Protein AF-A0A0N5BF17-F1 (afdb_monomer)

Solvent-accessible surface area (backbone atoms only — not comparable to full-atom values): 24415 Å² total; per-residue (Å²): 132,84,78,77,82,75,82,90,63,82,88,64,75,39,74,49,63,59,69,59,57,49,50,62,52,60,70,34,63,78,50,51,79,51,54,48,77,69,55,98,61,59,93,64,36,19,63,32,56,47,43,2,48,59,44,39,58,50,33,76,73,64,50,50,52,42,39,33,36,39,36,41,53,76,48,29,53,90,46,95,83,57,82,48,99,71,16,29,31,40,34,34,38,34,64,64,29,47,43,68,80,57,48,71,42,67,86,52,55,42,75,31,35,27,22,48,33,63,56,32,58,75,52,73,36,46,65,60,45,50,56,51,38,51,52,47,49,69,40,45,77,35,73,47,75,56,100,90,42,70,33,33,28,38,77,68,48,72,39,48,49,78,64,51,44,31,53,51,49,36,43,69,86,46,71,77,44,70,79,25,49,61,50,78,64,26,62,53,28,38,68,45,38,66,77,45,48,46,52,88,71,49,55,65,39,85,72,78,48,78,33,74,53,63,74,26,76,94,48,53,67,74,79,54,62,75,74,35,55,38,55,26,37,28,58,33,37,46,34,35,50,53,22,47,46,53,48,40,39,37,70,72,26,56,76,46,54,72,65,59,52,39,52,44,58,76,65,59,79,74,69,85,90,48,87,70,50,75,62,71,76,69,58,79,64,29,82,80,73,16,56,51,87,56,54,39,59,22,38,51,40,41,64,74,46,41,68,59,49,53,47,53,51,43,47,77,75,56,53,88,66,82,90,72,92,51,68,68,59,51,54,25,50,52,44,42,50,59,46,47,52,56,47,50,46,54,47,53,48,51,52,61,53,59,26,60,58,48,39,56,67,55,38,54,48,46,50,52,43,48,24,54,50,49,50,55,50,39,78,77,33,99,59,45,52,63,38,51,50,51,54,45,47,45,55,62,34,28,53,37,44,8,30,45,55,82,69,32,56,62,60,60,57,53,43,49,53,53,54,24,51,50,55,65,73,43,87,64,74,88,49,50,39,60,53,62,76,73,109

Secondary structure (DSSP, 8-state):
-PPPPP--S---EEE--HHHHHHHHHHSHHHHTT------PPTTEESSGGGSHHHHHHHHHHSSEEEEEEEEEEE-SS-SSS--TT-EEEEEEEETTS-HHHHTSSTTEEEEEEEEHHHHHHTTTHHHHHHHHHHHHHHTT-EEEETTEEEEEEEEEEE--HHHHHHHTT----SS-TT----SSB---TTTGGG--SGGGS-B--SPPS-GGGGSTT--GGG-----IIIIIIIIIIHHHHHHHHHIIIIII----HHHHHHHHHH----SS--PPPPPPPPTTHHHH------HHHHHHHHHHHHHHHHHHHHHHHTT----S-HHHHHHHHHHHHHHHHHHHHHHHHHHHH-S-EEHHHHHHHHHHHHHHHHHHHHH-S---HHHHHGGGHHHHHHHHS-GGGG-THHHHHHHHHHHHHHHH-S--S-HHHHHHT-

Mean predicted aligned error: 7.2 Å

Foldseek 3Di:
DPDDPDPPDPFDKDFDFPVVVVCVQLLPPVQVVQFAFADPDDPQKFQFLRLAPQSVVCCVVPPAAKEKEKEWDWDDLPDDDDQDQQIKIWIWMATRRGPPVVSLDLVRIHTGMMGGVVSCVVVLNVVVLVSVLVSQQVQAQDWDADPNDIYHYHYAAYDYALQVLCSQQQQPPCQDDQQGQSDQQARDGQLCLLVDLACVPGHGDPDTHDHSQVVHPPDDSNLRDADACQRLPQQHQLQQLVLVLVCLLCPVLVLDHLVLLQVLLVPPDPDDPDPFDRQDRADPCSVPRSGRPDGRRNSVVCLVCVVVSSVVSCCVPPNPDPDPDDPSNVSSVVSNVVSVVLSVLSSLLVCQLQDSMDGNVSLVVQSVSLSVNSNVVVVVDVTDTNSSSCSSCSSVNCNRRNRSNSVHCVSVVVSVVVLSVQLVPDPDPPGSRVSSNVD

Structure (mmCIF, N/CA/C/O backbone):
data_AF-A0A0N5BF17-F1
#
_entry.id   AF-A0A0N5BF17-F1
#
loop_
_atom_site.group_PDB
_atom_site.id
_atom_site.type_symbol
_atom_site.label_atom_id
_atom_site.label_alt_id
_atom_site.label_comp_id
_atom_site.label_asym_id
_atom_site.label_entity_id
_atom_site.label_seq_id
_atom_site.pdbx_PDB_ins_code
_atom_site.Cartn_x
_atom_site.Cartn_y
_atom_site.Cartn_z
_atom_site.occupancy
_atom_site.B_iso_or_equiv
_atom_site.auth_seq_id
_atom_site.auth_comp_id
_atom_site.auth_asym_id
_atom_site.auth_atom_id
_atom_site.pdbx_PDB_model_num
ATOM 1 N N . MET A 1 1 ? -19.467 43.705 -1.630 1.00 32.91 1 MET A N 1
ATOM 2 C CA . MET A 1 1 ? -19.516 42.388 -0.960 1.00 32.91 1 MET A CA 1
ATOM 3 C C . MET A 1 1 ? -20.378 41.484 -1.819 1.00 32.91 1 MET A C 1
ATOM 5 O O . MET A 1 1 ? -21.567 41.741 -1.921 1.00 32.91 1 MET A O 1
ATOM 9 N N . ASN A 1 2 ? -19.783 40.506 -2.505 1.00 23.27 2 ASN A N 1
ATOM 10 C CA . ASN A 1 2 ? -20.572 39.495 -3.208 1.00 23.27 2 ASN A CA 1
ATOM 11 C C . ASN A 1 2 ? -21.260 38.609 -2.159 1.00 23.27 2 ASN A C 1
ATOM 13 O O . ASN A 1 2 ? -20.582 38.201 -1.211 1.00 23.27 2 ASN A O 1
ATOM 17 N N . PRO A 1 3 ? -22.566 38.328 -2.284 1.00 26.47 3 PRO A N 1
ATOM 18 C CA . PRO A 1 3 ? -23.240 37.427 -1.365 1.00 26.47 3 PRO A CA 1
ATOM 19 C C . PRO A 1 3 ? -22.606 36.037 -1.471 1.00 26.47 3 PRO A C 1
ATOM 21 O O . PRO A 1 3 ? -22.348 35.533 -2.566 1.00 26.47 3 PRO A O 1
ATOM 24 N N . LEU A 1 4 ? -22.314 35.439 -0.314 1.00 28.09 4 LEU A N 1
ATOM 25 C CA . LEU A 1 4 ? -21.935 34.032 -0.214 1.00 28.09 4 LEU A CA 1
ATOM 26 C C . LEU A 1 4 ? -23.017 33.190 -0.911 1.00 28.09 4 LEU A C 1
ATOM 28 O O . LEU A 1 4 ? -24.201 33.433 -0.668 1.00 28.09 4 LEU A O 1
ATOM 32 N N . PRO A 1 5 ? -22.647 32.222 -1.767 1.00 30.89 5 PRO A N 1
ATOM 33 C CA . PRO A 1 5 ? -23.626 31.388 -2.442 1.00 30.89 5 PRO A CA 1
ATOM 34 C C . PRO A 1 5 ? -24.454 30.634 -1.398 1.00 30.89 5 PRO A C 1
ATOM 36 O O . PRO A 1 5 ? -23.912 29.961 -0.516 1.00 30.89 5 PRO A O 1
ATOM 39 N N . SER A 1 6 ? -25.771 30.790 -1.503 1.00 33.84 6 SER A N 1
ATOM 40 C CA . SER A 1 6 ? -26.783 30.121 -0.696 1.00 33.84 6 SER A CA 1
ATOM 41 C C . SER A 1 6 ? -26.561 28.607 -0.668 1.00 33.84 6 SER A C 1
ATOM 43 O O . SER A 1 6 ? -26.281 2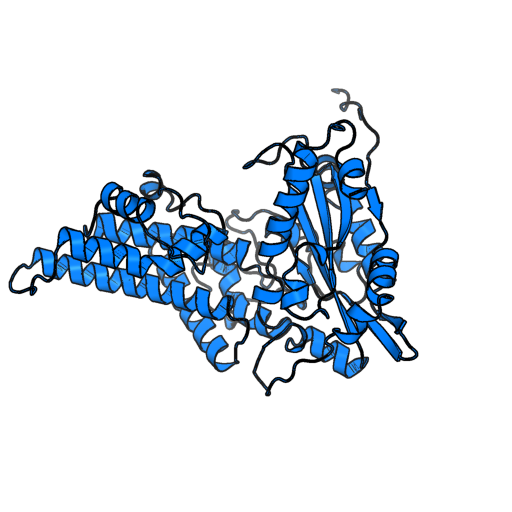7.972 -1.685 1.00 33.84 6 SER A O 1
ATOM 45 N N . ILE A 1 7 ? -26.679 28.017 0.520 1.00 39.62 7 ILE A N 1
ATOM 46 C CA . ILE A 1 7 ? -26.564 26.576 0.753 1.00 39.62 7 ILE A CA 1
ATOM 47 C C . ILE A 1 7 ? -27.800 25.894 0.141 1.00 39.62 7 ILE A C 1
ATOM 49 O O . ILE A 1 7 ? -28.839 25.808 0.782 1.00 39.62 7 ILE A O 1
ATOM 53 N N . GLU A 1 8 ? -27.705 25.414 -1.101 1.00 41.16 8 GLU A N 1
ATOM 54 C CA . GLU A 1 8 ? -28.839 24.799 -1.825 1.00 41.16 8 GLU A CA 1
ATOM 55 C C . GLU A 1 8 ? -29.196 23.353 -1.407 1.00 41.16 8 GLU A C 1
ATOM 57 O O . GLU A 1 8 ? -30.086 22.740 -1.988 1.00 41.16 8 GLU A O 1
ATOM 62 N N . SER A 1 9 ? -28.585 22.778 -0.367 1.00 46.50 9 SER A N 1
ATOM 63 C CA . SER A 1 9 ? -29.110 21.549 0.253 1.00 46.50 9 SER A CA 1
ATOM 64 C C . SER A 1 9 ? -28.583 21.372 1.678 1.00 46.50 9 SER A C 1
ATOM 66 O O . SER A 1 9 ? -27.389 21.613 1.883 1.00 46.50 9 SER A O 1
ATOM 68 N N . PRO A 1 10 ? -29.388 20.893 2.649 1.00 54.62 10 PRO A N 1
ATOM 69 C CA . PRO A 1 10 ? -28.873 20.542 3.972 1.00 54.62 10 PRO A CA 1
ATOM 70 C C . PRO A 1 10 ? -27.731 19.526 3.836 1.00 54.62 10 PRO A C 1
ATOM 72 O O . PRO A 1 10 ? -27.804 18.616 3.006 1.00 54.62 10 PRO A O 1
ATOM 75 N N . LEU A 1 11 ? -26.664 19.695 4.623 1.00 61.56 11 LEU A N 1
ATOM 76 C CA . LEU A 1 11 ? -25.558 18.738 4.689 1.00 61.56 11 LEU A CA 1
ATOM 77 C C . LEU A 1 11 ? -26.139 17.386 5.130 1.00 61.56 11 LEU A C 1
ATOM 79 O O . LEU A 1 11 ? -26.662 17.271 6.234 1.00 61.56 11 LEU A O 1
ATOM 83 N N . ARG A 1 12 ? -26.106 16.380 4.251 1.00 76.38 12 ARG A N 1
ATOM 84 C CA . ARG A 1 12 ? -26.645 15.044 4.533 1.00 76.38 12 ARG A CA 1
ATOM 85 C C . ARG A 1 12 ? -25.502 14.055 4.661 1.00 76.38 12 ARG A C 1
ATOM 87 O O . ARG A 1 12 ? -24.790 13.793 3.690 1.00 76.38 12 ARG A O 1
ATOM 94 N N . ILE A 1 13 ? -25.353 13.527 5.867 1.00 81.75 13 ILE A N 1
ATOM 95 C CA . ILE A 1 13 ? -24.407 12.472 6.204 1.00 81.75 13 ILE A CA 1
ATOM 96 C C . ILE A 1 13 ? -25.238 11.300 6.694 1.00 81.75 13 ILE A C 1
ATOM 98 O O . ILE A 1 13 ? -26.093 11.464 7.562 1.00 81.75 13 ILE A O 1
ATOM 102 N N . TYR A 1 14 ? -25.018 10.147 6.078 1.00 88.56 14 TYR A N 1
ATOM 103 C CA . TYR A 1 14 ? -25.680 8.907 6.440 1.00 88.56 14 TYR A CA 1
ATOM 104 C C . TYR A 1 14 ? -24.690 8.029 7.156 1.00 88.56 14 TYR A C 1
ATOM 106 O O . TYR A 1 14 ? -23.525 7.952 6.762 1.00 88.56 14 TYR A O 1
ATOM 114 N N . TYR A 1 15 ? -25.166 7.412 8.222 1.00 89.06 15 TYR A N 1
ATOM 115 C CA . TYR A 1 15 ? -24.309 6.754 9.169 1.00 89.06 15 TYR A CA 1
ATOM 116 C C . TYR A 1 15 ? -25.061 5.618 9.860 1.00 89.06 15 TYR A C 1
ATOM 118 O O . TYR A 1 15 ? -26.209 5.793 10.273 1.00 89.06 15 TYR A O 1
ATOM 126 N N . VAL A 1 16 ? -24.401 4.468 9.960 1.00 88.44 16 VAL A N 1
ATOM 127 C CA . VAL A 1 16 ? -24.849 3.285 10.693 1.00 88.44 16 VAL A CA 1
ATOM 128 C C . VAL A 1 16 ? -23.791 2.987 11.754 1.00 88.44 16 VAL A C 1
ATOM 130 O O . VAL A 1 16 ? -22.624 2.817 11.385 1.00 88.44 16 VAL A O 1
ATOM 133 N N . PRO A 1 17 ? -24.153 2.920 13.049 1.00 88.88 17 PRO A N 1
ATOM 134 C CA . PRO A 1 17 ? -23.177 2.697 14.103 1.00 88.88 17 PRO A CA 1
ATOM 135 C C . PRO A 1 17 ? -22.391 1.409 13.934 1.00 88.88 17 PRO A C 1
ATOM 137 O O . PRO A 1 17 ? -22.975 0.334 13.783 1.00 88.88 17 PRO A O 1
ATOM 140 N N . PHE A 1 18 ? -21.065 1.511 14.024 1.00 85.88 18 PHE A N 1
ATOM 141 C CA . PHE A 1 18 ? -20.193 0.356 13.864 1.00 85.88 18 PHE A CA 1
ATOM 142 C C . PHE A 1 18 ? -20.479 -0.678 14.937 1.00 85.88 18 PHE A C 1
ATOM 144 O O . PHE A 1 18 ? -20.519 -1.865 14.639 1.00 85.88 18 PHE A O 1
ATOM 151 N N . LYS A 1 19 ? -20.756 -0.231 16.168 1.00 86.69 19 LYS A N 1
ATOM 152 C CA . LYS A 1 19 ? -21.145 -1.132 17.253 1.00 86.69 19 LYS A CA 1
ATOM 153 C C . LYS A 1 19 ? -22.286 -2.061 16.835 1.00 86.69 19 LYS A C 1
ATOM 155 O O . LYS A 1 19 ? -22.209 -3.249 17.103 1.00 86.69 19 LYS A O 1
ATOM 160 N N . VAL A 1 20 ? -23.317 -1.537 16.171 1.00 88.38 20 VAL A N 1
ATOM 161 C CA . VAL A 1 20 ? -24.476 -2.336 15.744 1.00 88.38 20 VAL A CA 1
ATOM 162 C C . VAL A 1 20 ? -24.058 -3.369 14.699 1.00 88.38 20 VAL A C 1
ATOM 164 O O . VAL A 1 20 ? -24.365 -4.543 14.856 1.00 88.38 20 VAL A O 1
ATOM 167 N N . MET A 1 21 ? -23.295 -2.954 13.685 1.00 89.56 21 MET A N 1
ATOM 168 C CA . MET A 1 21 ? -22.819 -3.852 12.623 1.00 89.56 21 MET A CA 1
ATOM 169 C C . MET A 1 21 ? -21.850 -4.920 13.147 1.00 89.56 21 MET A C 1
ATOM 171 O O . MET A 1 21 ? -21.866 -6.060 12.696 1.00 89.56 21 MET A O 1
ATOM 175 N N . LEU A 1 22 ? -20.987 -4.548 14.095 1.00 88.25 22 LEU A N 1
ATOM 176 C CA . LEU A 1 22 ? -20.041 -5.454 14.728 1.00 88.25 22 LEU A CA 1
ATOM 177 C C . LEU A 1 22 ? -20.774 -6.507 15.554 1.00 88.25 22 LEU A C 1
ATOM 179 O O . LEU A 1 22 ? -20.444 -7.677 15.417 1.00 88.25 22 LEU A O 1
ATOM 183 N N . MET A 1 23 ? -21.749 -6.096 16.376 1.00 86.88 23 MET A N 1
ATOM 184 C CA . MET A 1 23 ? -22.549 -7.021 17.183 1.00 86.88 23 MET A CA 1
ATOM 185 C C . MET A 1 23 ? -23.319 -8.001 16.293 1.00 86.88 23 MET A C 1
ATOM 187 O O . MET A 1 23 ? -23.188 -9.199 16.494 1.00 86.88 23 MET A O 1
ATOM 191 N N . ASP A 1 24 ? -24.003 -7.523 15.250 1.00 88.50 24 ASP A N 1
ATOM 192 C CA . ASP A 1 24 ? -24.719 -8.388 14.296 1.00 88.50 24 ASP A CA 1
ATOM 193 C C . ASP A 1 24 ? -23.789 -9.429 13.640 1.00 88.50 24 ASP A C 1
ATOM 195 O O . ASP A 1 24 ? -24.106 -10.614 13.539 1.00 88.50 24 ASP A O 1
ATOM 199 N N . MET A 1 25 ? -22.577 -9.009 13.264 1.00 88.06 25 MET A N 1
ATOM 200 C CA . MET A 1 25 ? -21.592 -9.902 12.660 1.00 88.06 25 MET A CA 1
ATOM 201 C C . MET A 1 25 ? -21.044 -10.939 13.650 1.00 88.06 25 MET A C 1
ATOM 203 O O . MET A 1 25 ? -20.911 -12.107 13.296 1.00 88.06 25 MET A O 1
ATOM 207 N N . ILE A 1 26 ? -20.694 -10.537 14.873 1.00 86.31 26 ILE A N 1
ATOM 208 C CA . ILE A 1 26 ? -20.108 -11.457 15.859 1.00 86.31 26 ILE A CA 1
ATOM 209 C C . ILE A 1 26 ? -21.160 -12.278 16.604 1.00 86.31 26 ILE A C 1
ATOM 211 O O . ILE A 1 26 ? -20.789 -13.269 17.207 1.00 86.31 26 ILE A O 1
ATOM 215 N N . GLU A 1 27 ? -22.445 -11.923 16.576 1.00 87.38 27 GLU A N 1
ATOM 216 C CA . GLU A 1 27 ? -23.539 -12.764 17.088 1.00 87.38 27 GLU A CA 1
ATOM 217 C C . GLU A 1 27 ? -23.790 -13.985 16.186 1.00 87.38 27 GLU A C 1
ATOM 219 O O . GLU A 1 27 ? -24.385 -14.975 16.612 1.00 87.38 27 GLU A O 1
ATOM 224 N N . ASN A 1 28 ? -23.281 -13.967 14.952 1.00 88.31 28 ASN A N 1
ATOM 225 C CA . ASN A 1 28 ? -23.328 -15.113 14.060 1.00 88.31 28 ASN A CA 1
ATOM 226 C C . ASN A 1 28 ? -22.331 -16.200 14.497 1.00 88.31 28 ASN A C 1
ATOM 228 O O . ASN A 1 28 ? -21.124 -16.060 14.301 1.00 88.31 28 ASN A O 1
ATOM 232 N N . VAL A 1 29 ? -22.849 -17.322 15.003 1.00 88.00 29 VAL A N 1
ATOM 233 C CA . VAL A 1 29 ? -22.062 -18.477 15.482 1.00 88.00 29 VAL A CA 1
ATOM 234 C C . VAL A 1 29 ? -21.020 -18.950 14.459 1.00 88.00 29 VAL A C 1
ATOM 236 O O . VAL A 1 29 ? -19.874 -19.198 14.815 1.00 88.00 29 VAL A O 1
ATOM 239 N N . ARG A 1 30 ? -21.358 -18.975 13.160 1.00 88.00 30 ARG A N 1
ATOM 240 C CA . ARG A 1 30 ? -20.410 -19.402 12.110 1.00 88.00 30 ARG A CA 1
ATOM 241 C C . ARG A 1 30 ? -19.228 -18.453 11.953 1.00 88.00 30 ARG A C 1
ATOM 243 O O . ARG A 1 30 ? -18.170 -18.864 11.502 1.00 88.00 30 ARG A O 1
ATOM 250 N N . ILE A 1 31 ? -19.424 -17.168 12.245 1.00 87.69 31 ILE A N 1
ATOM 251 C CA . ILE A 1 31 ? -18.333 -16.193 12.221 1.00 87.69 31 ILE A CA 1
ATOM 252 C C . ILE A 1 31 ? -17.461 -16.382 13.456 1.00 87.69 31 ILE A C 1
ATOM 254 O O . ILE A 1 31 ? -16.242 -16.340 13.327 1.00 87.69 31 ILE A O 1
ATOM 258 N N . GLN A 1 32 ? -18.069 -16.622 14.621 1.00 87.50 32 GLN A N 1
ATOM 259 C CA . GLN A 1 32 ? -17.350 -16.836 15.878 1.00 87.50 32 GLN A CA 1
ATOM 260 C C . GLN A 1 32 ? -16.395 -18.031 15.808 1.00 87.50 32 GLN A C 1
ATOM 262 O O . GLN A 1 32 ? -15.238 -17.891 16.202 1.00 87.50 32 GLN A O 1
ATOM 267 N N . GLU A 1 33 ? -16.851 -19.160 15.254 1.00 89.00 33 GLU A N 1
ATOM 268 C CA . GLU A 1 33 ? -16.055 -20.387 15.072 1.00 89.00 33 GLU A CA 1
ATOM 269 C C . GLU A 1 33 ? -14.778 -20.161 14.246 1.00 89.00 33 GLU A C 1
ATOM 271 O O . GLU A 1 33 ? -13.791 -20.878 14.400 1.00 89.00 33 GLU A O 1
ATOM 276 N N . GLU A 1 34 ? -14.784 -19.140 13.392 1.00 91.12 34 GLU A N 1
ATOM 277 C CA . GLU A 1 34 ? -13.706 -18.831 12.457 1.00 91.12 34 GLU A CA 1
ATOM 278 C C . GLU A 1 34 ? -12.787 -17.710 12.967 1.00 91.12 34 GLU A C 1
ATOM 280 O O . GLU A 1 34 ? -11.765 -17.423 12.345 1.00 91.12 34 GLU A O 1
ATOM 285 N N . LEU A 1 35 ? -13.118 -17.041 14.079 1.00 91.56 35 LEU A N 1
ATOM 286 C CA . LEU A 1 35 ? -12.330 -15.909 14.564 1.00 91.56 35 LEU A CA 1
ATOM 287 C C . LEU A 1 35 ? -10.908 -16.329 14.963 1.00 91.56 35 LEU A C 1
ATOM 289 O O . LEU A 1 35 ? -10.673 -17.249 15.744 1.00 91.56 35 LEU A O 1
ATOM 293 N N . VAL A 1 36 ? -9.941 -15.559 14.474 1.00 92.38 36 VAL A N 1
ATOM 294 C CA . VAL A 1 36 ? -8.518 -15.696 14.777 1.00 92.38 36 VAL A CA 1
ATOM 295 C C . VAL A 1 36 ? -8.140 -14.680 15.850 1.00 92.38 36 VAL A C 1
ATOM 297 O O . VAL A 1 36 ? -8.554 -13.523 15.792 1.00 92.38 36 VAL A O 1
ATOM 300 N N . PHE A 1 37 ? -7.331 -15.089 16.829 1.00 91.12 37 PHE A N 1
ATOM 301 C CA . PHE A 1 37 ? -6.934 -14.229 17.958 1.00 91.12 37 PHE A CA 1
ATOM 302 C C . PHE A 1 37 ? -5.425 -14.149 18.192 1.00 91.12 37 PHE A C 1
ATOM 304 O O . PHE A 1 37 ? -4.969 -13.340 18.998 1.00 91.12 37 PHE A O 1
ATOM 311 N N . LYS A 1 38 ? -4.645 -14.979 17.502 1.00 89.00 38 LYS A N 1
ATOM 312 C CA . LYS A 1 38 ? -3.187 -15.025 17.601 1.00 89.00 38 LYS A CA 1
ATOM 313 C C . LYS A 1 38 ? -2.587 -15.452 16.269 1.00 89.00 38 LYS A C 1
ATOM 315 O O . LYS A 1 38 ? -3.256 -16.099 15.468 1.00 89.00 38 LYS A O 1
ATOM 320 N N . ALA A 1 39 ? -1.324 -15.100 16.069 1.00 88.00 39 ALA A N 1
ATOM 321 C CA . ALA A 1 39 ? -0.489 -15.732 15.061 1.00 88.00 39 ALA A CA 1
ATOM 322 C C . ALA A 1 39 ? 0.245 -16.917 15.697 1.00 88.00 39 ALA A C 1
ATOM 324 O O . ALA A 1 39 ? 0.682 -16.816 16.846 1.00 88.00 39 ALA A O 1
ATOM 325 N N . ASP A 1 40 ? 0.423 -18.000 14.947 1.00 84.25 40 ASP A N 1
ATOM 326 C CA . ASP A 1 40 ? 1.252 -19.143 15.347 1.00 84.25 40 ASP A CA 1
ATOM 327 C C . ASP A 1 40 ? 2.669 -18.993 14.762 1.00 84.25 40 ASP A C 1
ATOM 329 O O . ASP A 1 40 ? 3.169 -19.844 14.030 1.00 84.25 40 ASP A O 1
ATOM 333 N N . ASP A 1 41 ? 3.298 -17.860 15.078 1.00 87.06 41 ASP A N 1
ATOM 334 C CA . ASP A 1 41 ? 4.576 -17.431 14.506 1.00 87.06 41 ASP A CA 1
ATOM 335 C C . ASP A 1 41 ? 5.754 -17.712 15.440 1.00 87.06 41 ASP A C 1
ATOM 337 O O . ASP A 1 41 ? 5.665 -17.546 16.661 1.00 87.06 41 ASP A O 1
ATOM 341 N N . SER A 1 42 ? 6.909 -18.043 14.861 1.00 89.62 42 SER A N 1
ATOM 342 C CA . SER A 1 42 ? 8.176 -18.008 15.590 1.00 89.62 42 SER A CA 1
ATOM 343 C C . SER A 1 42 ? 8.642 -16.556 15.806 1.00 89.62 42 SER A C 1
ATOM 345 O O . SER A 1 42 ? 8.267 -15.652 15.048 1.00 89.62 42 SER A O 1
ATOM 347 N N . PRO A 1 43 ? 9.463 -16.281 16.838 1.00 90.00 43 PRO A N 1
ATOM 348 C CA . PRO A 1 43 ? 10.021 -14.948 17.054 1.00 90.00 43 PRO A CA 1
ATOM 349 C C . PRO A 1 43 ? 10.719 -14.403 15.800 1.00 90.00 43 PRO A C 1
ATOM 351 O O . PRO A 1 43 ? 11.510 -15.104 15.176 1.00 90.00 43 PRO A O 1
ATOM 354 N N . GLY A 1 44 ? 10.426 -13.149 15.451 1.00 92.50 44 GLY A N 1
ATOM 355 C CA . GLY A 1 44 ? 10.976 -12.489 14.261 1.00 92.50 44 GLY A CA 1
ATOM 356 C C . GLY A 1 44 ? 10.278 -12.838 12.944 1.00 92.50 44 GLY A C 1
ATOM 357 O O . GLY A 1 44 ? 10.764 -12.441 11.889 1.00 92.50 44 GLY A O 1
ATOM 358 N N . THR A 1 45 ? 9.146 -13.548 12.987 1.00 95.75 45 THR A N 1
ATOM 359 C CA . THR A 1 45 ? 8.327 -13.850 11.803 1.00 95.75 45 THR A CA 1
ATOM 360 C C . THR A 1 45 ? 6.969 -13.157 11.869 1.00 95.75 45 THR A C 1
ATOM 362 O O . THR A 1 45 ? 6.441 -12.877 12.953 1.00 95.75 45 THR A O 1
ATOM 365 N N . TYR A 1 46 ? 6.436 -12.826 10.692 1.00 96.19 46 TYR A N 1
ATOM 366 C CA . TYR A 1 46 ? 5.208 -12.065 10.529 1.00 96.19 46 TYR A CA 1
ATOM 367 C C . TYR A 1 46 ? 4.306 -12.723 9.478 1.00 96.19 46 TYR A C 1
ATOM 369 O O . TYR A 1 46 ? 4.573 -12.606 8.286 1.00 96.19 46 TYR A O 1
ATOM 377 N N . SER A 1 47 ? 3.221 -13.372 9.909 1.00 94.06 47 SER A N 1
ATOM 378 C CA . SER A 1 47 ? 2.225 -14.008 9.023 1.00 94.06 47 SER A CA 1
ATOM 379 C C . SER A 1 47 ? 0.870 -13.291 8.970 1.00 94.06 47 SER A C 1
ATOM 381 O O . SER A 1 47 ? 0.045 -13.529 8.089 1.00 94.06 47 SER A O 1
ATOM 383 N N . SER A 1 48 ? 0.584 -12.407 9.927 1.00 93.06 48 SER A N 1
ATOM 384 C CA . SER A 1 48 ? -0.735 -11.784 10.058 1.00 93.06 48 SER A CA 1
ATOM 385 C C . SER A 1 48 ? -0.676 -10.462 10.821 1.00 93.06 48 SER A C 1
ATOM 387 O O . SER A 1 48 ? 0.382 -10.030 11.277 1.00 93.06 48 SER A O 1
ATOM 389 N N . ILE A 1 49 ? -1.835 -9.817 11.007 1.00 92.19 49 ILE A N 1
ATOM 390 C CA . ILE A 1 49 ? -1.916 -8.610 11.843 1.00 92.19 49 ILE A CA 1
ATOM 391 C C . ILE A 1 49 ? -1.508 -8.891 13.298 1.00 92.19 49 ILE A C 1
ATOM 393 O O . ILE A 1 49 ? -0.929 -8.039 13.968 1.00 92.19 49 ILE A O 1
ATOM 397 N N . PHE A 1 50 ? -1.777 -10.112 13.770 1.00 94.62 50 PHE A N 1
ATOM 398 C CA . PHE A 1 50 ? -1.494 -10.565 15.130 1.00 94.62 50 PHE A CA 1
ATOM 399 C C . PHE A 1 50 ? -0.001 -10.736 15.395 1.00 94.62 50 PHE A C 1
ATOM 401 O O . PHE A 1 50 ? 0.428 -10.784 16.544 1.00 94.62 50 PHE A O 1
ATOM 408 N N . SER A 1 51 ? 0.797 -10.811 14.334 1.00 94.38 51 SER A N 1
ATOM 409 C CA . SER A 1 51 ? 2.250 -10.887 14.401 1.00 94.38 51 SER A CA 1
ATOM 410 C C . SER A 1 51 ? 2.889 -9.529 14.684 1.00 94.38 51 SER A C 1
ATOM 412 O O . SER A 1 51 ? 4.003 -9.470 15.213 1.00 94.38 51 SER A O 1
ATOM 414 N N . GLY A 1 52 ? 2.190 -8.445 14.331 1.00 94.38 52 GLY A N 1
ATOM 415 C CA . GLY A 1 52 ? 2.648 -7.075 14.503 1.00 94.38 52 GLY A CA 1
ATOM 416 C C . GLY A 1 52 ? 2.704 -6.655 15.968 1.00 94.38 52 GLY A C 1
ATOM 417 O O . GLY A 1 52 ? 1.853 -7.028 16.779 1.00 94.38 52 GLY A O 1
ATOM 418 N N . ARG A 1 53 ? 3.694 -5.821 16.296 1.00 93.81 53 ARG A N 1
ATOM 419 C CA . ARG A 1 53 ? 3.917 -5.298 17.650 1.00 93.81 53 ARG A CA 1
ATOM 420 C C . ARG A 1 53 ? 2.649 -4.717 18.286 1.00 93.81 53 ARG A C 1
ATOM 422 O O . ARG A 1 53 ? 2.384 -4.996 19.446 1.00 93.81 53 ARG A O 1
ATOM 429 N N . ILE A 1 54 ? 1.855 -3.943 17.538 1.00 92.69 54 ILE A N 1
ATOM 430 C CA . ILE A 1 54 ? 0.674 -3.250 18.086 1.00 92.69 54 ILE A CA 1
ATOM 431 C C . ILE A 1 54 ? -0.380 -4.254 18.575 1.00 92.69 54 ILE A C 1
ATOM 433 O O . ILE A 1 54 ? -0.924 -4.101 19.665 1.00 92.69 54 ILE A O 1
ATOM 437 N N . ALA A 1 55 ? -0.676 -5.285 17.780 1.00 94.00 55 ALA A N 1
ATOM 438 C CA . ALA A 1 55 ? -1.653 -6.301 18.164 1.00 94.00 55 ALA A CA 1
ATOM 439 C C . ALA A 1 55 ? -1.141 -7.145 19.341 1.00 94.00 55 ALA A C 1
ATOM 441 O O . ALA A 1 55 ? -1.900 -7.399 20.274 1.00 94.00 55 ALA A O 1
ATOM 442 N N . LYS A 1 56 ? 0.149 -7.516 19.331 1.00 93.81 56 LYS A N 1
ATOM 443 C CA . LYS A 1 56 ? 0.798 -8.252 20.428 1.00 93.81 56 LYS A CA 1
ATOM 444 C C . LYS A 1 56 ? 0.717 -7.501 21.754 1.00 93.81 56 LYS A C 1
ATOM 446 O O . LYS A 1 56 ? 0.260 -8.082 22.728 1.00 93.81 56 LYS A O 1
ATOM 451 N N . GLU A 1 57 ? 1.041 -6.207 21.771 1.00 92.81 57 GLU A N 1
ATOM 452 C CA . GLU A 1 57 ? 0.947 -5.366 22.975 1.00 92.81 57 GLU A CA 1
ATOM 453 C C . GLU A 1 57 ? -0.474 -5.369 23.576 1.00 92.81 57 GLU A C 1
ATOM 455 O O . GLU A 1 57 ? -0.640 -5.430 24.796 1.00 92.81 57 GLU A O 1
ATOM 460 N N . TYR A 1 58 ? -1.518 -5.349 22.737 1.00 93.50 58 TYR A N 1
ATOM 461 C CA . TYR A 1 58 ? -2.901 -5.456 23.208 1.00 93.50 58 TYR A CA 1
ATOM 462 C C . TYR A 1 58 ? -3.258 -6.860 23.705 1.00 93.50 58 TYR A C 1
ATOM 464 O O . TYR A 1 58 ? -3.874 -6.983 24.763 1.00 93.50 58 TYR A O 1
ATOM 472 N N . ILE A 1 59 ? -2.865 -7.912 22.984 1.00 94.88 59 ILE A N 1
ATOM 473 C CA . ILE A 1 59 ? -3.118 -9.306 23.387 1.00 94.88 59 ILE A CA 1
ATOM 474 C C . ILE A 1 59 ? -2.429 -9.620 24.718 1.00 94.88 59 ILE A C 1
ATOM 476 O O . ILE A 1 59 ? -3.055 -10.179 25.613 1.00 94.88 59 ILE A O 1
ATOM 480 N N . GLU A 1 60 ? -1.170 -9.219 24.888 1.00 94.06 60 GLU A N 1
ATOM 481 C CA . GLU A 1 60 ? -0.407 -9.430 26.123 1.00 94.06 60 GLU A CA 1
ATOM 482 C C . GLU A 1 60 ? -1.061 -8.742 27.325 1.00 94.06 60 GLU A C 1
ATOM 484 O O . GLU A 1 60 ? -1.068 -9.283 28.430 1.00 94.06 60 GLU A O 1
ATOM 489 N N . ARG A 1 61 ? -1.641 -7.554 27.116 1.00 94.00 61 ARG A N 1
ATOM 490 C CA . ARG A 1 61 ? -2.238 -6.758 28.193 1.00 94.00 61 ARG A CA 1
ATOM 491 C C . ARG A 1 61 ? -3.685 -7.131 28.517 1.00 94.00 61 ARG A C 1
ATOM 493 O O . ARG A 1 61 ? -4.084 -7.006 29.673 1.00 94.00 61 ARG A O 1
ATOM 500 N N . PHE A 1 62 ? -4.477 -7.524 27.523 1.00 94.31 62 PHE A N 1
ATOM 501 C CA . PHE A 1 62 ? -5.932 -7.686 27.659 1.00 94.31 62 PHE A CA 1
ATOM 502 C C . PHE A 1 62 ? -6.439 -9.095 27.319 1.00 94.31 62 PHE A C 1
ATOM 504 O O . PHE A 1 62 ? -7.629 -9.365 27.472 1.00 94.31 62 PHE A O 1
ATOM 511 N N . GLY A 1 63 ? -5.567 -10.005 26.880 1.00 93.81 63 GLY A N 1
ATOM 512 C CA . GLY A 1 63 ? -5.936 -11.361 26.490 1.00 93.81 63 GLY A CA 1
ATOM 513 C C . GLY A 1 63 ? -6.661 -11.393 25.144 1.00 93.81 63 GLY A C 1
ATOM 514 O O . GLY A 1 63 ? -6.090 -11.052 24.108 1.00 93.81 63 GLY A O 1
ATOM 515 N N . LYS A 1 64 ? -7.924 -11.837 25.141 1.00 92.88 64 LYS A N 1
ATOM 516 C CA . LYS A 1 64 ? -8.724 -11.968 23.916 1.00 92.88 64 LYS A CA 1
ATOM 517 C C . LYS A 1 64 ? -9.127 -10.592 23.385 1.00 92.88 64 LYS A C 1
ATOM 519 O O . LYS A 1 64 ? -9.908 -9.866 24.004 1.00 92.88 64 LYS A O 1
ATOM 524 N N . CYS A 1 65 ? -8.605 -10.254 22.208 1.00 95.19 65 CYS A N 1
ATOM 525 C CA . CYS A 1 65 ? -8.801 -8.954 21.577 1.00 95.19 65 CYS A CA 1
ATOM 526 C C . CYS A 1 65 ? -9.472 -9.075 20.206 1.00 95.19 65 CYS A C 1
ATOM 528 O O . CYS A 1 65 ? -9.085 -9.907 19.384 1.00 95.19 65 CYS A O 1
ATOM 530 N N . LEU A 1 66 ? -10.430 -8.187 19.939 1.00 94.88 66 LEU A N 1
ATOM 531 C CA . LEU A 1 66 ? -10.984 -7.957 18.606 1.00 94.88 66 LEU A CA 1
ATOM 532 C C . LEU A 1 66 ? -10.372 -6.691 18.020 1.00 94.88 66 LEU A C 1
ATOM 534 O O . LEU A 1 66 ? -10.341 -5.646 18.662 1.00 94.88 66 LEU A O 1
ATOM 538 N N . PHE A 1 67 ? -9.917 -6.770 16.783 1.00 94.62 67 PHE A N 1
ATOM 539 C CA . PHE A 1 67 ? -9.194 -5.723 16.092 1.00 94.62 67 PHE A CA 1
ATOM 540 C C . PHE A 1 67 ? -9.956 -5.256 14.870 1.00 94.62 67 PHE A C 1
ATOM 542 O O . PHE A 1 67 ? -10.410 -6.066 14.066 1.00 94.62 67 PHE A O 1
ATOM 549 N N . PHE A 1 68 ? -10.034 -3.944 14.677 1.00 93.44 68 PHE A N 1
ATOM 550 C CA . PHE A 1 68 ? -10.638 -3.382 13.476 1.00 93.44 68 PHE A CA 1
ATOM 551 C C . PHE A 1 68 ? -9.772 -2.297 12.836 1.00 93.44 68 PHE A C 1
ATOM 553 O O . PHE A 1 68 ? -9.019 -1.580 13.505 1.00 93.44 68 PHE A O 1
ATOM 560 N N . ALA A 1 69 ? -9.894 -2.191 11.516 1.00 92.88 69 ALA A N 1
ATOM 561 C CA . ALA A 1 69 ? -9.336 -1.114 10.711 1.00 92.88 69 ALA A CA 1
ATOM 562 C C . ALA A 1 69 ? -10.452 -0.214 10.185 1.00 92.88 69 ALA A C 1
ATOM 564 O O . ALA A 1 69 ? -11.566 -0.676 9.933 1.00 92.88 69 ALA A O 1
ATOM 565 N N . VAL A 1 70 ? -10.122 1.057 9.979 1.00 91.81 70 VAL A N 1
ATOM 566 C CA . VAL A 1 70 ? -11.015 2.043 9.367 1.00 91.81 70 VAL A CA 1
ATOM 567 C C . VAL A 1 70 ? -10.393 2.500 8.063 1.00 91.81 70 VAL A C 1
ATOM 569 O O . VAL A 1 70 ? -9.231 2.892 8.051 1.00 91.81 70 VAL A O 1
ATOM 572 N N . TYR A 1 71 ? -11.158 2.463 6.979 1.00 92.25 71 TYR A N 1
ATOM 573 C CA . TYR A 1 71 ? -10.756 2.980 5.680 1.00 92.25 71 TYR A CA 1
ATOM 574 C C . TYR A 1 71 ? -11.655 4.135 5.268 1.00 92.25 71 TYR A C 1
ATOM 576 O O . TYR A 1 71 ? -12.879 3.996 5.286 1.00 92.25 71 TYR A O 1
ATOM 584 N N . VAL A 1 72 ? -11.053 5.244 4.849 1.00 89.69 72 VAL A N 1
ATOM 585 C CA . VAL A 1 72 ? -11.777 6.387 4.291 1.00 89.69 72 VAL A CA 1
ATOM 586 C C . VAL A 1 72 ? -11.181 6.749 2.947 1.00 89.69 72 VAL A C 1
ATOM 588 O O . VAL A 1 72 ? -9.960 6.784 2.792 1.00 89.69 72 VAL A O 1
ATOM 591 N N . ASP A 1 73 ? -12.056 7.022 1.984 1.00 88.19 73 ASP A N 1
ATOM 592 C CA . ASP A 1 73 ? -11.666 7.566 0.690 1.00 88.19 73 ASP A CA 1
ATOM 593 C C . ASP A 1 73 ? -12.860 8.212 -0.031 1.00 88.19 73 ASP A C 1
ATOM 595 O O . ASP A 1 73 ? -14.036 7.994 0.293 1.00 88.19 73 ASP A O 1
ATOM 599 N N . ASP A 1 74 ? -12.535 9.022 -1.034 1.00 86.38 74 ASP A N 1
ATOM 600 C CA . ASP A 1 74 ? -13.480 9.598 -1.970 1.00 86.38 74 ASP A CA 1
ATOM 601 C C . ASP A 1 74 ? -13.555 8.766 -3.258 1.00 86.38 74 ASP A C 1
ATOM 603 O O . ASP A 1 74 ? -12.570 8.604 -3.976 1.00 86.38 74 ASP A O 1
ATOM 607 N N . PHE A 1 75 ? -14.761 8.416 -3.701 1.00 84.69 75 PHE A N 1
ATOM 608 C CA . PHE A 1 75 ? -14.962 7.883 -5.049 1.00 84.69 75 PHE A CA 1
ATOM 609 C C . PHE A 1 75 ? -16.011 8.678 -5.822 1.00 84.69 75 PHE A C 1
ATOM 611 O O . PHE A 1 75 ? -16.895 9.329 -5.270 1.00 84.69 75 PHE A O 1
ATOM 618 N N . SER A 1 76 ? -15.936 8.632 -7.152 1.00 83.50 76 SER A N 1
ATOM 619 C CA . SER A 1 76 ? -16.972 9.212 -8.008 1.00 83.50 76 SER A CA 1
ATOM 620 C C . SER A 1 76 ? -17.907 8.148 -8.570 1.00 83.50 76 SER A C 1
ATOM 622 O O . SER A 1 76 ? -17.437 7.264 -9.287 1.00 83.50 76 SER A O 1
ATOM 624 N N . PRO A 1 77 ? -19.224 8.246 -8.311 1.00 76.31 77 PRO A N 1
ATOM 625 C CA . PRO A 1 77 ? -20.205 7.287 -8.820 1.00 76.31 77 PRO A CA 1
ATOM 626 C C . PRO A 1 77 ? -20.293 7.245 -10.349 1.00 76.31 77 PRO A C 1
ATOM 628 O O . PRO A 1 77 ? -20.510 6.185 -10.926 1.00 76.31 77 PRO A O 1
ATOM 631 N N . ASN A 1 78 ? -20.110 8.398 -11.004 1.00 68.69 78 ASN A N 1
ATOM 632 C CA . ASN A 1 78 ? -20.389 8.577 -12.434 1.00 68.69 78 ASN A CA 1
ATOM 633 C C . ASN A 1 78 ? -19.134 8.717 -13.311 1.00 68.69 78 ASN A C 1
ATOM 635 O O . ASN A 1 78 ? -19.253 8.872 -14.523 1.00 68.69 78 ASN A O 1
ATOM 639 N N . SER A 1 79 ? -17.932 8.699 -12.733 1.00 59.78 79 SER A N 1
ATOM 640 C CA . SER A 1 79 ? -16.683 8.860 -13.482 1.00 59.78 79 SER A CA 1
ATOM 641 C C . SER A 1 79 ? -15.677 7.776 -13.108 1.00 59.78 79 SER A C 1
ATOM 643 O O . SER A 1 79 ? -15.588 7.324 -11.965 1.00 59.78 79 SER A O 1
ATOM 645 N N . ARG A 1 80 ? -14.899 7.339 -14.104 1.00 50.25 80 ARG A N 1
ATOM 646 C CA . ARG A 1 80 ? -13.859 6.316 -13.925 1.00 50.25 80 ARG A CA 1
ATOM 647 C C . ARG A 1 80 ? -12.509 6.892 -13.478 1.00 50.25 80 ARG A C 1
ATOM 649 O O . ARG A 1 80 ? -11.659 6.113 -13.071 1.00 50.25 80 ARG A O 1
ATOM 656 N N . SER A 1 81 ? -12.299 8.209 -13.564 1.00 44.81 81 SER A N 1
ATOM 657 C CA . SER A 1 81 ? -10.941 8.787 -13.549 1.00 44.81 81 SER A CA 1
ATOM 658 C C . SER A 1 81 ? -10.760 10.135 -12.833 1.00 44.81 81 SER A C 1
ATOM 660 O O . SER A 1 81 ? -9.626 10.463 -12.500 1.00 44.81 81 SER A O 1
ATOM 662 N N . SER A 1 82 ? -11.810 10.918 -12.553 1.00 46.16 82 SER A N 1
ATOM 663 C CA . SER A 1 82 ? -11.685 12.211 -11.850 1.00 46.16 82 SER A CA 1
ATOM 664 C C . SER A 1 82 ? -12.827 12.454 -10.867 1.00 46.16 82 SER A C 1
ATOM 666 O O . SER A 1 82 ? -13.963 12.061 -11.130 1.00 46.16 82 SER A O 1
ATOM 668 N N . LEU A 1 83 ? -12.532 13.107 -9.736 1.00 54.00 83 LEU A N 1
ATOM 669 C CA . LEU A 1 83 ? -13.534 13.457 -8.727 1.00 54.00 83 LEU A CA 1
ATOM 670 C C . LEU A 1 83 ? -14.574 14.413 -9.326 1.00 54.00 83 LEU A C 1
ATOM 672 O O . LEU A 1 83 ? -14.288 15.582 -9.571 1.00 54.00 83 LEU A O 1
ATOM 676 N N . SER A 1 84 ? -15.776 13.901 -9.588 1.00 58.94 84 SER A N 1
ATOM 677 C CA . SER A 1 84 ? -16.907 14.703 -10.058 1.00 58.94 84 SER A CA 1
ATOM 678 C C . SER A 1 84 ? -17.453 15.594 -8.935 1.00 58.94 84 SER A C 1
ATOM 680 O O . SER A 1 84 ? -17.232 15.326 -7.753 1.00 58.94 84 SER A O 1
ATOM 682 N N . SER A 1 85 ? -18.255 16.606 -9.281 1.00 58.81 85 SER A N 1
ATOM 683 C CA . SER A 1 85 ? -19.002 17.420 -8.302 1.00 58.81 85 SER A CA 1
ATOM 684 C C . SER A 1 85 ? -19.950 16.602 -7.409 1.00 58.81 85 SER A C 1
ATOM 686 O O . SER A 1 85 ? -20.400 17.100 -6.382 1.00 58.81 85 SER A O 1
ATOM 688 N N . LYS A 1 86 ? -20.222 15.342 -7.782 1.00 72.56 86 LYS A N 1
ATOM 689 C CA . LYS A 1 86 ? -21.041 14.364 -7.052 1.00 72.56 86 LYS A CA 1
ATOM 690 C C . LYS A 1 86 ? -20.212 13.214 -6.464 1.00 72.56 86 LYS A C 1
ATOM 692 O O . LYS A 1 86 ? -20.744 12.126 -6.258 1.00 72.56 86 LYS A O 1
ATOM 697 N N . ALA A 1 87 ? -18.908 13.413 -6.256 1.00 83.69 87 ALA A N 1
ATOM 698 C CA . ALA A 1 87 ? -18.080 12.453 -5.534 1.00 83.69 87 ALA A CA 1
ATOM 699 C C . ALA A 1 87 ? -18.632 12.211 -4.125 1.00 83.69 87 ALA A C 1
ATOM 701 O O . ALA A 1 87 ? -19.237 13.104 -3.527 1.00 83.69 87 ALA A O 1
ATOM 702 N N . LEU A 1 88 ? -18.413 11.011 -3.606 1.00 86.88 88 LEU A N 1
ATOM 703 C CA . LEU A 1 88 ? -18.883 10.566 -2.306 1.00 86.88 88 LEU A CA 1
ATOM 704 C C . LEU A 1 88 ? -17.691 10.166 -1.450 1.00 86.88 88 LEU A C 1
ATOM 706 O O . LEU A 1 88 ? -16.788 9.502 -1.952 1.00 86.88 88 LEU A O 1
ATOM 710 N N . THR A 1 89 ? -17.729 10.546 -0.180 1.00 88.31 89 THR A N 1
ATOM 711 C CA . THR A 1 89 ? -16.808 10.058 0.845 1.00 88.31 89 THR A CA 1
ATOM 712 C C . THR A 1 89 ? -17.460 8.859 1.518 1.00 88.31 89 THR A C 1
ATOM 714 O O . THR A 1 89 ? -18.606 8.961 1.974 1.00 88.31 89 THR A O 1
ATOM 717 N N . ILE A 1 90 ? -16.751 7.734 1.562 1.00 89.69 90 ILE A N 1
ATOM 718 C CA . ILE A 1 90 ? -17.170 6.530 2.282 1.00 89.69 90 ILE A CA 1
ATOM 719 C C . ILE A 1 90 ? -16.212 6.288 3.445 1.00 89.69 90 ILE A C 1
ATOM 721 O O . ILE A 1 90 ? -15.003 6.423 3.287 1.00 89.69 90 ILE A O 1
ATOM 725 N N . CYS A 1 91 ? -16.764 5.875 4.585 1.00 91.06 91 CYS A N 1
ATOM 726 C CA . CYS A 1 91 ? -16.020 5.207 5.642 1.00 91.06 91 CYS A CA 1
ATOM 727 C C . CYS A 1 91 ? -16.427 3.735 5.698 1.00 91.06 91 CYS A C 1
ATOM 729 O O . CYS A 1 91 ? -17.611 3.416 5.861 1.00 91.06 91 CYS A O 1
ATOM 731 N N . ASN A 1 92 ? -15.437 2.859 5.598 1.00 91.88 92 ASN A N 1
ATOM 732 C CA . ASN A 1 92 ? -15.585 1.427 5.776 1.00 91.88 92 ASN A CA 1
ATOM 733 C C . ASN A 1 92 ? -14.841 0.980 7.029 1.00 91.88 92 ASN A C 1
ATOM 735 O O . ASN A 1 92 ? -13.772 1.497 7.354 1.00 91.88 92 ASN A O 1
ATOM 739 N N . ILE A 1 93 ? -15.372 -0.037 7.686 1.00 90.62 93 ILE A N 1
ATOM 740 C CA . ILE A 1 93 ? -14.750 -0.703 8.817 1.00 90.62 93 ILE A CA 1
ATOM 741 C C . ILE A 1 93 ? -14.574 -2.173 8.473 1.00 90.62 93 ILE A C 1
ATOM 743 O O . ILE A 1 93 ? -15.382 -2.770 7.763 1.00 90.62 93 ILE A O 1
ATOM 747 N N . HIS A 1 94 ? -13.471 -2.749 8.930 1.00 91.12 94 HIS A N 1
ATOM 748 C CA . HIS A 1 94 ? -13.124 -4.130 8.642 1.00 91.12 94 HIS A CA 1
ATOM 749 C C . HIS A 1 94 ? -12.618 -4.811 9.911 1.00 91.12 94 HIS A C 1
ATOM 751 O O . HIS A 1 94 ? -11.662 -4.331 10.526 1.00 91.12 94 HIS A O 1
ATOM 757 N N . LEU A 1 95 ? -13.256 -5.920 10.293 1.00 93.06 95 LEU A N 1
ATOM 758 C CA . LEU A 1 95 ? -12.794 -6.765 11.390 1.00 93.06 95 LEU A CA 1
ATOM 759 C C . LEU A 1 95 ? -11.587 -7.582 10.925 1.00 93.06 95 LEU A C 1
ATOM 761 O O . LEU A 1 95 ? -11.652 -8.345 9.963 1.00 93.06 95 LEU A O 1
ATOM 765 N N . LEU A 1 96 ? -10.471 -7.416 11.626 1.00 93.88 96 LEU A N 1
ATOM 766 C CA . LEU A 1 96 ? -9.193 -8.014 11.259 1.00 93.88 96 LEU A CA 1
ATOM 767 C C . LEU A 1 96 ? -9.030 -9.442 11.789 1.00 93.88 96 LEU A C 1
ATOM 769 O O . LEU A 1 96 ? -8.119 -10.124 11.324 1.00 93.88 96 LEU A O 1
ATOM 773 N N . ASN A 1 97 ? -9.918 -9.882 12.689 1.00 94.38 97 ASN A N 1
ATOM 774 C CA . ASN A 1 97 ? -9.957 -11.230 13.265 1.00 94.38 97 ASN A CA 1
ATOM 775 C C . ASN A 1 97 ? -10.600 -12.292 12.387 1.00 94.38 97 ASN A C 1
ATOM 777 O O . ASN A 1 97 ? -10.673 -13.445 12.790 1.00 94.38 97 ASN A O 1
ATOM 781 N N . LEU A 1 98 ? -11.040 -11.940 11.188 1.00 91.75 98 LEU A N 1
ATOM 782 C CA . LEU A 1 98 ? -11.466 -12.949 10.233 1.00 91.75 98 LEU A CA 1
ATOM 783 C C . LEU A 1 98 ? -10.228 -13.640 9.609 1.00 91.75 98 LEU A C 1
ATOM 785 O O . LEU A 1 98 ? -9.209 -12.979 9.383 1.00 91.75 98 LEU A O 1
ATOM 789 N N . PRO A 1 99 ? -10.305 -14.936 9.269 1.00 88.94 99 PRO A N 1
ATOM 790 C CA . PRO A 1 99 ? -9.305 -15.626 8.457 1.00 88.94 99 PRO A CA 1
ATOM 791 C C . PRO A 1 99 ? -9.131 -14.968 7.089 1.00 88.94 99 PRO A C 1
ATOM 793 O O . PRO A 1 99 ? -10.073 -14.384 6.552 1.00 88.94 99 PRO A O 1
ATOM 796 N N . ASP A 1 100 ? -7.966 -15.118 6.460 1.00 83.19 100 ASP A N 1
ATOM 797 C CA . ASP A 1 100 ? -7.640 -14.439 5.195 1.00 83.19 100 ASP A CA 1
ATOM 798 C C . ASP A 1 100 ? -8.645 -14.678 4.075 1.00 83.19 100 ASP A C 1
ATOM 800 O O . ASP A 1 100 ? -9.004 -13.743 3.359 1.00 83.19 100 ASP A O 1
ATOM 804 N N . HIS A 1 101 ? -9.156 -15.899 3.943 1.00 84.38 101 HIS A N 1
ATOM 805 C CA . HIS A 1 101 ? -10.120 -16.241 2.904 1.00 84.38 101 HIS A CA 1
ATOM 806 C C . HIS A 1 101 ? -11.496 -15.589 3.138 1.00 84.38 101 HIS A C 1
ATOM 808 O O . HIS A 1 101 ? -12.161 -15.224 2.167 1.00 84.38 101 HIS A O 1
ATOM 814 N N . PHE A 1 102 ? -11.912 -15.355 4.389 1.00 87.38 102 PHE A N 1
ATOM 815 C CA . PHE A 1 102 ? -13.103 -14.552 4.690 1.00 87.38 102 PHE A CA 1
ATOM 816 C C . PHE A 1 102 ? -12.823 -13.071 4.584 1.00 87.38 102 PHE A C 1
ATOM 818 O O . PHE A 1 102 ? -13.591 -12.365 3.926 1.00 87.38 102 PHE A O 1
ATOM 825 N N . ARG A 1 103 ? -11.682 -12.625 5.129 1.00 86.38 103 ARG A N 1
ATOM 826 C CA . ARG A 1 103 ? -11.221 -11.255 4.958 1.00 86.38 103 ARG A CA 1
ATOM 827 C C . ARG A 1 103 ? -11.266 -10.915 3.498 1.00 86.38 103 ARG A C 1
ATOM 829 O O . ARG A 1 103 ? -11.862 -9.896 3.240 1.00 86.38 103 ARG A O 1
ATOM 836 N N . SER A 1 104 ? -10.745 -11.750 2.574 1.00 83.19 104 SER A N 1
ATOM 837 C CA . SER A 1 104 ? -10.677 -11.619 1.087 1.00 83.19 104 SER A CA 1
ATOM 838 C C . SER A 1 104 ? -11.979 -11.281 0.363 1.00 83.19 104 SER A C 1
ATOM 840 O O . SER A 1 104 ? -11.933 -10.730 -0.738 1.00 83.19 104 SER A O 1
ATOM 842 N N . LYS A 1 105 ? -13.130 -11.491 0.996 1.00 87.06 105 LYS A N 1
ATOM 843 C CA . LYS A 1 105 ? -14.427 -11.195 0.390 1.00 87.06 105 LYS A CA 1
ATOM 844 C C . LYS A 1 105 ? -14.742 -9.700 0.472 1.00 87.06 105 LYS A C 1
ATOM 846 O O . LYS A 1 105 ? -14.205 -8.978 1.302 1.00 87.06 105 LYS A O 1
ATOM 851 N N . ILE A 1 106 ? -15.583 -9.214 -0.438 1.00 85.44 106 ILE A N 1
ATOM 852 C CA . ILE A 1 106 ? -16.074 -7.826 -0.397 1.00 85.44 106 ILE A CA 1
ATOM 853 C C . ILE A 1 106 ? -17.117 -7.673 0.718 1.00 85.44 106 ILE A C 1
ATOM 855 O O . ILE A 1 106 ? -17.184 -6.621 1.342 1.00 85.44 106 ILE A O 1
ATOM 859 N N . ASP A 1 107 ? -17.868 -8.738 1.002 1.00 85.75 107 ASP A N 1
ATOM 860 C CA . ASP A 1 107 ? -18.953 -8.755 1.989 1.00 85.75 107 ASP A CA 1
ATOM 861 C C . ASP A 1 107 ? -18.465 -8.627 3.443 1.00 85.75 107 ASP A C 1
ATOM 863 O O . ASP A 1 107 ? -19.262 -8.345 4.329 1.00 85.75 107 ASP A O 1
ATOM 867 N N . SER A 1 108 ? -17.162 -8.788 3.704 1.00 86.88 108 SER A N 1
ATOM 868 C CA . SER A 1 108 ? -16.565 -8.522 5.022 1.00 86.88 108 SER A CA 1
ATOM 869 C C . SER A 1 108 ? -16.319 -7.029 5.286 1.00 86.88 108 SER A C 1
ATOM 871 O O . SER A 1 108 ? -15.980 -6.648 6.406 1.00 86.88 108 SER A O 1
ATOM 873 N N . ILE A 1 109 ? -16.441 -6.173 4.264 1.00 89.19 109 ILE A N 1
ATOM 874 C CA . ILE A 1 109 ? -16.216 -4.730 4.369 1.00 89.19 109 ILE A CA 1
ATOM 875 C C . ILE A 1 109 ? -17.532 -4.059 4.762 1.00 89.19 109 ILE A C 1
ATOM 877 O O . ILE A 1 109 ? -18.478 -4.003 3.977 1.00 89.19 109 ILE A O 1
ATOM 881 N N . LEU A 1 110 ? -17.567 -3.503 5.971 1.00 89.69 110 LEU A N 1
ATOM 882 C CA . LEU A 1 110 ? -18.756 -2.901 6.561 1.00 89.69 110 LEU A CA 1
ATOM 883 C C . LEU A 1 110 ? -18.763 -1.390 6.310 1.00 89.69 110 LEU A C 1
ATOM 885 O O . LEU A 1 110 ? -17.940 -0.661 6.861 1.00 89.69 110 LEU A O 1
ATOM 889 N N . MET A 1 111 ? -19.687 -0.895 5.486 1.00 90.56 111 MET A N 1
ATOM 890 C CA . MET A 1 111 ? -19.842 0.548 5.277 1.00 90.56 111 MET A CA 1
ATOM 891 C C . MET A 1 111 ? -20.566 1.186 6.466 1.00 90.56 111 MET A C 1
ATOM 893 O O . MET A 1 111 ? -21.733 0.897 6.700 1.00 90.56 111 MET A O 1
ATOM 897 N N . THR A 1 112 ? -19.902 2.101 7.175 1.00 89.38 112 THR A N 1
ATOM 898 C CA . THR A 1 112 ? -20.490 2.793 8.337 1.00 89.38 112 THR A CA 1
ATOM 899 C C . THR A 1 112 ? -20.950 4.2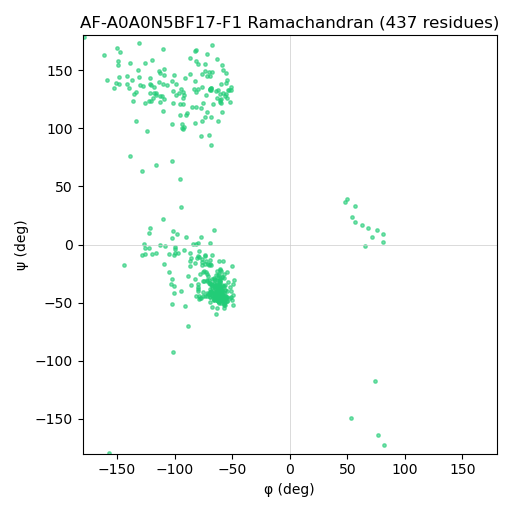09 8.011 1.00 89.38 112 THR A C 1
ATOM 901 O O . THR A 1 112 ? -21.905 4.684 8.611 1.00 89.38 112 THR A O 1
ATOM 904 N N . LEU A 1 113 ? -20.314 4.903 7.059 1.00 90.81 113 LEU A N 1
ATOM 905 C CA . LEU A 1 113 ? -20.641 6.295 6.740 1.00 90.81 113 LEU A CA 1
ATOM 906 C C . LEU A 1 113 ? -20.575 6.542 5.238 1.00 90.81 113 LEU A C 1
ATOM 908 O O . LEU A 1 113 ? -19.617 6.144 4.576 1.00 90.81 113 LEU A O 1
ATOM 912 N N . CYS A 1 114 ? -21.550 7.287 4.720 1.00 90.19 114 CYS A N 1
ATOM 913 C CA . CYS A 1 114 ? -21.507 7.829 3.370 1.00 90.19 114 CYS A CA 1
ATOM 914 C C . CYS A 1 114 ? -22.046 9.261 3.331 1.00 90.19 114 CYS A C 1
ATOM 916 O O . CYS A 1 114 ? -23.106 9.579 3.881 1.00 90.19 114 CYS A O 1
ATOM 918 N N . CYS A 1 115 ? -21.335 10.143 2.634 1.00 88.00 115 CYS A N 1
ATOM 919 C CA . CYS A 1 115 ? -21.790 11.505 2.388 1.00 88.00 115 CYS A CA 1
ATOM 920 C C . CYS A 1 115 ? -21.248 12.054 1.070 1.00 88.00 115 CYS A C 1
ATOM 922 O O . CYS A 1 115 ? -20.386 11.454 0.429 1.00 88.00 115 CYS A O 1
ATOM 924 N N . GLN A 1 116 ? -21.772 13.198 0.628 1.00 86.44 116 GLN A N 1
ATOM 925 C CA . GLN A 1 116 ? -21.184 13.877 -0.523 1.00 86.44 116 GLN A CA 1
ATOM 926 C C . GLN A 1 116 ? -19.812 14.443 -0.147 1.00 86.44 116 GLN A C 1
ATOM 928 O O . GLN A 1 116 ? -19.665 15.135 0.854 1.00 86.44 116 GLN A O 1
ATOM 933 N N . SER A 1 117 ? -18.815 14.230 -0.996 1.00 83.81 117 SER A N 1
ATOM 934 C CA . SER A 1 117 ? -17.432 14.642 -0.741 1.00 83.81 117 SER A CA 1
ATOM 935 C C . SER A 1 117 ? -17.261 16.162 -0.605 1.00 83.81 117 SER A C 1
ATOM 937 O O . SER A 1 117 ? -16.365 16.647 0.084 1.00 83.81 117 SER A O 1
ATOM 939 N N . ASN A 1 118 ? -18.149 16.953 -1.216 1.00 78.81 118 ASN A N 1
ATOM 940 C CA . ASN A 1 118 ? -18.194 18.403 -1.011 1.00 78.81 118 ASN A CA 1
ATOM 941 C C . ASN A 1 118 ? -18.532 18.785 0.449 1.00 78.81 118 ASN A C 1
ATOM 943 O O . ASN A 1 118 ? -18.048 19.815 0.911 1.00 78.81 118 ASN A O 1
ATOM 947 N N . VAL A 1 119 ? -19.311 17.975 1.175 1.00 75.88 119 VAL A N 1
ATOM 948 C CA . VAL A 1 119 ? -19.639 18.159 2.595 1.00 75.88 119 VAL A CA 1
ATOM 949 C C . VAL A 1 119 ? -18.381 17.955 3.423 1.00 75.88 119 VAL A C 1
ATOM 951 O O . VAL A 1 119 ? -17.972 18.868 4.142 1.00 75.88 119 VAL A O 1
ATOM 954 N N . SER A 1 120 ? -17.707 16.816 3.246 1.00 72.62 120 SER A N 1
ATOM 955 C CA . SER A 1 120 ? -16.448 16.524 3.931 1.00 72.62 120 SER A CA 1
ATOM 956 C C . SER A 1 120 ? -15.420 17.612 3.639 1.00 72.62 120 SER A C 1
ATOM 958 O O . SER A 1 120 ? -14.947 18.266 4.562 1.00 72.62 120 SER A O 1
ATOM 960 N N . LYS A 1 121 ? -15.181 17.954 2.370 1.00 73.50 121 LYS A N 1
ATOM 961 C CA . LYS A 1 121 ? -14.225 19.008 1.985 1.00 73.50 121 LYS A CA 1
ATOM 962 C C . LYS A 1 121 ? -14.547 20.387 2.564 1.00 73.50 121 LYS A C 1
ATOM 964 O O . LYS A 1 121 ? -13.630 21.053 3.031 1.00 73.50 121 LYS A O 1
ATOM 969 N N . LYS A 1 122 ? -15.818 20.817 2.578 1.00 70.75 122 LYS A N 1
ATOM 970 C CA . LYS A 1 122 ? -16.231 22.107 3.175 1.00 70.75 122 LYS A CA 1
ATOM 971 C C . LYS A 1 122 ? -15.907 22.190 4.667 1.00 70.75 122 LYS A C 1
ATOM 973 O O . LYS A 1 122 ? -15.604 23.269 5.162 1.00 70.75 122 LYS A O 1
ATOM 978 N N . THR A 1 123 ? -15.948 21.057 5.361 1.00 65.50 123 THR A N 1
ATOM 979 C CA . THR A 1 123 ? -15.599 20.952 6.785 1.00 65.50 123 THR A CA 1
ATOM 980 C C . THR A 1 123 ? -14.123 20.636 7.033 1.00 65.50 123 THR A C 1
ATOM 982 O O . THR A 1 123 ? -13.753 20.386 8.174 1.00 65.50 123 THR A O 1
ATOM 985 N N . ASN A 1 124 ? -13.267 20.617 5.999 1.00 67.75 124 ASN A N 1
ATOM 986 C CA . ASN A 1 124 ? -11.910 20.053 6.078 1.00 67.75 124 ASN A CA 1
ATOM 987 C C . ASN A 1 124 ? -11.900 18.639 6.683 1.00 67.75 124 ASN A C 1
ATOM 989 O O . ASN A 1 124 ? -11.021 18.295 7.464 1.00 67.75 124 ASN A O 1
ATOM 993 N N . PHE A 1 125 ? -12.900 17.838 6.320 1.00 72.06 125 PHE A N 1
ATOM 994 C CA . PHE A 1 125 ? -13.173 16.481 6.794 1.00 72.06 125 PHE A CA 1
ATOM 995 C C . PHE A 1 125 ? -13.537 16.372 8.281 1.00 72.06 125 PHE A C 1
ATOM 997 O O . PHE A 1 125 ? -13.881 15.280 8.721 1.00 72.06 125 PHE A O 1
ATOM 1004 N N . ASN A 1 126 ? -13.563 17.482 9.033 1.00 72.12 126 ASN A N 1
ATOM 1005 C CA . ASN A 1 126 ? -13.801 17.465 10.477 1.00 72.12 126 ASN A CA 1
ATOM 1006 C C . ASN A 1 126 ? -15.088 16.734 10.847 1.00 72.12 126 ASN A C 1
ATOM 1008 O O . ASN A 1 126 ? -15.041 15.891 11.722 1.00 72.12 126 ASN A O 1
ATOM 1012 N N . TYR A 1 127 ? -16.205 16.967 10.154 1.00 75.06 127 TYR A N 1
ATOM 1013 C CA . TYR A 1 127 ? -17.472 16.351 10.562 1.00 75.06 127 TYR A CA 1
ATOM 1014 C C . TYR A 1 127 ? -17.493 14.832 10.328 1.00 75.06 127 TYR A C 1
ATOM 1016 O O . TYR A 1 127 ? -17.971 14.072 11.168 1.00 75.06 127 TYR A O 1
ATOM 1024 N N . SER A 1 128 ? -16.951 14.368 9.195 1.00 77.56 128 SER A N 1
ATOM 1025 C CA . SER A 1 128 ? -16.801 12.931 8.929 1.00 77.56 128 SER A CA 1
ATOM 1026 C C . SER A 1 128 ? -15.853 12.293 9.946 1.00 77.56 128 SER A C 1
ATOM 1028 O O . SER A 1 128 ? -16.146 11.222 10.470 1.00 77.56 128 SER A O 1
ATOM 1030 N N . TYR A 1 129 ? -14.751 12.973 10.270 1.00 83.69 129 TYR A N 1
ATOM 1031 C CA . TYR A 1 129 ? -13.802 12.511 11.273 1.00 83.69 129 TYR A CA 1
ATOM 1032 C C . TYR A 1 129 ? -14.354 12.560 12.694 1.00 83.69 129 TYR A C 1
ATOM 1034 O O . TYR A 1 129 ? -14.046 11.651 13.447 1.00 83.69 129 TYR A O 1
ATOM 1042 N N . ASP A 1 130 ? -15.194 13.525 13.062 1.00 83.81 130 ASP A N 1
ATOM 1043 C CA . ASP A 1 130 ? -15.799 13.608 14.395 1.00 83.81 130 ASP A CA 1
ATOM 1044 C C . ASP A 1 130 ? -16.688 12.380 14.656 1.00 83.81 130 ASP A C 1
ATOM 1046 O O . ASP A 1 130 ? -16.583 11.756 15.711 1.00 83.81 130 ASP A O 1
ATOM 1050 N N . ILE A 1 131 ? -17.493 11.961 13.667 1.00 84.75 131 ILE A N 1
ATOM 1051 C CA . ILE A 1 131 ? -18.296 10.728 13.761 1.00 84.75 131 ILE A CA 1
ATOM 1052 C C . ILE A 1 131 ? -17.385 9.501 13.898 1.00 84.75 131 ILE A C 1
ATOM 1054 O O . ILE A 1 131 ? -17.583 8.680 14.791 1.00 84.75 131 ILE A O 1
ATOM 1058 N N . ILE A 1 132 ? -16.361 9.390 13.046 1.00 86.12 132 ILE A N 1
ATOM 1059 C CA . ILE A 1 132 ? -15.420 8.259 13.062 1.00 86.12 132 ILE A CA 1
ATOM 1060 C C . ILE A 1 132 ? -14.655 8.189 14.394 1.00 86.12 132 ILE A C 1
ATOM 1062 O O . ILE A 1 132 ? -14.537 7.115 14.982 1.00 86.12 132 ILE A O 1
ATOM 1066 N N . CYS A 1 133 ? -14.162 9.324 14.896 1.00 87.00 133 CYS A N 1
ATOM 1067 C CA . CYS A 1 133 ? -13.468 9.426 16.180 1.00 87.00 133 CYS A CA 1
ATOM 1068 C C . CYS A 1 133 ? -14.393 9.067 17.340 1.00 87.00 133 CYS A C 1
ATOM 1070 O O . CYS A 1 133 ? -13.972 8.339 18.234 1.00 87.00 133 CYS A O 1
ATOM 1072 N N . SER A 1 134 ? -15.647 9.527 17.318 1.00 86.75 134 SER A N 1
ATOM 1073 C CA . SER A 1 134 ? -16.649 9.169 18.325 1.00 86.75 134 SER A CA 1
ATOM 1074 C C . SER A 1 134 ? -16.900 7.660 18.363 1.00 86.75 134 SER A C 1
ATOM 1076 O O . SER A 1 134 ? -16.925 7.075 19.445 1.00 86.75 134 SER A O 1
ATOM 1078 N N . GLU A 1 135 ? -17.030 7.006 17.207 1.00 86.50 135 GLU A N 1
ATOM 1079 C CA . GLU A 1 135 ? -17.211 5.551 17.135 1.00 86.50 135 GLU A CA 1
ATOM 1080 C C . GLU A 1 135 ? -16.002 4.779 17.638 1.00 86.50 135 GLU A C 1
ATOM 1082 O O . GLU A 1 135 ? -16.137 3.871 18.461 1.00 86.50 135 GLU A O 1
ATOM 1087 N N . ILE A 1 136 ? -14.810 5.172 17.188 1.00 88.94 136 ILE A N 1
ATOM 1088 C CA . ILE A 1 136 ? -13.565 4.578 17.665 1.00 88.94 136 ILE A CA 1
ATOM 1089 C C . ILE A 1 136 ? -13.472 4.738 19.181 1.00 88.94 136 ILE A C 1
ATOM 1091 O O . ILE A 1 136 ? -13.252 3.748 19.865 1.00 88.94 136 ILE A O 1
ATOM 1095 N N . ASN A 1 137 ? -13.716 5.929 19.727 1.00 88.81 137 ASN A N 1
ATOM 1096 C CA . ASN A 1 137 ? -13.673 6.181 21.171 1.00 88.81 137 ASN A CA 1
ATOM 1097 C C . ASN A 1 137 ? -14.745 5.413 21.952 1.00 88.81 137 ASN A C 1
ATOM 1099 O O . ASN A 1 137 ? -14.531 5.053 23.109 1.00 88.81 137 ASN A O 1
ATOM 1103 N N . THR A 1 138 ? -15.895 5.149 21.333 1.00 87.81 138 THR A N 1
ATOM 1104 C CA . THR A 1 138 ? -16.977 4.381 21.955 1.00 87.81 138 THR A CA 1
ATOM 1105 C C . THR A 1 138 ? -16.622 2.904 22.077 1.00 87.81 138 THR A C 1
ATOM 1107 O O . THR A 1 138 ? -17.066 2.271 23.031 1.00 87.81 138 THR A O 1
ATOM 1110 N N . LEU A 1 139 ? -15.830 2.357 21.150 1.00 89.44 139 LEU A N 1
ATOM 1111 C CA . LEU A 1 139 ? -15.503 0.929 21.082 1.00 89.44 139 LEU A CA 1
ATOM 1112 C C . LEU A 1 139 ? -14.103 0.584 21.596 1.00 89.44 139 LEU A C 1
ATOM 1114 O O . LEU A 1 139 ? -13.911 -0.485 22.166 1.00 89.44 139 LEU A O 1
ATOM 1118 N N . HIS A 1 140 ? -13.128 1.467 21.407 1.00 90.94 140 HIS A N 1
ATOM 1119 C CA . HIS A 1 140 ? -11.738 1.237 21.775 1.00 90.94 140 HIS A CA 1
ATOM 1120 C C . HIS A 1 140 ? -11.599 0.995 23.284 1.00 90.94 140 HIS A C 1
ATOM 1122 O O . HIS A 1 140 ? -12.027 1.807 24.104 1.00 90.94 140 HIS A O 1
ATOM 1128 N N . GLY A 1 141 ? -10.995 -0.134 23.652 1.00 91.62 141 GLY A N 1
ATOM 1129 C CA . GLY A 1 141 ? -10.831 -0.568 25.036 1.00 91.62 141 GLY A CA 1
ATOM 1130 C C . GLY A 1 141 ? -12.125 -1.033 25.710 1.00 91.62 141 GLY A C 1
ATOM 1131 O O . GLY A 1 141 ? -12.113 -1.290 26.913 1.00 91.62 141 GLY A O 1
ATOM 1132 N N . LYS A 1 142 ? -13.250 -1.139 24.987 1.00 92.12 142 LYS A N 1
ATOM 1133 C CA . LYS A 1 142 ? -14.475 -1.723 25.541 1.00 92.12 142 LYS A CA 1
ATOM 1134 C C . LYS A 1 142 ? -14.430 -3.233 25.472 1.00 92.12 142 LYS A C 1
ATOM 1136 O O . LYS A 1 142 ? -14.023 -3.811 24.468 1.00 92.12 142 LYS A O 1
ATOM 1141 N N . THR A 1 143 ? -14.928 -3.848 26.533 1.00 93.56 143 THR A N 1
ATOM 1142 C CA . THR A 1 143 ? -15.131 -5.287 26.605 1.00 93.56 143 THR A CA 1
ATOM 1143 C C . THR A 1 143 ? -16.561 -5.625 26.209 1.00 93.56 143 THR A C 1
ATOM 1145 O O . THR A 1 143 ? -17.508 -4.983 26.667 1.00 93.56 143 THR A O 1
ATOM 1148 N N . ILE A 1 144 ? -16.708 -6.635 25.364 1.00 90.62 144 ILE A N 1
ATOM 1149 C CA . ILE A 1 144 ? -17.978 -7.274 25.025 1.00 90.62 144 ILE A CA 1
ATOM 1150 C C . ILE A 1 144 ? -17.915 -8.752 25.403 1.00 90.62 144 ILE A C 1
ATOM 1152 O O . ILE A 1 144 ? -16.828 -9.315 25.531 1.00 90.62 144 ILE A O 1
ATOM 1156 N N . THR A 1 145 ? -19.074 -9.377 25.580 1.00 88.56 145 THR A N 1
ATOM 1157 C CA . THR A 1 145 ? -19.167 -10.799 25.915 1.00 88.56 145 THR A CA 1
ATOM 1158 C C . THR A 1 145 ? -19.782 -11.560 24.751 1.00 88.56 145 THR A C 1
ATOM 1160 O O . THR A 1 145 ? -20.851 -11.182 24.280 1.00 88.56 145 THR A O 1
ATOM 1163 N N . ILE A 1 146 ? -19.114 -12.625 24.310 1.00 82.12 146 ILE A N 1
ATOM 1164 C CA . ILE A 1 146 ? -19.579 -13.547 23.269 1.00 82.12 146 ILE A CA 1
ATOM 1165 C C . ILE A 1 146 ? -19.529 -14.951 23.876 1.00 82.12 146 ILE A C 1
ATOM 1167 O O . ILE A 1 146 ? -18.481 -15.346 24.375 1.00 82.12 146 ILE A O 1
ATOM 1171 N N . GLU A 1 147 ? -20.660 -15.663 23.915 1.00 76.62 147 GLU A N 1
ATOM 1172 C CA . GLU A 1 147 ? -20.768 -17.041 24.442 1.00 76.62 147 GLU A CA 1
ATOM 1173 C C . GLU A 1 147 ? -20.099 -17.277 25.815 1.00 76.62 147 GLU A C 1
ATOM 1175 O O . GLU A 1 147 ? -19.590 -18.352 26.114 1.00 76.62 147 GLU A O 1
ATOM 1180 N N . SER A 1 148 ? -20.165 -16.279 26.706 1.00 82.56 148 SER A N 1
ATOM 1181 C CA . SER A 1 148 ? -19.547 -16.259 28.053 1.00 82.56 148 SER A CA 1
ATOM 1182 C C . SER A 1 148 ? -18.057 -15.910 28.112 1.00 82.56 148 SER A C 1
ATOM 1184 O O . SER A 1 148 ? -17.490 -15.854 29.202 1.00 82.56 148 SER A O 1
ATOM 1186 N N . GLU A 1 149 ? -17.425 -15.600 26.985 1.00 87.94 149 GLU A N 1
ATOM 1187 C CA . GLU A 1 149 ? -16.051 -15.112 26.940 1.00 87.94 149 GLU A CA 1
ATOM 1188 C C . GLU A 1 149 ? -15.992 -13.601 26.723 1.00 87.94 149 GLU A C 1
ATOM 1190 O O . GLU A 1 149 ? -16.768 -13.019 25.964 1.00 87.94 149 GLU A O 1
ATOM 1195 N N . ALA A 1 150 ? -15.056 -12.950 27.410 1.00 92.06 150 ALA A N 1
ATOM 1196 C CA . ALA A 1 150 ? -14.846 -11.513 27.326 1.00 92.06 150 ALA A CA 1
ATOM 1197 C C . ALA A 1 150 ? -13.804 -11.173 26.251 1.00 92.06 150 ALA A C 1
ATOM 1199 O O . ALA A 1 150 ? -12.683 -11.680 26.280 1.00 92.06 150 ALA A O 1
ATOM 1200 N N . TYR A 1 151 ? -14.164 -10.261 25.350 1.00 92.88 151 TYR A N 1
ATOM 1201 C CA . TYR A 1 151 ? -13.310 -9.765 24.275 1.00 92.88 151 TYR A CA 1
ATOM 1202 C C . TYR A 1 151 ? -13.155 -8.257 24.387 1.00 92.88 151 TYR A C 1
ATOM 1204 O O . TYR A 1 151 ? -14.153 -7.543 24.477 1.00 92.88 151 TYR A O 1
ATOM 1212 N N . THR A 1 152 ? -11.923 -7.756 24.335 1.00 94.75 152 THR A N 1
ATOM 1213 C CA . THR A 1 152 ? -11.666 -6.308 24.343 1.00 94.75 152 THR A CA 1
ATOM 1214 C C . THR A 1 152 ? -11.429 -5.798 22.924 1.00 94.75 152 THR A C 1
ATOM 1216 O O . THR A 1 152 ? -10.632 -6.358 22.176 1.00 94.75 152 THR A O 1
ATOM 1219 N N . ILE A 1 153 ? -12.140 -4.745 22.527 1.00 94.25 153 ILE A N 1
ATOM 1220 C CA . ILE A 1 153 ? -12.127 -4.230 21.156 1.00 94.25 153 ILE A CA 1
ATOM 1221 C C . ILE A 1 153 ? -11.065 -3.136 21.013 1.00 94.25 153 ILE A C 1
ATOM 1223 O O . ILE A 1 153 ? -11.039 -2.179 21.784 1.00 94.25 153 ILE A O 1
ATOM 1227 N N . PHE A 1 154 ? -10.228 -3.219 19.980 1.00 93.44 154 PHE A N 1
ATOM 1228 C CA . PHE A 1 154 ? -9.177 -2.249 19.697 1.00 93.44 154 PHE A CA 1
ATOM 1229 C C . PHE A 1 154 ? -9.144 -1.827 18.227 1.00 93.44 154 PHE A C 1
ATOM 1231 O O . PHE A 1 154 ? -9.103 -2.628 17.295 1.00 93.44 154 PHE A O 1
ATOM 1238 N N . PHE A 1 155 ? -9.096 -0.515 18.029 1.00 91.94 155 PHE A N 1
ATOM 1239 C CA . PHE A 1 155 ? -8.764 0.087 16.744 1.00 91.94 155 PHE A CA 1
ATOM 1240 C C . PHE A 1 155 ? -7.267 -0.077 16.460 1.00 91.94 155 PHE A C 1
ATOM 1242 O O . PHE A 1 155 ? -6.455 0.313 17.302 1.00 91.94 155 PHE A O 1
ATOM 1249 N N . ILE A 1 156 ? -6.899 -0.598 15.284 1.00 90.62 156 ILE A N 1
ATOM 1250 C CA . ILE A 1 156 ? -5.497 -0.838 14.902 1.00 90.62 156 ILE A CA 1
ATOM 1251 C C . ILE A 1 156 ? -4.958 0.232 13.950 1.00 90.62 156 ILE A C 1
ATOM 1253 O O . ILE A 1 156 ? -3.892 0.799 14.207 1.00 90.62 156 ILE A O 1
ATOM 1257 N N . VAL A 1 157 ? -5.665 0.519 12.852 1.00 90.19 157 VAL A N 1
ATOM 1258 C CA . VAL A 1 157 ? -5.106 1.330 11.760 1.00 90.19 157 VAL A CA 1
ATOM 1259 C C . VAL A 1 157 ? -6.157 2.115 10.978 1.00 90.19 157 VAL A C 1
ATOM 1261 O O . VAL A 1 157 ? -7.229 1.598 10.656 1.00 90.19 157 VAL A O 1
ATOM 1264 N N . PHE A 1 158 ? -5.807 3.361 10.645 1.00 90.00 158 PHE A N 1
ATOM 1265 C CA . PHE A 1 158 ? -6.505 4.187 9.663 1.00 90.00 158 PHE A CA 1
ATOM 1266 C C . PHE A 1 158 ? -5.864 4.011 8.283 1.00 90.00 158 PHE A C 1
ATOM 1268 O O . PHE A 1 158 ? -4.676 4.285 8.104 1.00 90.00 158 PHE A O 1
ATOM 1275 N N . ILE A 1 159 ? -6.656 3.565 7.317 1.00 92.06 159 ILE A N 1
ATOM 1276 C CA . ILE A 1 159 ? -6.252 3.226 5.956 1.00 92.06 159 ILE A CA 1
ATOM 1277 C C . ILE A 1 159 ? -6.836 4.285 5.016 1.00 92.06 159 ILE A C 1
ATOM 1279 O O . ILE A 1 159 ? -7.991 4.684 5.137 1.00 92.06 159 ILE A O 1
ATOM 1283 N N . GLY A 1 160 ? -6.046 4.726 4.049 1.00 90.25 160 GLY A N 1
ATOM 1284 C CA . GLY A 1 160 ? -6.486 5.662 3.022 1.00 90.25 160 GLY A CA 1
ATOM 1285 C C . GLY A 1 160 ? -5.362 5.950 2.041 1.00 90.25 160 GLY A C 1
ATOM 1286 O O . GLY A 1 160 ? -4.239 5.459 2.198 1.00 90.25 160 GLY A O 1
ATOM 1287 N N . ASP A 1 161 ? -5.642 6.763 1.028 1.00 89.06 161 ASP A N 1
ATOM 1288 C CA . ASP A 1 161 ? -4.582 7.261 0.160 1.00 89.06 161 ASP A CA 1
ATOM 1289 C C . ASP A 1 161 ? -3.650 8.232 0.923 1.00 89.06 161 ASP A C 1
ATOM 1291 O O . ASP A 1 161 ? -3.899 8.653 2.056 1.00 89.06 161 ASP A O 1
ATOM 1295 N N . ASN A 1 162 ? -2.537 8.624 0.300 1.00 89.06 162 ASN A N 1
ATOM 1296 C CA . ASN A 1 162 ? -1.579 9.522 0.950 1.00 89.06 162 ASN A CA 1
ATOM 1297 C C . ASN A 1 162 ? -2.169 10.873 1.369 1.00 89.06 162 ASN A C 1
ATOM 1299 O O . ASN A 1 162 ? -1.647 11.495 2.295 1.00 89.06 162 ASN A O 1
ATOM 1303 N N . LYS A 1 163 ? -3.198 11.353 0.667 1.00 86.44 163 LYS A N 1
ATOM 1304 C CA . LYS A 1 163 ? -3.850 12.627 0.951 1.00 86.44 163 LYS A CA 1
ATOM 1305 C C . LYS A 1 163 ? -4.784 12.494 2.143 1.00 86.44 163 LYS A C 1
ATOM 1307 O O . LYS A 1 163 ? -4.711 13.339 3.030 1.00 86.44 163 LYS A O 1
ATOM 1312 N N . GLU A 1 164 ? -5.590 11.445 2.176 1.00 86.50 164 GLU A N 1
ATOM 1313 C CA . GLU A 1 164 ? -6.535 11.175 3.249 1.00 86.50 164 GLU A CA 1
ATOM 1314 C C . GLU A 1 164 ? -5.802 10.883 4.554 1.00 86.50 164 GLU A C 1
ATOM 1316 O O . GLU A 1 164 ? -6.057 11.529 5.569 1.00 86.50 164 GLU A O 1
ATOM 1321 N N . VAL A 1 165 ? -4.785 10.016 4.510 1.00 87.38 165 VAL A N 1
ATOM 1322 C CA . VAL A 1 165 ? -3.962 9.709 5.684 1.00 87.38 165 VAL A CA 1
ATOM 1323 C C . VAL A 1 165 ? -3.285 10.979 6.192 1.00 87.38 165 VAL A C 1
ATOM 1325 O O . VAL A 1 165 ? -3.415 11.314 7.364 1.00 87.38 165 VAL A O 1
ATOM 1328 N N . ASN A 1 166 ? -2.617 11.759 5.336 1.00 86.12 166 ASN A N 1
ATOM 1329 C CA . ASN A 1 166 ? -1.966 12.989 5.794 1.00 86.12 166 ASN A CA 1
ATOM 1330 C C . ASN A 1 166 ? -2.963 14.015 6.363 1.00 86.12 166 ASN A C 1
ATOM 1332 O O . ASN A 1 166 ? -2.632 14.674 7.351 1.00 86.12 166 ASN A O 1
ATOM 1336 N N . ALA A 1 167 ? -4.168 14.126 5.791 1.00 82.44 167 ALA A N 1
ATOM 1337 C CA . ALA A 1 167 ? -5.230 14.978 6.317 1.00 82.44 167 ALA A CA 1
ATOM 1338 C C . ALA A 1 167 ? -5.680 14.525 7.716 1.00 82.44 167 ALA A C 1
ATOM 1340 O O . ALA A 1 167 ? -5.712 15.348 8.632 1.00 82.44 167 ALA A O 1
ATOM 1341 N N . ALA A 1 168 ? -5.927 13.226 7.909 1.00 81.38 168 ALA A N 1
ATOM 1342 C CA . ALA A 1 168 ? -6.242 12.633 9.210 1.00 81.38 168 ALA A CA 1
ATOM 1343 C C . ALA A 1 168 ? -5.128 12.869 10.251 1.00 81.38 168 ALA A C 1
ATOM 1345 O O . ALA A 1 168 ? -5.398 13.111 11.429 1.00 81.38 168 ALA A O 1
ATOM 1346 N N . MET A 1 169 ? -3.863 12.878 9.815 1.00 80.88 169 MET A N 1
ATOM 1347 C CA . MET A 1 169 ? -2.692 13.140 10.663 1.00 80.88 169 MET A CA 1
ATOM 1348 C C . MET A 1 169 ? -2.369 14.637 10.862 1.00 80.88 169 MET A C 1
ATOM 1350 O O . MET A 1 169 ? -1.374 14.967 11.507 1.00 80.88 169 MET A O 1
ATOM 1354 N N . GLY A 1 170 ? -3.147 15.560 10.283 1.00 80.19 170 GLY A N 1
ATOM 1355 C CA . GLY A 1 170 ? -2.885 17.006 10.363 1.00 80.19 170 GLY A CA 1
ATOM 1356 C C . GLY A 1 170 ? -1.621 17.465 9.615 1.00 80.19 170 GLY A C 1
ATOM 1357 O O . GLY A 1 170 ? -1.131 18.582 9.806 1.00 80.19 170 GLY A O 1
ATOM 1358 N N . ILE A 1 171 ? -1.055 16.619 8.750 1.00 82.44 171 ILE A N 1
ATOM 1359 C CA . ILE A 1 171 ? 0.137 16.930 7.958 1.00 82.44 171 ILE A CA 1
ATOM 1360 C C . ILE A 1 171 ? -0.295 17.745 6.738 1.00 82.44 171 ILE A C 1
ATOM 1362 O O . ILE A 1 171 ? -1.039 17.268 5.885 1.00 82.44 171 ILE A O 1
ATOM 1366 N N . LYS A 1 172 ? 0.197 18.986 6.618 1.00 73.69 172 LYS A N 1
ATOM 1367 C CA . LYS A 1 172 ? -0.153 19.876 5.496 1.00 73.69 172 LYS A CA 1
ATOM 1368 C C . LYS A 1 172 ? 0.117 19.202 4.138 1.00 73.69 172 LYS A C 1
ATOM 1370 O O . LYS A 1 172 ? 1.247 18.822 3.842 1.00 73.69 172 LYS A O 1
ATOM 1375 N N . ASN A 1 173 ? -0.908 19.172 3.285 1.00 62.75 173 ASN A N 1
ATOM 1376 C CA . ASN A 1 173 ? -0.996 18.447 2.003 1.00 62.75 173 ASN A CA 1
ATOM 1377 C C . ASN A 1 173 ? -0.042 18.896 0.874 1.00 62.75 173 ASN A C 1
ATOM 1379 O O . ASN A 1 173 ? -0.229 18.516 -0.283 1.00 62.75 173 ASN A O 1
ATOM 1383 N N . SER A 1 174 ? 0.972 19.720 1.147 1.00 66.75 174 SER A N 1
ATOM 1384 C CA . SER A 1 174 ? 1.949 20.064 0.111 1.00 66.75 174 SER A CA 1
ATOM 1385 C C . SER A 1 174 ? 2.913 18.898 -0.069 1.00 66.75 174 SER A C 1
ATOM 1387 O O . SER A 1 174 ? 3.903 18.787 0.639 1.00 66.75 174 SER A O 1
ATOM 1389 N N . PHE A 1 175 ? 2.612 18.015 -1.019 1.00 73.31 175 PHE A N 1
ATOM 1390 C CA . PHE A 1 175 ? 3.487 16.896 -1.386 1.00 73.31 175 PHE A CA 1
ATOM 1391 C C . PHE A 1 175 ? 4.699 17.320 -2.230 1.00 73.31 175 PHE A C 1
ATOM 1393 O O . PHE A 1 175 ? 5.613 16.525 -2.429 1.00 73.31 175 PHE A O 1
ATOM 1400 N N . HIS A 1 176 ? 4.701 18.557 -2.741 1.00 67.62 176 HIS A N 1
ATOM 1401 C CA . HIS A 1 176 ? 5.627 19.012 -3.785 1.00 67.62 176 HIS A CA 1
ATOM 1402 C C . HIS A 1 176 ? 6.417 20.280 -3.421 1.00 67.62 176 HIS A C 1
ATOM 1404 O O . HIS A 1 176 ? 7.325 20.667 -4.153 1.00 67.62 176 HIS A O 1
ATOM 1410 N N . GLY A 1 177 ? 6.109 20.956 -2.307 1.00 75.38 177 GLY A N 1
ATOM 1411 C CA . GLY A 1 177 ? 6.851 22.155 -1.904 1.00 75.38 177 GLY A CA 1
ATOM 1412 C C . GLY A 1 177 ? 8.284 21.810 -1.489 1.00 75.38 177 GLY A C 1
ATOM 1413 O O . GLY A 1 177 ? 8.463 20.873 -0.715 1.00 75.38 177 GLY A O 1
ATOM 1414 N N . LYS A 1 178 ? 9.295 22.571 -1.941 1.00 70.56 178 LYS A N 1
ATOM 1415 C CA . LYS A 1 178 ? 10.742 22.311 -1.710 1.00 70.56 178 LYS A CA 1
ATOM 1416 C C . LYS A 1 178 ? 11.154 22.146 -0.230 1.00 70.56 178 LYS A C 1
ATOM 1418 O O . LYS A 1 178 ? 12.146 21.484 0.062 1.00 70.56 178 LYS A O 1
ATOM 1423 N N . SER A 1 179 ? 10.376 22.703 0.698 1.00 78.62 179 SER A N 1
ATOM 1424 C CA . SER A 1 179 ? 10.609 22.604 2.152 1.00 78.62 179 SER A CA 1
ATOM 1425 C C . SER A 1 179 ? 9.433 21.972 2.901 1.00 78.62 179 SER A C 1
ATOM 1427 O O . SER A 1 179 ? 9.329 22.081 4.123 1.00 78.62 179 SER A O 1
ATOM 1429 N N . SER A 1 180 ? 8.515 21.331 2.173 1.00 87.44 180 SER A N 1
ATOM 1430 C CA . SER A 1 180 ? 7.427 20.572 2.785 1.00 87.44 180 SER A CA 1
ATOM 1431 C C . SER A 1 180 ? 7.973 19.310 3.449 1.00 87.44 180 SER A C 1
ATOM 1433 O O . SER A 1 180 ? 8.952 18.731 2.978 1.00 87.44 180 SER A O 1
ATOM 1435 N N . ARG A 1 181 ? 7.324 18.886 4.539 1.00 90.19 181 ARG A N 1
ATOM 1436 C CA . ARG A 1 181 ? 7.641 17.664 5.296 1.00 90.19 181 ARG A CA 1
ATOM 1437 C C . ARG A 1 181 ? 6.464 16.690 5.227 1.00 90.19 181 ARG A C 1
ATOM 1439 O O . ARG A 1 181 ? 5.765 16.534 6.231 1.00 90.19 181 ARG A O 1
ATOM 1446 N N . PRO A 1 182 ? 6.183 16.115 4.043 1.00 90.50 182 PRO A N 1
ATOM 1447 C CA . PRO A 1 182 ? 4.958 15.361 3.814 1.00 90.50 182 PRO A CA 1
ATOM 1448 C C . PRO A 1 182 ? 5.010 13.932 4.376 1.00 90.50 182 PRO A C 1
ATOM 1450 O O . PRO A 1 182 ? 3.977 13.268 4.397 1.00 90.50 182 PRO A O 1
ATOM 1453 N N . CYS A 1 183 ? 6.180 13.453 4.820 1.00 91.12 183 CYS A N 1
ATOM 1454 C CA . CYS A 1 183 ? 6.310 12.144 5.453 1.00 91.12 183 CYS A CA 1
ATOM 1455 C C . CYS A 1 183 ? 5.623 12.124 6.826 1.00 91.12 183 CYS A C 1
ATOM 1457 O O . CYS A 1 183 ? 5.787 13.038 7.643 1.00 91.12 183 CYS A O 1
ATOM 1459 N N . ARG A 1 184 ? 4.862 11.056 7.075 1.00 87.81 184 ARG A N 1
ATOM 1460 C CA . ARG A 1 184 ? 4.169 10.811 8.345 1.00 87.81 184 ARG A CA 1
ATOM 1461 C C . ARG A 1 184 ? 5.068 10.246 9.437 1.00 87.81 184 ARG A C 1
ATOM 1463 O O . ARG A 1 184 ? 4.923 10.640 10.586 1.00 87.81 184 ARG A O 1
ATOM 1470 N N . SER A 1 185 ? 6.049 9.427 9.066 1.00 90.19 185 SER A N 1
ATOM 1471 C CA . SER A 1 185 ? 6.993 8.816 10.010 1.00 90.19 185 SER A CA 1
ATOM 1472 C C . SER A 1 185 ? 8.118 9.766 10.431 1.00 90.19 185 SER A C 1
ATOM 1474 O O . SER A 1 185 ? 8.544 9.783 11.587 1.00 90.19 185 SER A O 1
ATOM 1476 N N . CYS A 1 186 ? 8.601 10.609 9.514 1.00 91.94 186 CYS A N 1
ATOM 1477 C CA . CYS A 1 186 ? 9.777 11.440 9.749 1.00 91.94 186 CYS A CA 1
ATOM 1478 C C . CYS A 1 186 ? 9.573 12.914 9.375 1.00 91.94 186 CYS A C 1
ATOM 1480 O O . CYS A 1 186 ? 8.552 13.327 8.824 1.00 91.94 186 CYS A O 1
ATOM 1482 N N . THR A 1 187 ? 10.569 13.733 9.708 1.00 91.75 187 THR A N 1
ATOM 1483 C CA . THR A 1 187 ? 10.575 15.184 9.466 1.00 91.75 187 THR A CA 1
ATOM 1484 C C . THR A 1 187 ? 11.405 15.599 8.247 1.00 91.75 187 THR A C 1
ATOM 1486 O O . THR A 1 187 ? 11.638 16.796 8.052 1.00 91.75 187 THR A O 1
ATOM 1489 N N . ALA A 1 188 ? 11.824 14.637 7.418 1.00 92.94 188 ALA A N 1
ATOM 1490 C CA . ALA A 1 188 ? 12.574 14.903 6.197 1.00 92.94 188 ALA A CA 1
ATOM 1491 C C . ALA A 1 188 ? 11.776 15.792 5.233 1.00 92.94 188 ALA A C 1
ATOM 1493 O O . ALA A 1 188 ? 10.562 15.631 5.051 1.00 92.94 188 ALA A O 1
ATOM 1494 N N . THR A 1 189 ? 12.465 16.752 4.621 1.00 92.94 189 THR A N 1
ATOM 1495 C CA . THR A 1 189 ? 11.894 17.585 3.565 1.00 92.94 189 THR A CA 1
ATOM 1496 C C . THR A 1 189 ? 11.934 16.866 2.221 1.00 92.94 189 THR A C 1
ATOM 1498 O O . THR A 1 189 ? 12.780 16.007 1.980 1.00 92.94 189 THR A O 1
ATOM 1501 N N . THR A 1 190 ? 11.077 17.276 1.288 1.00 91.56 190 THR A N 1
ATOM 1502 C CA . THR A 1 190 ? 11.100 16.778 -0.105 1.00 91.56 190 THR A CA 1
ATOM 1503 C C . THR A 1 190 ? 12.466 16.918 -0.783 1.00 91.56 190 THR A C 1
ATOM 1505 O O . THR A 1 190 ? 12.854 16.075 -1.586 1.00 91.56 190 THR A O 1
ATOM 1508 N N . THR A 1 191 ? 13.226 17.959 -0.438 1.00 91.50 191 THR A N 1
ATOM 1509 C CA . THR A 1 191 ? 14.606 18.181 -0.901 1.00 91.50 191 THR A CA 1
ATOM 1510 C C . THR A 1 191 ? 15.631 17.242 -0.268 1.00 91.50 191 THR A C 1
ATOM 1512 O O . THR A 1 191 ? 16.682 17.016 -0.858 1.00 91.50 191 THR A O 1
ATOM 1515 N N . GLN A 1 192 ? 15.347 16.687 0.911 1.00 93.81 192 GLN A N 1
ATOM 1516 C CA . GLN A 1 192 ? 16.220 15.730 1.593 1.00 93.81 192 GLN A CA 1
ATOM 1517 C C . GLN A 1 192 ? 15.982 14.286 1.150 1.00 93.81 192 GLN A C 1
ATOM 1519 O O . GLN A 1 192 ? 16.864 13.456 1.350 1.00 93.81 192 GLN A O 1
ATOM 1524 N N . PHE A 1 193 ? 14.836 13.965 0.538 1.00 95.00 193 PHE A N 1
ATOM 1525 C CA . PHE A 1 193 ? 14.512 12.585 0.163 1.00 95.00 193 PHE A CA 1
ATOM 1526 C C . PHE A 1 193 ? 15.576 11.941 -0.741 1.00 95.00 193 PHE A C 1
ATOM 1528 O O . PHE A 1 193 ? 15.898 10.778 -0.549 1.00 95.00 193 PHE A O 1
ATOM 1535 N N . THR A 1 194 ? 16.214 12.694 -1.645 1.00 94.50 194 THR A N 1
ATOM 1536 C CA . THR A 1 194 ? 17.315 12.200 -2.505 1.00 94.50 194 THR A CA 1
ATOM 1537 C C . THR A 1 194 ? 18.619 11.894 -1.761 1.00 94.50 194 THR A C 1
ATOM 1539 O O . THR A 1 194 ? 19.615 11.551 -2.388 1.00 94.50 194 THR A O 1
ATOM 1542 N N . ARG A 1 195 ? 18.652 12.057 -0.436 1.00 94.12 195 ARG A N 1
ATOM 1543 C CA . ARG A 1 195 ? 19.812 11.779 0.423 1.00 94.12 195 ARG A CA 1
ATOM 1544 C C . ARG A 1 195 ? 19.473 10.826 1.570 1.00 94.12 195 ARG A C 1
ATOM 1546 O O . ARG A 1 195 ? 20.351 10.496 2.358 1.00 94.12 195 ARG A O 1
ATOM 1553 N N . ILE A 1 196 ? 18.208 10.420 1.691 1.00 96.38 196 ILE A N 1
ATOM 1554 C CA . ILE A 1 196 ? 17.700 9.592 2.785 1.00 96.38 196 ILE A CA 1
ATOM 1555 C C . ILE A 1 196 ? 17.060 8.352 2.169 1.00 96.38 196 ILE A C 1
ATOM 1557 O O . ILE A 1 196 ? 15.909 8.380 1.735 1.00 96.38 196 ILE A O 1
ATOM 1561 N N . PHE A 1 197 ? 17.837 7.274 2.141 1.00 97.44 197 PHE A N 1
ATOM 1562 C CA . PHE A 1 197 ? 17.450 5.990 1.551 1.00 97.44 197 PHE A CA 1
ATOM 1563 C C . PHE A 1 197 ? 17.296 4.874 2.590 1.00 97.44 197 PHE A C 1
ATOM 1565 O O . PHE A 1 197 ? 16.992 3.745 2.232 1.00 97.44 197 PHE A O 1
ATOM 1572 N N . GLU A 1 198 ? 17.528 5.183 3.867 1.00 97.06 198 GLU A N 1
ATOM 1573 C CA . GLU A 1 198 ? 17.470 4.242 4.985 1.00 97.06 198 GLU A CA 1
ATOM 1574 C C . GLU A 1 198 ? 16.742 4.894 6.160 1.00 97.06 198 GLU A C 1
ATOM 1576 O O . GLU A 1 198 ? 16.944 6.079 6.443 1.00 97.06 198 GLU A O 1
ATOM 1581 N N . GLU A 1 199 ? 15.926 4.124 6.883 1.00 95.62 199 GLU A N 1
ATOM 1582 C CA . GLU A 1 199 ? 15.098 4.679 7.959 1.00 95.62 199 GLU A CA 1
ATOM 1583 C C . GLU A 1 199 ? 15.935 5.209 9.120 1.00 95.62 199 GLU A C 1
ATOM 1585 O O . GLU A 1 199 ? 15.592 6.222 9.724 1.00 95.62 199 GLU A O 1
ATOM 1590 N N . LYS A 1 200 ? 17.080 4.582 9.404 1.00 95.31 200 LYS A N 1
ATOM 1591 C CA . LYS A 1 200 ? 18.014 5.047 10.441 1.00 95.31 200 LYS A CA 1
ATOM 1592 C C . LYS A 1 200 ? 18.553 6.461 10.182 1.00 95.31 200 LYS A C 1
ATOM 1594 O O . LYS A 1 200 ? 18.991 7.125 11.114 1.00 95.31 200 LYS A O 1
ATOM 1599 N N . SER A 1 201 ? 18.513 6.929 8.932 1.00 96.69 201 SER A N 1
ATOM 1600 C CA . SER A 1 201 ? 18.893 8.293 8.546 1.00 96.69 201 SER A CA 1
ATOM 1601 C C . SER A 1 201 ? 17.735 9.292 8.678 1.00 96.69 201 SER A C 1
ATOM 1603 O O . SER A 1 201 ? 17.936 10.497 8.517 1.00 96.69 201 SER A O 1
ATOM 1605 N N . CYS A 1 202 ? 16.521 8.822 8.971 1.00 94.88 202 CYS A N 1
ATOM 1606 C CA . CYS A 1 202 ? 15.346 9.654 9.180 1.00 94.88 202 CYS A CA 1
ATOM 1607 C C . CYS A 1 202 ? 15.288 10.191 10.615 1.00 94.88 202 CYS A C 1
ATOM 1609 O O . CYS A 1 202 ? 15.352 9.449 11.595 1.00 94.88 202 CYS A O 1
ATOM 1611 N N . VAL A 1 203 ? 15.018 11.489 10.757 1.00 93.12 203 VAL A N 1
ATOM 1612 C CA . VAL A 1 203 ? 14.632 12.064 12.052 1.00 93.12 203 VAL A CA 1
ATOM 1613 C C . VAL A 1 203 ? 13.139 11.817 12.270 1.00 93.12 203 VAL A C 1
ATOM 1615 O O . VAL A 1 203 ? 12.303 12.479 11.641 1.00 93.12 203 VAL A O 1
ATOM 1618 N N . LYS A 1 204 ? 12.807 10.859 13.148 1.00 89.75 204 LYS A N 1
ATOM 1619 C CA . LYS A 1 204 ? 11.422 10.484 13.487 1.00 89.75 204 LYS A CA 1
ATOM 1620 C C . LYS A 1 204 ? 10.597 11.690 13.938 1.00 89.75 204 LYS A C 1
ATOM 1622 O O . LYS A 1 204 ? 11.073 12.559 14.673 1.00 89.75 204 LYS A O 1
ATOM 1627 N N . ARG A 1 205 ? 9.335 11.726 13.523 1.00 86.94 205 ARG A N 1
ATOM 1628 C CA . ARG A 1 205 ? 8.364 12.733 13.946 1.00 86.94 205 ARG A CA 1
ATOM 1629 C C . ARG A 1 205 ? 7.891 12.406 15.362 1.00 86.94 205 ARG A C 1
ATOM 1631 O O . ARG A 1 205 ? 7.136 11.466 15.561 1.00 86.94 205 ARG A O 1
ATOM 1638 N N . ARG A 1 206 ? 8.357 13.179 16.348 1.00 78.06 206 ARG A N 1
ATOM 1639 C CA . ARG A 1 206 ? 7.989 12.990 17.765 1.00 78.06 206 ARG A CA 1
ATOM 1640 C C . ARG A 1 206 ? 6.730 13.747 18.177 1.00 78.06 206 ARG A C 1
ATOM 1642 O O . ARG A 1 206 ? 6.058 13.344 19.116 1.00 78.06 206 ARG A O 1
ATOM 1649 N N . THR A 1 207 ? 6.430 14.851 17.499 1.00 72.19 207 THR A N 1
ATOM 1650 C CA . THR A 1 207 ? 5.242 15.663 17.760 1.00 72.19 207 THR A CA 1
ATOM 1651 C C . THR A 1 207 ? 4.275 15.549 16.596 1.00 72.19 207 THR A C 1
ATOM 1653 O O . THR A 1 207 ? 4.635 15.739 15.428 1.00 72.19 207 THR A O 1
ATOM 1656 N N . ASN A 1 208 ? 3.034 15.221 16.930 1.00 68.69 208 ASN A N 1
ATOM 1657 C CA . ASN A 1 208 ? 1.966 15.135 15.954 1.00 68.69 208 ASN A CA 1
ATOM 1658 C C . ASN A 1 208 ? 1.468 16.549 15.643 1.00 68.69 208 ASN A C 1
ATOM 1660 O O . ASN A 1 208 ? 1.268 17.340 16.570 1.00 68.69 208 ASN A O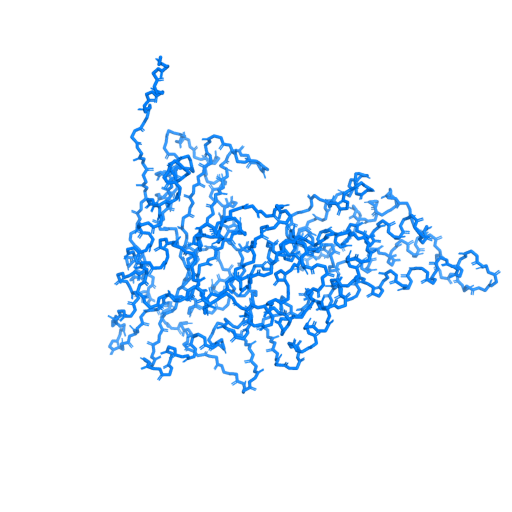 1
ATOM 1664 N N . PRO A 1 209 ? 1.280 16.902 14.362 1.00 75.12 209 PRO A N 1
ATOM 1665 C CA . PRO A 1 209 ? 0.514 18.088 14.025 1.00 75.12 209 PRO A CA 1
ATOM 1666 C C . PRO A 1 209 ? -0.878 17.995 14.666 1.00 75.12 209 PRO A C 1
ATOM 1668 O O . PRO A 1 209 ? -1.406 16.887 14.770 1.00 75.12 209 PRO A O 1
ATOM 1671 N N . PRO A 1 210 ? -1.495 19.120 15.062 1.00 78.00 210 PRO A N 1
ATOM 1672 C CA . PRO A 1 210 ? -2.876 19.113 15.528 1.00 78.00 210 PRO A CA 1
ATOM 1673 C C . PRO A 1 210 ? -3.780 18.417 14.505 1.00 78.00 210 PRO A C 1
ATOM 1675 O O . PRO A 1 210 ? -3.811 18.808 13.335 1.00 78.00 210 PRO A O 1
ATOM 1678 N N . SER A 1 211 ? -4.488 17.376 14.936 1.00 78.69 211 SER A N 1
ATOM 1679 C CA . SER A 1 211 ? -5.410 16.623 14.093 1.00 78.69 211 SER A CA 1
ATOM 1680 C C . SER A 1 211 ? -6.554 16.057 14.924 1.00 78.69 211 SER A C 1
ATOM 1682 O O . SER A 1 211 ? -6.396 15.810 16.118 1.00 78.69 211 SER A O 1
ATOM 1684 N N . LYS A 1 212 ? -7.701 15.818 14.282 1.00 74.44 212 LYS A N 1
ATOM 1685 C CA . LYS A 1 212 ? -8.867 15.203 14.931 1.00 74.44 212 LYS A CA 1
ATOM 1686 C C . LYS A 1 212 ? -8.586 13.803 15.469 1.00 74.44 212 LYS A C 1
ATOM 1688 O O . LYS A 1 212 ? -9.094 13.431 16.514 1.00 74.44 212 LYS A O 1
ATOM 1693 N N . PHE A 1 213 ? -7.688 13.066 14.824 1.00 75.00 213 PHE A N 1
ATOM 1694 C CA . PHE A 1 213 ? -7.290 11.730 15.266 1.00 75.00 213 PHE A CA 1
ATOM 1695 C C . PHE A 1 213 ? -6.479 11.746 16.569 1.00 75.00 213 PHE A C 1
ATOM 1697 O O . PHE A 1 213 ? -6.382 10.715 17.223 1.00 75.00 213 PHE A O 1
ATOM 1704 N N . LEU A 1 214 ? -5.928 12.895 16.986 1.00 71.75 214 LEU A N 1
ATOM 1705 C CA . LEU A 1 214 ? -5.345 13.044 18.326 1.00 71.75 214 LEU A CA 1
ATOM 1706 C C . LEU A 1 214 ? -6.397 13.122 19.437 1.00 71.75 214 LEU A C 1
ATOM 1708 O O . LEU A 1 214 ? -6.049 12.945 20.599 1.00 71.75 214 LEU A O 1
ATOM 1712 N N . GLU A 1 215 ? -7.662 13.385 19.099 1.00 73.38 215 GLU A N 1
ATOM 1713 C CA . GLU A 1 215 ? -8.784 13.338 20.044 1.00 73.38 215 GLU A CA 1
ATOM 1714 C C . GLU A 1 215 ? -9.239 11.883 20.305 1.00 73.38 215 GLU A C 1
ATOM 1716 O O . GLU A 1 215 ? -10.094 11.640 21.160 1.00 73.38 215 GLU A O 1
ATOM 1721 N N . MET A 1 216 ? -8.675 10.897 19.590 1.00 74.44 216 MET A N 1
ATOM 1722 C CA . MET A 1 216 ? -8.942 9.480 19.838 1.00 74.44 216 MET A CA 1
ATOM 1723 C C . MET A 1 216 ? -8.187 8.976 21.076 1.00 74.44 216 MET A C 1
ATOM 1725 O O . MET A 1 216 ? -6.992 9.233 21.244 1.00 74.44 216 MET A O 1
ATOM 1729 N N . TYR A 1 217 ? -8.871 8.215 21.930 1.00 66.12 217 TYR A N 1
ATOM 1730 C CA . TYR A 1 217 ? -8.301 7.645 23.148 1.00 66.12 217 TYR A CA 1
ATOM 1731 C C . TYR A 1 217 ? -7.123 6.716 22.819 1.00 66.12 217 TYR A C 1
ATOM 1733 O O . TYR A 1 217 ? -7.238 5.837 21.966 1.00 66.12 217 TYR A O 1
ATOM 1741 N N . ASP A 1 218 ? -5.987 6.922 23.494 1.00 68.00 218 ASP A N 1
ATOM 1742 C CA . ASP A 1 218 ? -4.763 6.107 23.370 1.00 68.00 218 ASP A CA 1
ATOM 1743 C C . ASP A 1 218 ? -4.186 5.997 21.934 1.00 68.00 218 ASP A C 1
ATOM 1745 O O . ASP A 1 218 ? -3.381 5.114 21.609 1.00 68.00 218 ASP A O 1
ATOM 1749 N N . TYR A 1 219 ? -4.566 6.918 21.038 1.00 68.38 219 TYR A N 1
ATOM 1750 C CA . TYR A 1 219 ? -4.065 6.945 19.666 1.00 68.38 219 TYR A CA 1
ATOM 1751 C C . TYR A 1 219 ? -2.822 7.829 19.538 1.00 68.38 219 TYR A C 1
ATOM 1753 O O . TYR A 1 219 ? -2.882 9.055 19.428 1.00 68.38 219 TYR A O 1
ATOM 1761 N N . LYS A 1 220 ? -1.652 7.190 19.493 1.00 68.94 220 LYS A N 1
ATOM 1762 C CA . LYS A 1 220 ? -0.392 7.850 19.143 1.00 68.94 220 LYS A CA 1
ATOM 1763 C C . LYS A 1 220 ? -0.126 7.688 17.652 1.00 68.94 220 LYS A C 1
ATOM 1765 O O . LYS A 1 220 ? 0.311 6.637 17.195 1.00 68.94 220 LYS A O 1
ATOM 1770 N N . LEU A 1 221 ? -0.357 8.762 16.899 1.00 64.38 221 LEU A N 1
ATOM 1771 C CA . LEU A 1 221 ? -0.087 8.840 15.455 1.00 64.38 221 LEU A CA 1
ATOM 1772 C C . LEU A 1 221 ? 1.345 8.418 15.080 1.00 64.38 221 LEU A C 1
ATOM 1774 O O . LEU A 1 221 ? 1.538 7.761 14.061 1.00 64.38 221 LEU A O 1
ATOM 1778 N N . SER A 1 222 ? 2.334 8.749 15.917 1.00 65.06 222 SER A N 1
ATOM 1779 C CA . SER A 1 222 ? 3.739 8.360 15.731 1.00 65.06 222 SER A CA 1
ATOM 1780 C C . SER A 1 222 ? 3.973 6.850 15.774 1.00 65.06 222 SER A C 1
ATOM 1782 O O . SER A 1 222 ? 4.963 6.377 15.220 1.00 65.06 222 SER A O 1
ATOM 1784 N N . ASP A 1 223 ? 3.071 6.106 16.416 1.00 70.19 223 ASP A N 1
ATOM 1785 C CA . ASP A 1 223 ? 3.234 4.679 16.705 1.00 70.19 223 ASP A CA 1
ATOM 1786 C C . ASP A 1 223 ? 2.367 3.814 15.778 1.00 70.19 223 ASP A C 1
ATOM 1788 O O . ASP A 1 223 ? 2.497 2.591 15.774 1.00 70.19 223 ASP A O 1
ATOM 1792 N N . ARG A 1 224 ? 1.492 4.451 14.986 1.00 77.69 224 ARG A N 1
ATOM 1793 C CA . ARG A 1 224 ? 0.476 3.826 14.131 1.00 77.69 224 ARG A CA 1
ATOM 1794 C C . ARG A 1 224 ? 0.568 4.360 12.697 1.00 77.69 224 ARG A C 1
ATOM 1796 O O . ARG A 1 224 ? -0.317 5.053 12.190 1.00 77.69 224 ARG A O 1
ATOM 1803 N N . LEU A 1 225 ? 1.709 4.082 12.069 1.00 79.12 225 LEU A N 1
ATOM 1804 C CA . LEU A 1 225 ? 2.103 4.636 10.775 1.00 79.12 225 LEU A CA 1
ATOM 1805 C C . LEU A 1 225 ? 1.694 3.718 9.623 1.00 79.12 225 LEU A C 1
ATOM 1807 O O . LEU A 1 225 ? 2.376 2.744 9.314 1.00 79.12 225 LEU A O 1
ATOM 1811 N N . PHE A 1 226 ? 0.596 4.060 8.959 1.00 89.62 226 PHE A N 1
ATOM 1812 C CA . PHE A 1 226 ? 0.128 3.325 7.791 1.00 89.62 226 PHE A CA 1
ATOM 1813 C C . PHE A 1 226 ? 0.871 3.730 6.509 1.00 89.62 226 PHE A C 1
ATOM 1815 O O . PHE A 1 226 ? 0.959 4.917 6.175 1.00 89.62 226 PHE A O 1
ATOM 1822 N N . PHE A 1 227 ? 1.342 2.733 5.763 1.00 93.56 227 PHE A N 1
ATOM 1823 C CA . PHE A 1 227 ? 1.871 2.865 4.407 1.00 93.56 227 PHE A CA 1
ATOM 1824 C C . PHE A 1 227 ? 1.198 1.831 3.518 1.00 93.56 227 PHE A C 1
ATOM 1826 O O . PHE A 1 227 ? 1.010 0.687 3.927 1.00 93.56 227 PHE A O 1
ATOM 1833 N N . ASP A 1 228 ? 0.820 2.237 2.312 1.00 93.25 228 ASP A N 1
ATOM 1834 C CA . ASP A 1 228 ? -0.055 1.432 1.472 1.00 93.25 228 ASP A CA 1
ATOM 1835 C C . ASP A 1 228 ? 0.671 0.917 0.241 1.00 93.25 228 ASP A C 1
ATOM 1837 O O . ASP A 1 228 ? 1.116 1.699 -0.597 1.00 93.25 228 ASP A O 1
ATOM 1841 N N . ILE A 1 229 ? 0.701 -0.400 0.056 1.00 94.62 229 ILE A N 1
ATOM 1842 C CA . ILE A 1 229 ? 1.308 -1.013 -1.130 1.00 94.62 229 ILE A CA 1
ATOM 1843 C C . ILE A 1 229 ? 0.627 -0.504 -2.413 1.00 94.62 229 ILE A C 1
ATOM 1845 O O . ILE A 1 229 ? 1.302 -0.225 -3.405 1.00 94.62 229 ILE A O 1
ATOM 1849 N N . SER A 1 230 ? -0.700 -0.327 -2.411 1.00 92.62 230 SER A N 1
ATOM 1850 C CA . SER A 1 230 ? -1.426 0.148 -3.598 1.00 92.62 230 SER A CA 1
ATOM 1851 C C . SER A 1 230 ? -0.982 1.555 -3.998 1.00 92.62 230 SER A C 1
ATOM 1853 O O . SER A 1 230 ? -0.553 1.780 -5.134 1.00 92.62 230 SER A O 1
ATOM 1855 N N . HIS A 1 231 ? -1.039 2.506 -3.064 1.00 91.31 231 HIS A N 1
ATOM 1856 C CA . HIS A 1 231 ? -0.741 3.901 -3.359 1.00 91.31 231 HIS A CA 1
ATOM 1857 C C . HIS A 1 231 ? 0.762 4.219 -3.366 1.00 91.31 231 HIS A C 1
ATOM 1859 O O . HIS A 1 231 ? 1.221 4.926 -4.266 1.00 91.31 231 HIS A O 1
ATOM 1865 N N . ASP A 1 232 ? 1.541 3.739 -2.404 1.00 94.75 232 ASP A N 1
ATOM 1866 C CA . ASP A 1 232 ? 2.966 4.062 -2.297 1.00 94.75 232 ASP A CA 1
ATOM 1867 C C . ASP A 1 232 ? 3.802 3.281 -3.312 1.00 94.75 232 ASP A C 1
ATOM 1869 O O . ASP A 1 232 ? 4.602 3.876 -4.039 1.00 94.75 232 ASP A O 1
ATOM 1873 N N . PHE A 1 233 ? 3.563 1.974 -3.439 1.00 96.25 233 PHE A N 1
ATOM 1874 C CA . PHE A 1 233 ? 4.331 1.134 -4.350 1.00 96.25 233 PHE A CA 1
ATOM 1875 C C . PHE A 1 233 ? 3.724 1.092 -5.756 1.00 96.25 233 PHE A C 1
ATOM 1877 O O . PHE A 1 233 ? 4.294 1.698 -6.661 1.00 96.25 233 PHE A O 1
ATOM 1884 N N . TYR A 1 234 ? 2.567 0.456 -5.971 1.00 94.69 234 TYR A N 1
ATOM 1885 C CA . TYR A 1 234 ? 2.059 0.210 -7.330 1.00 94.69 234 TYR A CA 1
ATOM 1886 C C . TYR A 1 234 ? 1.734 1.505 -8.097 1.00 94.69 234 TYR A C 1
ATOM 1888 O O . TYR A 1 234 ? 2.356 1.798 -9.120 1.00 94.69 234 TYR A O 1
ATOM 1896 N N . LEU A 1 235 ? 0.815 2.338 -7.594 1.00 90.25 235 LEU A N 1
ATOM 1897 C CA . LEU A 1 235 ? 0.455 3.627 -8.217 1.00 90.25 235 LEU A CA 1
ATOM 1898 C C . LEU A 1 235 ? 1.540 4.701 -8.066 1.00 90.25 235 LEU A C 1
ATOM 1900 O O . LEU A 1 235 ? 1.463 5.754 -8.701 1.00 90.25 235 LEU A O 1
ATOM 1904 N N . GLY A 1 236 ? 2.512 4.473 -7.186 1.00 89.19 236 GLY A N 1
ATOM 1905 C CA . GLY A 1 236 ? 3.559 5.425 -6.853 1.00 89.19 236 GLY A CA 1
ATOM 1906 C C . GLY A 1 236 ? 4.878 5.107 -7.533 1.00 89.19 236 GLY A C 1
A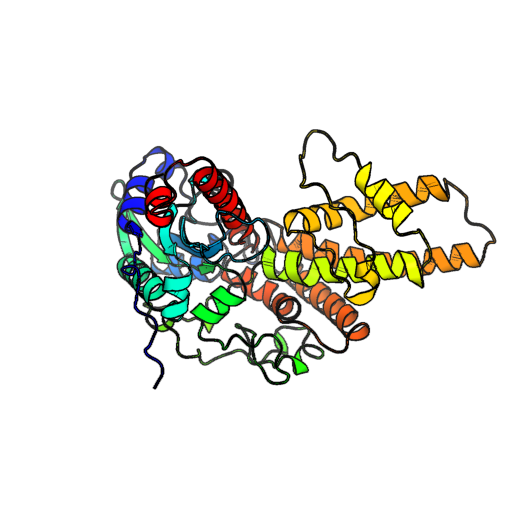TOM 1907 O O . GLY A 1 236 ? 5.167 5.603 -8.628 1.00 89.19 236 GLY A O 1
ATOM 1908 N N . THR A 1 237 ? 5.715 4.354 -6.829 1.00 93.25 237 THR A N 1
ATOM 1909 C CA . THR A 1 237 ? 7.082 4.058 -7.257 1.00 93.25 237 THR A CA 1
ATOM 1910 C C . THR A 1 237 ? 7.121 3.135 -8.467 1.00 93.25 237 THR A C 1
ATOM 1912 O O . THR A 1 237 ? 7.774 3.459 -9.453 1.00 93.25 237 THR A O 1
ATOM 1915 N N . ALA A 1 238 ? 6.399 2.018 -8.435 1.00 95.31 238 ALA A N 1
ATOM 1916 C CA . ALA A 1 238 ? 6.549 0.941 -9.402 1.00 95.31 238 ALA A CA 1
ATOM 1917 C C . ALA A 1 238 ? 6.107 1.343 -10.816 1.00 95.31 238 ALA A C 1
ATOM 1919 O O . ALA A 1 238 ? 6.848 1.116 -11.769 1.00 95.31 238 ALA A O 1
ATOM 1920 N N . THR A 1 239 ? 4.965 2.027 -10.965 1.00 91.81 239 THR A N 1
ATOM 1921 C CA . THR A 1 239 ? 4.534 2.573 -12.271 1.00 91.81 239 THR A CA 1
ATOM 1922 C C . THR A 1 239 ? 5.578 3.497 -12.893 1.00 91.81 239 THR A C 1
ATOM 1924 O O . THR A 1 239 ? 5.784 3.459 -14.104 1.00 91.81 239 THR A O 1
ATOM 1927 N N . PHE A 1 240 ? 6.246 4.316 -12.080 1.00 91.06 240 PHE A N 1
ATOM 1928 C CA . PHE A 1 240 ? 7.297 5.217 -12.546 1.00 91.06 240 PHE A CA 1
ATOM 1929 C C . PHE A 1 240 ? 8.592 4.469 -12.879 1.00 91.06 240 PHE A C 1
ATOM 1931 O O . PHE A 1 240 ? 9.193 4.700 -13.926 1.00 91.06 240 PHE A O 1
ATOM 1938 N N . SER A 1 241 ? 9.007 3.539 -12.020 1.00 94.44 241 SER A N 1
ATOM 1939 C CA . SER A 1 241 ? 10.204 2.725 -12.224 1.00 94.44 241 SER A CA 1
ATOM 1940 C C . SER A 1 241 ? 10.094 1.848 -13.465 1.00 94.44 241 SER A C 1
ATOM 1942 O O . SER A 1 241 ? 11.012 1.853 -14.279 1.00 94.44 241 SER A O 1
ATOM 1944 N N . MET A 1 242 ? 8.952 1.190 -13.677 1.00 95.88 242 MET A N 1
ATOM 1945 C CA . MET A 1 242 ? 8.669 0.474 -14.924 1.00 95.88 242 MET A CA 1
ATOM 1946 C C . MET A 1 242 ? 8.706 1.419 -16.128 1.00 95.88 242 MET A C 1
ATOM 1948 O O . MET A 1 242 ? 9.240 1.064 -17.175 1.00 95.88 242 MET A O 1
ATOM 1952 N N . GLY A 1 243 ? 8.217 2.652 -15.961 1.00 94.38 243 GLY A N 1
ATOM 1953 C CA . GLY A 1 243 ? 8.334 3.715 -16.950 1.00 94.38 243 GLY A CA 1
ATOM 1954 C C . GLY A 1 243 ? 9.779 4.003 -17.383 1.00 94.38 243 GLY A C 1
ATOM 1955 O O . GLY A 1 243 ? 10.073 4.120 -18.573 1.00 94.38 243 GLY A O 1
ATOM 1956 N N . MET A 1 244 ? 10.696 4.105 -16.418 1.00 93.56 244 MET A N 1
ATOM 1957 C CA . MET A 1 244 ? 12.125 4.299 -16.680 1.00 93.56 244 MET A CA 1
ATOM 1958 C C . MET A 1 244 ? 12.771 3.054 -17.293 1.00 93.56 244 MET A C 1
ATOM 1960 O O . MET A 1 244 ? 13.494 3.185 -18.275 1.00 93.56 244 MET A O 1
ATOM 1964 N N . ILE A 1 245 ? 12.482 1.862 -16.758 1.00 96.12 245 ILE A N 1
ATOM 1965 C CA . ILE A 1 245 ? 12.997 0.575 -17.255 1.00 96.12 245 ILE A CA 1
ATOM 1966 C C . ILE A 1 245 ? 12.645 0.403 -18.737 1.00 96.12 245 ILE A C 1
ATOM 1968 O O . ILE A 1 245 ? 13.524 0.171 -19.560 1.00 96.12 245 ILE A O 1
ATOM 1972 N N . ILE A 1 246 ? 11.381 0.613 -19.109 1.00 96.38 246 ILE A N 1
ATOM 1973 C CA . ILE A 1 246 ? 10.936 0.513 -20.506 1.00 96.38 246 ILE A CA 1
ATOM 1974 C C . ILE A 1 246 ? 11.630 1.562 -21.385 1.00 96.38 246 ILE A C 1
ATOM 1976 O O . ILE A 1 246 ? 12.082 1.243 -22.485 1.00 96.38 246 ILE A O 1
ATOM 1980 N N . CYS A 1 247 ? 11.776 2.803 -20.906 1.00 94.50 247 CYS A N 1
ATOM 1981 C CA . CYS A 1 247 ? 12.533 3.826 -21.630 1.00 94.50 247 CYS A CA 1
ATOM 1982 C C . CYS A 1 247 ? 13.999 3.420 -21.852 1.00 94.50 247 CYS A C 1
ATOM 1984 O O . CYS A 1 247 ? 14.514 3.663 -22.942 1.00 94.50 247 CYS A O 1
ATOM 1986 N N . LYS A 1 248 ? 14.655 2.779 -20.876 1.00 95.12 248 LYS A N 1
ATOM 1987 C CA . LYS A 1 248 ? 16.021 2.255 -21.027 1.00 95.12 248 LYS A CA 1
ATOM 1988 C C . LYS A 1 248 ? 16.092 1.142 -22.072 1.00 95.12 248 LYS A C 1
ATOM 1990 O O . LYS A 1 248 ? 16.928 1.220 -22.971 1.00 95.12 248 LYS A O 1
ATOM 1995 N N . ILE A 1 249 ? 15.170 0.178 -22.032 1.00 96.56 249 ILE A N 1
ATOM 1996 C CA . ILE A 1 249 ? 15.080 -0.920 -23.015 1.00 96.56 249 ILE A CA 1
ATOM 1997 C C . ILE A 1 249 ? 14.945 -0.375 -24.445 1.00 96.56 249 ILE A C 1
ATOM 1999 O O . ILE A 1 249 ? 15.654 -0.812 -25.353 1.00 96.56 249 ILE A O 1
ATOM 2003 N N . ILE A 1 250 ? 14.072 0.615 -24.649 1.00 95.38 250 ILE A N 1
ATOM 2004 C CA . ILE A 1 250 ? 13.774 1.159 -25.981 1.00 95.38 250 ILE A CA 1
ATOM 2005 C C . ILE A 1 250 ? 14.863 2.130 -26.461 1.00 95.38 250 ILE A C 1
ATOM 2007 O O . ILE A 1 250 ? 15.299 2.055 -27.606 1.00 95.38 250 ILE A O 1
ATOM 2011 N N . LYS A 1 251 ? 15.302 3.072 -25.617 1.00 93.44 251 LYS A N 1
ATOM 2012 C CA . LYS A 1 251 ? 16.156 4.193 -26.053 1.00 93.44 251 LYS A CA 1
ATOM 2013 C C . LYS A 1 251 ? 17.644 3.935 -25.869 1.00 93.44 251 LYS A C 1
ATOM 2015 O O . LYS A 1 251 ? 18.438 4.336 -26.717 1.00 93.44 251 LYS A O 1
ATOM 2020 N N . GLU A 1 252 ? 18.022 3.309 -24.759 1.00 93.00 252 GLU A N 1
ATOM 2021 C CA . GLU A 1 252 ? 19.429 3.101 -24.410 1.00 93.00 252 GLU A CA 1
ATOM 2022 C C . GLU A 1 252 ? 19.931 1.766 -24.953 1.00 93.00 252 GLU A C 1
ATOM 2024 O O . GLU A 1 252 ? 20.939 1.740 -25.669 1.00 93.00 252 GLU A O 1
ATOM 2029 N N . ALA A 1 253 ? 19.220 0.678 -24.637 1.00 94.44 253 ALA A N 1
ATOM 2030 C CA . ALA A 1 253 ? 19.534 -0.662 -25.119 1.00 94.44 253 ALA A CA 1
ATOM 2031 C C . ALA A 1 253 ? 19.141 -0.844 -26.590 1.00 94.44 253 ALA A C 1
ATOM 2033 O O . ALA A 1 253 ? 19.835 -1.555 -27.305 1.00 94.44 253 ALA A O 1
ATOM 2034 N N . LYS A 1 254 ? 18.085 -0.161 -27.060 1.00 93.69 254 LYS A N 1
ATOM 2035 C CA . LYS A 1 254 ? 17.526 -0.314 -28.418 1.00 93.69 254 LYS A CA 1
ATOM 2036 C C . LYS A 1 254 ? 17.116 -1.757 -28.733 1.00 93.69 254 LYS A C 1
ATOM 2038 O O . LYS A 1 254 ? 17.191 -2.201 -29.876 1.00 93.69 254 LYS A O 1
ATOM 2043 N N . PHE A 1 255 ? 16.657 -2.474 -27.710 1.00 95.00 255 PHE A N 1
ATOM 2044 C CA . PHE A 1 255 ? 16.254 -3.875 -27.810 1.00 95.00 255 PHE A CA 1
ATOM 2045 C C . PHE A 1 255 ? 14.956 -4.044 -28.609 1.00 95.00 255 PHE A C 1
ATOM 2047 O O . PHE A 1 255 ? 14.833 -4.908 -29.475 1.00 95.00 255 PHE A O 1
ATOM 2054 N N . CYS A 1 256 ? 13.976 -3.173 -28.382 1.00 95.75 256 CYS A N 1
ATOM 2055 C CA . CYS A 1 256 ? 12.719 -3.195 -29.120 1.00 95.75 256 CYS A CA 1
ATOM 2056 C C . CYS A 1 256 ? 12.130 -1.796 -29.297 1.00 95.75 256 CYS A C 1
ATOM 2058 O O . CYS A 1 256 ? 12.537 -0.849 -28.621 1.00 95.75 256 CYS A O 1
ATOM 2060 N N . SER A 1 257 ? 11.162 -1.668 -30.200 1.00 95.50 257 SER A N 1
ATOM 2061 C CA . SER A 1 257 ? 10.318 -0.479 -30.312 1.00 95.50 257 SER A CA 1
ATOM 2062 C C . SER A 1 257 ? 9.169 -0.515 -29.294 1.00 95.50 257 SER A C 1
ATOM 2064 O O . SER A 1 257 ? 8.878 -1.545 -28.674 1.00 95.50 257 SER A O 1
ATOM 2066 N N . LEU A 1 258 ? 8.493 0.624 -29.109 1.00 94.88 258 LEU A N 1
ATOM 2067 C CA . LEU A 1 258 ? 7.295 0.687 -28.268 1.00 94.88 258 LEU A CA 1
ATOM 2068 C C . LEU A 1 258 ? 6.130 -0.096 -28.894 1.00 94.88 258 LEU A C 1
ATOM 2070 O O . LEU A 1 258 ? 5.347 -0.714 -28.174 1.00 94.88 258 LEU A O 1
ATOM 2074 N N . GLU A 1 259 ? 6.017 -0.090 -30.223 1.00 94.94 259 GLU A N 1
ATOM 2075 C CA . GLU A 1 259 ? 5.017 -0.859 -30.967 1.00 94.94 259 GLU A CA 1
ATOM 2076 C C . GLU A 1 259 ? 5.233 -2.366 -30.798 1.00 94.94 259 GLU A C 1
ATOM 2078 O O . GLU A 1 259 ? 4.271 -3.089 -30.544 1.00 94.94 259 GLU A O 1
ATOM 2083 N N . GLU A 1 260 ? 6.484 -2.837 -30.872 1.00 95.06 260 GLU A N 1
ATOM 2084 C CA . GLU A 1 260 ? 6.844 -4.243 -30.637 1.00 95.06 260 GLU A CA 1
ATOM 2085 C C . GLU A 1 260 ? 6.452 -4.684 -29.218 1.00 95.06 260 GLU A C 1
ATOM 2087 O O . GLU A 1 260 ? 5.791 -5.714 -29.041 1.00 95.06 260 GLU A O 1
ATOM 2092 N N . LEU A 1 261 ? 6.778 -3.865 -28.210 1.00 95.81 261 LEU A N 1
ATOM 2093 C CA . LEU A 1 261 ? 6.404 -4.120 -26.818 1.00 95.81 261 LEU A CA 1
ATOM 2094 C C . LEU A 1 261 ? 4.880 -4.164 -26.636 1.00 95.81 261 LEU A C 1
ATOM 2096 O O . LEU A 1 261 ? 4.349 -5.112 -26.056 1.00 95.81 261 LEU A O 1
ATOM 2100 N N . ASN A 1 262 ? 4.161 -3.168 -27.156 1.00 95.19 262 ASN A N 1
ATOM 2101 C CA . ASN A 1 262 ? 2.702 -3.102 -27.059 1.00 95.19 262 ASN A CA 1
ATOM 2102 C C . ASN A 1 262 ? 2.006 -4.248 -27.809 1.00 95.19 262 ASN A C 1
ATOM 2104 O O . ASN A 1 262 ? 1.001 -4.772 -27.326 1.00 95.19 262 ASN A O 1
ATOM 2108 N N . SER A 1 263 ? 2.551 -4.675 -28.952 1.00 94.69 263 SER A N 1
ATOM 2109 C CA . SER A 1 263 ? 2.078 -5.846 -29.697 1.00 94.69 263 SER A CA 1
ATOM 2110 C C . SER A 1 263 ? 2.169 -7.105 -28.834 1.00 94.69 263 SER A C 1
ATOM 2112 O O . SER A 1 263 ? 1.171 -7.814 -28.687 1.00 94.69 263 SER A O 1
ATOM 2114 N N . CYS A 1 264 ? 3.310 -7.332 -28.176 1.00 93.56 264 CYS A N 1
ATOM 2115 C CA . CYS A 1 264 ? 3.493 -8.477 -27.282 1.00 93.56 264 CYS A CA 1
ATOM 2116 C C . CYS A 1 264 ? 2.574 -8.404 -26.057 1.00 93.56 264 CYS A C 1
ATOM 2118 O O . CYS A 1 264 ? 1.900 -9.384 -25.754 1.00 93.56 264 CYS A O 1
ATOM 2120 N N . ILE A 1 265 ? 2.453 -7.236 -25.414 1.00 92.44 265 ILE A N 1
ATOM 2121 C CA . ILE A 1 265 ? 1.517 -7.018 -24.297 1.00 92.44 265 ILE A CA 1
ATOM 2122 C C . ILE A 1 265 ? 0.078 -7.371 -24.700 1.00 92.44 265 ILE A C 1
ATOM 2124 O O . ILE A 1 265 ? -0.628 -8.042 -23.951 1.00 92.44 265 ILE A O 1
ATOM 2128 N N . SER A 1 266 ? -0.366 -6.934 -25.884 1.00 90.88 266 SER A N 1
ATOM 2129 C CA . SER A 1 266 ? -1.744 -7.150 -26.345 1.00 90.88 266 SER A CA 1
ATOM 2130 C C . SER A 1 266 ? -2.074 -8.617 -26.637 1.00 90.88 266 SER A C 1
ATOM 2132 O O . SER A 1 266 ? -3.225 -9.028 -26.486 1.00 90.88 266 SER A O 1
ATOM 2134 N N . LYS A 1 267 ? -1.064 -9.398 -27.041 1.00 90.06 267 LYS A N 1
ATOM 2135 C CA . LYS A 1 267 ? -1.179 -10.814 -27.412 1.00 90.06 267 LYS A CA 1
ATOM 2136 C C . LYS A 1 267 ? -0.819 -11.765 -26.272 1.00 90.06 267 LYS A C 1
ATOM 2138 O O . LYS A 1 267 ? -1.001 -12.969 -26.425 1.00 90.06 267 LYS A O 1
ATOM 2143 N N . PHE A 1 268 ? -0.303 -11.247 -25.156 1.00 87.38 268 PHE A N 1
ATOM 2144 C CA . PHE A 1 268 ? 0.174 -12.068 -24.053 1.00 87.38 268 PHE A CA 1
ATOM 2145 C C . PHE A 1 268 ? -0.960 -12.922 -23.474 1.00 87.38 268 PHE A C 1
ATOM 2147 O O . PHE A 1 268 ? -2.000 -12.412 -23.043 1.00 87.38 268 PHE A O 1
ATOM 2154 N N . TYR A 1 269 ? -0.759 -14.238 -23.479 1.00 84.50 269 TYR A N 1
ATOM 2155 C CA . TYR A 1 269 ? -1.723 -15.197 -22.963 1.00 84.50 269 TYR A CA 1
ATOM 2156 C C . TYR A 1 269 ? -1.462 -15.453 -21.476 1.00 84.50 269 TYR A C 1
ATOM 2158 O O . TYR A 1 269 ? -0.466 -16.062 -21.105 1.00 84.50 269 TYR A O 1
ATOM 2166 N N . PHE A 1 270 ? -2.378 -14.997 -20.621 1.00 80.50 270 PHE A N 1
ATOM 2167 C CA . PHE A 1 270 ? -2.248 -15.096 -19.162 1.00 80.50 270 PHE A CA 1
ATOM 2168 C C . PHE A 1 270 ? -2.641 -16.469 -18.577 1.00 80.50 270 PHE A C 1
ATOM 2170 O O . PHE A 1 270 ? -2.581 -16.648 -17.364 1.00 80.50 270 PHE A O 1
ATOM 2177 N N . GLY A 1 271 ? -3.041 -17.439 -19.408 1.00 76.56 271 GLY A N 1
ATOM 2178 C CA . GLY A 1 271 ? -3.559 -18.728 -18.939 1.00 76.56 271 GLY A CA 1
ATOM 2179 C C . GLY A 1 271 ? -5.041 -18.698 -18.546 1.00 76.56 271 GLY A C 1
ATOM 2180 O O . GLY A 1 271 ? -5.754 -17.720 -18.784 1.00 76.56 271 GLY A O 1
ATOM 2181 N N . THR A 1 272 ? -5.518 -19.809 -17.975 1.00 71.06 272 THR A N 1
ATOM 2182 C CA . THR A 1 272 ? -6.916 -20.001 -17.535 1.00 71.06 272 THR A CA 1
ATOM 2183 C C . THR A 1 272 ? -7.110 -19.927 -16.022 1.00 71.06 272 THR A C 1
ATOM 2185 O O . THR A 1 272 ? -8.225 -19.653 -15.579 1.00 71.06 272 THR A O 1
ATOM 2188 N N . SER A 1 273 ? -6.059 -20.194 -15.242 1.00 59.09 273 SER A N 1
ATOM 2189 C CA . SER A 1 273 ? -6.134 -2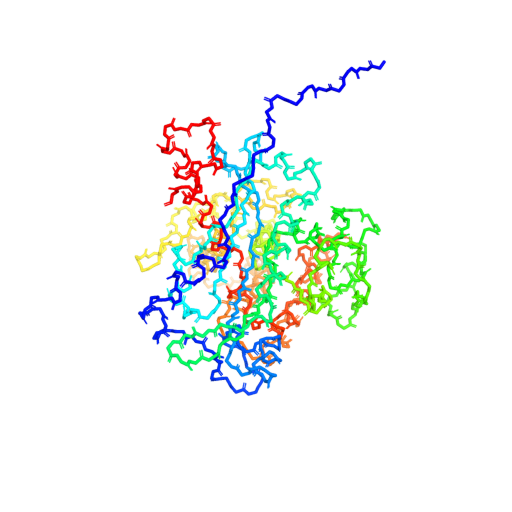0.347 -13.781 1.00 59.09 273 SER A CA 1
ATOM 2190 C C . SER A 1 273 ? -6.127 -19.009 -13.038 1.00 59.09 273 SER A C 1
ATOM 2192 O O . SER A 1 273 ? -6.790 -18.884 -12.015 1.00 59.09 273 SER A O 1
ATOM 2194 N N . ASP A 1 274 ? -5.479 -17.991 -13.611 1.00 57.94 274 ASP A N 1
ATOM 2195 C CA . ASP A 1 274 ? -5.499 -16.613 -13.128 1.00 57.94 274 ASP A CA 1
ATOM 2196 C C . ASP A 1 274 ? -6.128 -15.716 -14.200 1.00 57.94 274 ASP A C 1
ATOM 2198 O O . ASP A 1 274 ? -5.741 -15.753 -15.368 1.00 57.94 274 ASP A O 1
ATOM 2202 N N . LYS A 1 275 ? -7.097 -14.874 -13.820 1.00 66.81 275 LYS A N 1
ATOM 2203 C CA . LYS A 1 275 ? -7.603 -13.782 -14.674 1.00 66.81 275 LYS A CA 1
ATOM 2204 C C . LYS A 1 275 ? -6.993 -12.459 -14.200 1.00 66.81 275 LYS A C 1
ATOM 2206 O O . LYS A 1 275 ? -7.707 -11.665 -13.581 1.00 66.81 275 LYS A O 1
ATOM 2211 N N . PRO A 1 276 ? -5.689 -12.210 -14.431 1.00 76.25 276 PRO A N 1
ATOM 2212 C CA . PRO A 1 276 ? -5.067 -10.969 -14.007 1.00 76.25 276 PRO A CA 1
ATOM 2213 C C . PRO A 1 276 ? -5.702 -9.781 -14.729 1.00 76.25 276 PRO A C 1
ATOM 2215 O O . PRO A 1 276 ? -6.312 -9.899 -15.800 1.00 76.25 276 PRO A O 1
ATOM 2218 N N . ASN A 1 277 ? -5.535 -8.599 -14.145 1.00 80.00 277 ASN A N 1
ATOM 2219 C CA . ASN A 1 277 ? -5.968 -7.380 -14.804 1.00 80.00 277 ASN A CA 1
ATOM 2220 C C . ASN A 1 277 ? -5.109 -7.147 -16.046 1.00 80.00 277 ASN A C 1
ATOM 2222 O O . ASN A 1 277 ? -3.893 -6.989 -15.955 1.00 80.00 277 ASN A O 1
ATOM 2226 N N . ARG A 1 278 ? -5.757 -7.085 -17.216 1.00 84.31 278 ARG A N 1
ATOM 2227 C CA . ARG A 1 278 ? -5.050 -6.873 -18.482 1.00 84.31 278 ARG A CA 1
ATOM 2228 C C . ARG A 1 278 ? -4.209 -5.600 -18.416 1.00 84.31 278 ARG A C 1
ATOM 2230 O O . ARG A 1 278 ? -4.705 -4.522 -18.059 1.00 84.31 278 ARG A O 1
ATOM 2237 N N . ILE A 1 279 ? -2.945 -5.747 -18.796 1.00 89.56 279 ILE A N 1
ATOM 2238 C CA . ILE A 1 279 ? -1.991 -4.653 -18.936 1.00 89.56 279 ILE A CA 1
ATOM 2239 C C . ILE A 1 279 ? -2.512 -3.731 -20.048 1.00 89.56 279 ILE A C 1
ATOM 2241 O O . ILE A 1 279 ? -2.839 -4.182 -21.146 1.00 89.56 279 ILE A O 1
ATOM 2245 N N . LYS A 1 280 ? -2.648 -2.435 -19.751 1.00 88.25 280 LYS A N 1
ATOM 2246 C CA . LYS A 1 280 ? -3.026 -1.436 -20.761 1.00 88.25 280 LYS A CA 1
ATOM 2247 C C . LYS A 1 280 ? -1.853 -1.172 -21.698 1.00 88.25 280 LYS A C 1
ATOM 2249 O O . LYS A 1 280 ? -0.701 -1.199 -21.269 1.00 88.25 280 LYS A O 1
ATOM 2254 N N . VAL A 1 281 ? -2.185 -0.838 -22.943 1.00 89.62 281 VAL A N 1
ATOM 2255 C CA . VAL A 1 281 ? -1.232 -0.308 -23.924 1.00 89.62 281 VAL A CA 1
ATOM 2256 C C . VAL A 1 281 ? -0.463 0.855 -23.304 1.00 89.62 281 VAL A C 1
ATOM 2258 O O . VAL A 1 281 ? -1.046 1.734 -22.664 1.00 89.62 281 VAL A O 1
ATOM 2261 N N . ILE A 1 282 ? 0.849 0.828 -23.484 1.00 90.62 282 ILE A N 1
ATOM 2262 C CA . ILE A 1 282 ? 1.777 1.818 -22.962 1.00 90.62 282 ILE A CA 1
ATOM 2263 C C . ILE A 1 282 ? 1.830 2.988 -23.943 1.00 90.62 282 ILE A C 1
ATOM 2265 O O . ILE A 1 282 ? 2.193 2.823 -25.107 1.00 90.62 282 ILE A O 1
ATOM 2269 N N . ASP A 1 283 ? 1.437 4.167 -23.465 1.00 86.50 283 ASP A N 1
ATOM 2270 C CA . ASP A 1 283 ? 1.389 5.404 -24.249 1.00 86.50 283 ASP A CA 1
ATOM 2271 C C . ASP A 1 283 ? 2.807 5.936 -24.534 1.00 86.50 283 ASP A C 1
ATOM 2273 O O . ASP A 1 283 ? 3.704 5.861 -23.688 1.00 86.50 283 ASP A O 1
ATOM 2277 N N . SER A 1 284 ? 3.011 6.527 -25.713 1.00 79.69 284 SER A N 1
ATOM 2278 C CA . SER A 1 284 ? 4.290 7.118 -26.130 1.00 79.69 284 SER A CA 1
ATOM 2279 C C . SER A 1 284 ? 4.766 8.262 -25.221 1.00 79.69 284 SER A C 1
ATOM 2281 O O . SER A 1 284 ? 5.972 8.530 -25.134 1.00 79.69 284 SER A O 1
ATOM 2283 N N . LYS A 1 285 ? 3.854 8.881 -24.458 1.00 78.44 285 LYS A N 1
ATOM 2284 C CA . LYS A 1 285 ? 4.134 9.899 -23.429 1.00 78.44 285 LYS A CA 1
ATOM 2285 C C . LYS A 1 285 ? 5.018 9.409 -22.281 1.00 78.44 285 LYS A C 1
ATOM 2287 O O . LYS A 1 285 ? 5.585 10.250 -21.579 1.00 78.44 285 LYS A O 1
ATOM 2292 N N . ILE A 1 286 ? 5.220 8.096 -22.128 1.00 80.56 286 ILE A N 1
ATOM 2293 C CA . ILE A 1 286 ? 6.208 7.507 -21.203 1.00 80.56 286 ILE A CA 1
ATOM 2294 C C . ILE A 1 286 ? 7.594 8.160 -21.335 1.00 80.56 286 ILE A C 1
ATOM 2296 O O . ILE A 1 286 ? 8.316 8.309 -20.353 1.00 80.56 286 ILE A O 1
ATOM 2300 N N . SER A 1 287 ? 7.931 8.638 -22.536 1.00 64.56 287 SER A N 1
ATOM 2301 C CA . SER A 1 287 ? 9.176 9.338 -22.841 1.00 64.56 287 SER A CA 1
ATOM 2302 C C . SER A 1 287 ? 9.396 10.645 -22.077 1.00 64.56 287 SER A C 1
ATOM 2304 O O . SER A 1 287 ? 10.547 11.054 -21.963 1.00 64.56 287 SER A O 1
ATOM 2306 N N . GLY A 1 288 ? 8.329 11.315 -21.628 1.00 69.00 288 GLY A N 1
ATOM 2307 C CA . GLY A 1 288 ? 8.413 12.636 -21.000 1.00 69.00 288 GLY A CA 1
ATOM 2308 C C . GLY A 1 288 ? 8.338 12.608 -19.475 1.00 69.00 288 GLY A C 1
ATOM 2309 O O . GLY A 1 288 ? 9.072 13.334 -18.814 1.00 69.00 288 GLY A O 1
ATOM 2310 N N . ASN A 1 289 ? 7.452 11.787 -18.903 1.00 72.12 289 ASN A N 1
ATOM 2311 C CA . ASN A 1 289 ? 7.211 11.756 -17.452 1.00 72.12 289 ASN A CA 1
ATOM 2312 C C . ASN A 1 289 ? 7.335 10.361 -16.818 1.00 72.12 289 ASN A C 1
ATOM 2314 O O . ASN A 1 289 ? 7.126 10.235 -15.610 1.00 72.12 289 ASN A O 1
ATOM 2318 N N . HIS A 1 290 ? 7.645 9.328 -17.611 1.00 77.31 290 HIS A N 1
ATOM 2319 C CA . HIS A 1 290 ? 7.731 7.929 -17.180 1.00 77.31 290 HIS A CA 1
ATOM 2320 C C . HIS A 1 290 ? 6.470 7.400 -16.471 1.00 77.31 290 HIS A C 1
ATOM 2322 O O . HIS A 1 290 ? 6.545 6.449 -15.701 1.00 77.31 290 HIS A O 1
ATOM 2328 N N . MET A 1 291 ? 5.292 7.988 -16.709 1.00 75.38 291 MET A N 1
ATOM 2329 C CA . MET A 1 291 ? 4.037 7.523 -16.113 1.00 75.38 291 MET A CA 1
ATOM 2330 C C . MET A 1 291 ? 3.290 6.584 -17.061 1.00 75.38 291 MET A C 1
ATOM 2332 O O . MET A 1 291 ? 2.888 6.983 -18.149 1.00 75.38 291 MET A O 1
ATOM 2336 N N . LEU A 1 292 ? 3.035 5.352 -16.613 1.00 82.31 292 LEU A N 1
ATOM 2337 C CA . LEU A 1 292 ? 2.386 4.311 -17.422 1.00 82.31 292 LEU A CA 1
ATOM 2338 C C . LEU A 1 292 ? 0.852 4.412 -17.511 1.00 82.31 292 LEU A C 1
ATOM 2340 O O . LEU A 1 292 ? 0.242 3.692 -18.294 1.00 82.31 292 LEU A O 1
ATOM 2344 N N . GLY A 1 293 ? 0.201 5.251 -16.694 1.00 75.12 293 GLY A N 1
ATOM 2345 C CA . GLY A 1 293 ? -1.269 5.365 -16.673 1.00 75.12 293 GLY A CA 1
ATOM 2346 C C . GLY A 1 293 ? -2.008 4.082 -16.251 1.00 75.12 293 GLY A C 1
ATOM 2347 O O . GLY A 1 293 ? -3.206 3.936 -16.505 1.00 75.12 293 GLY A O 1
ATOM 2348 N N . GLN A 1 294 ? -1.298 3.142 -15.623 1.00 83.56 294 GLN A N 1
ATOM 2349 C CA . GLN A 1 294 ? -1.839 1.877 -15.132 1.00 83.56 294 GLN A CA 1
ATOM 2350 C C . GLN A 1 294 ? -2.419 2.029 -13.722 1.00 83.56 294 GLN A C 1
ATOM 2352 O O . GLN A 1 294 ? -1.912 2.806 -12.914 1.00 83.56 294 GLN A O 1
ATOM 2357 N N . HIS A 1 295 ? -3.482 1.280 -13.423 1.00 86.75 295 HIS A N 1
ATOM 2358 C CA . HIS A 1 295 ? -3.974 1.124 -12.048 1.00 86.75 295 HIS A CA 1
ATOM 2359 C C . HIS A 1 295 ? -3.152 0.063 -11.293 1.00 86.75 295 HIS A C 1
ATOM 2361 O O . HIS A 1 295 ? -2.406 -0.682 -11.932 1.00 86.75 295 HIS A O 1
ATOM 2367 N N . SER A 1 296 ? -3.294 -0.035 -9.964 1.00 89.19 296 SER A N 1
ATOM 2368 C CA . SER A 1 296 ? -2.431 -0.871 -9.106 1.00 89.19 296 SER A CA 1
ATOM 2369 C C . SER A 1 296 ? -2.278 -2.302 -9.619 1.00 89.19 296 SER A C 1
ATOM 2371 O O . SER A 1 296 ? -1.168 -2.751 -9.885 1.00 89.19 296 SER A O 1
ATOM 2373 N N . GLU A 1 297 ? -3.398 -2.976 -9.886 1.00 87.75 297 GLU A N 1
ATOM 2374 C CA . GLU A 1 297 ? -3.381 -4.387 -10.284 1.00 87.75 297 GLU A CA 1
ATOM 2375 C C . GLU A 1 297 ? -2.912 -4.616 -11.726 1.00 87.75 297 GLU A C 1
ATOM 2377 O O . GLU A 1 297 ? -2.415 -5.689 -12.069 1.00 87.75 297 GLU A O 1
ATOM 2382 N N . GLN A 1 298 ? -3.019 -3.592 -12.577 1.00 91.12 298 GLN A N 1
ATOM 2383 C CA . GLN A 1 298 ? -2.420 -3.620 -13.912 1.00 91.12 298 GLN A CA 1
ATOM 2384 C C . GLN A 1 298 ? -0.900 -3.505 -13.811 1.00 91.12 298 GLN A C 1
ATOM 2386 O O . GLN A 1 298 ? -0.198 -4.261 -14.473 1.00 91.12 298 GLN A O 1
ATOM 2391 N N . CYS A 1 299 ? -0.401 -2.623 -12.935 1.00 93.31 299 CYS A N 1
ATOM 2392 C CA . CYS A 1 299 ? 1.030 -2.492 -12.672 1.00 93.31 299 CYS A CA 1
ATOM 2393 C C . CYS A 1 299 ? 1.601 -3.768 -12.047 1.00 93.31 299 CYS A C 1
ATOM 2395 O O . CYS A 1 299 ? 2.677 -4.207 -12.440 1.00 93.31 299 CYS A O 1
ATOM 2397 N N . ARG A 1 300 ? 0.869 -4.395 -11.119 1.00 93.06 300 ARG A N 1
ATOM 2398 C CA . ARG A 1 300 ? 1.240 -5.695 -10.549 1.00 93.06 300 ARG A CA 1
ATOM 2399 C C . ARG A 1 300 ? 1.343 -6.776 -11.621 1.00 93.06 300 ARG A C 1
ATOM 2401 O O . ARG A 1 300 ? 2.341 -7.486 -11.689 1.00 93.06 300 ARG A O 1
ATOM 2408 N N . SER A 1 301 ? 0.341 -6.852 -12.499 1.00 92.06 301 SER A N 1
ATOM 2409 C CA . SER A 1 301 ? 0.353 -7.776 -13.639 1.00 92.06 301 SER A CA 1
ATOM 2410 C C . SER A 1 301 ? 1.535 -7.485 -14.567 1.00 92.06 301 SER A C 1
ATOM 2412 O O . SER A 1 301 ? 2.231 -8.408 -14.976 1.00 92.06 301 SER A O 1
ATOM 2414 N N . LEU A 1 302 ? 1.819 -6.209 -14.851 1.00 93.88 302 LEU A N 1
ATOM 2415 C CA . LEU A 1 302 ? 2.986 -5.827 -15.637 1.00 93.88 302 LEU A CA 1
ATOM 2416 C C . LEU A 1 302 ? 4.270 -6.355 -14.998 1.00 93.88 302 LEU A C 1
ATOM 2418 O O . LEU A 1 302 ? 4.984 -7.071 -15.678 1.00 93.88 302 LEU A O 1
ATOM 2422 N N . ILE A 1 303 ? 4.540 -6.070 -13.720 1.00 95.50 303 ILE A N 1
ATOM 2423 C CA . ILE A 1 303 ? 5.758 -6.531 -13.026 1.00 95.50 303 ILE A CA 1
ATOM 2424 C C . ILE A 1 303 ? 5.867 -8.057 -13.071 1.00 95.50 303 ILE A C 1
ATOM 2426 O O . ILE A 1 303 ? 6.906 -8.585 -13.450 1.00 95.50 303 ILE A O 1
ATOM 2430 N N . ARG A 1 304 ? 4.785 -8.775 -12.757 1.00 92.81 304 ARG A N 1
ATOM 2431 C CA . ARG A 1 304 ? 4.783 -10.243 -12.714 1.00 92.81 304 ARG A CA 1
ATOM 2432 C C . ARG A 1 304 ? 5.119 -10.882 -14.062 1.00 92.81 304 ARG A C 1
ATOM 2434 O O . ARG A 1 304 ? 5.880 -11.843 -14.104 1.00 92.81 304 ARG A O 1
ATOM 2441 N N . TYR A 1 305 ? 4.550 -10.365 -15.150 1.00 93.25 305 TYR A N 1
ATOM 2442 C CA . TYR A 1 305 ? 4.670 -10.972 -16.480 1.00 93.25 305 TYR A CA 1
ATOM 2443 C C . TYR A 1 305 ? 5.723 -10.300 -17.374 1.00 93.25 305 TYR A C 1
ATOM 2445 O O . TYR A 1 305 ? 5.984 -10.788 -18.474 1.00 93.25 305 TYR A O 1
ATOM 2453 N N . PHE A 1 306 ? 6.361 -9.213 -16.924 1.00 95.50 306 PHE A N 1
ATOM 2454 C CA . PHE A 1 306 ? 7.342 -8.470 -17.719 1.00 95.50 306 PHE A CA 1
ATOM 2455 C C . PHE A 1 306 ? 8.495 -9.335 -18.250 1.00 95.50 306 PHE A C 1
ATOM 2457 O O . PHE A 1 306 ? 8.776 -9.227 -19.444 1.00 95.50 306 PHE A O 1
ATOM 2464 N N . PRO A 1 307 ? 9.124 -10.231 -17.456 1.00 94.88 307 PRO A N 1
ATOM 2465 C CA . PRO A 1 307 ? 10.215 -11.069 -17.958 1.00 94.88 307 PRO A CA 1
ATOM 2466 C C . PRO A 1 307 ? 9.780 -11.961 -19.117 1.00 94.88 307 PRO A C 1
ATOM 2468 O O . PRO A 1 307 ? 10.506 -12.099 -20.098 1.00 94.88 307 PRO A O 1
ATOM 2471 N N . LEU A 1 308 ? 8.565 -12.512 -19.036 1.00 93.75 308 LEU A N 1
ATOM 2472 C CA . LEU A 1 308 ? 7.996 -13.357 -20.082 1.00 93.75 308 LEU A CA 1
ATOM 2473 C C . LEU A 1 308 ? 7.693 -12.545 -21.345 1.00 93.75 308 LEU A C 1
ATOM 2475 O O . LEU A 1 308 ? 7.989 -12.999 -22.443 1.00 93.75 308 LEU A O 1
ATOM 2479 N N . ILE A 1 309 ? 7.184 -11.318 -21.201 1.00 94.44 309 ILE A N 1
ATOM 2480 C CA . ILE A 1 309 ? 6.957 -10.406 -22.333 1.00 94.44 309 ILE A CA 1
ATOM 2481 C C . ILE A 1 309 ? 8.281 -10.067 -23.037 1.00 94.44 309 ILE A C 1
ATOM 2483 O O . ILE A 1 309 ? 8.357 -10.130 -24.263 1.00 94.44 309 ILE A O 1
ATOM 2487 N N . ILE A 1 310 ? 9.333 -9.734 -22.280 1.00 95.31 310 ILE A N 1
ATOM 2488 C CA . ILE A 1 310 ? 10.665 -9.446 -22.835 1.00 95.31 310 ILE A CA 1
ATOM 2489 C C . ILE A 1 310 ? 11.265 -10.686 -23.505 1.00 95.31 310 ILE A C 1
ATOM 2491 O O . ILE A 1 310 ? 11.849 -10.577 -24.584 1.00 95.31 310 ILE A O 1
ATOM 2495 N N . HIS A 1 311 ? 11.083 -11.864 -22.908 1.00 92.56 311 HIS A N 1
ATOM 2496 C CA . HIS A 1 311 ? 11.512 -13.126 -23.499 1.00 92.56 311 HIS A CA 1
ATOM 2497 C C . HIS A 1 311 ? 10.810 -13.403 -24.834 1.00 92.56 311 HIS A C 1
ATOM 2499 O O . HIS A 1 311 ? 11.488 -13.682 -25.817 1.00 92.56 311 HIS A O 1
ATOM 2505 N N . SER A 1 312 ? 9.489 -13.219 -24.922 1.00 92.56 312 SER A N 1
ATOM 2506 C CA . SER A 1 312 ? 8.758 -13.385 -26.185 1.00 92.56 312 SER A CA 1
ATOM 2507 C C . SER A 1 312 ? 9.258 -12.438 -27.281 1.00 92.56 312 SER A C 1
ATOM 2509 O O . SER A 1 312 ? 9.382 -12.843 -28.434 1.00 92.56 312 SER A O 1
ATOM 2511 N N . ILE A 1 313 ? 9.598 -11.188 -26.944 1.00 93.38 313 ILE A N 1
ATOM 2512 C CA . ILE A 1 313 ? 10.219 -10.258 -27.905 1.00 93.38 313 ILE A CA 1
ATOM 2513 C C . ILE A 1 313 ? 11.583 -10.789 -28.356 1.00 93.38 313 ILE A C 1
ATOM 2515 O O . ILE A 1 313 ? 11.895 -10.738 -29.547 1.00 93.38 313 ILE A O 1
ATOM 2519 N N . LYS A 1 314 ? 12.386 -11.312 -27.418 1.00 91.12 314 LYS A N 1
ATOM 2520 C CA . LYS A 1 314 ? 13.698 -11.891 -27.720 1.00 91.12 314 LYS A CA 1
ATOM 2521 C C . LYS A 1 314 ? 13.576 -13.018 -28.743 1.00 91.12 314 LYS A C 1
ATOM 2523 O O . LYS A 1 314 ? 14.267 -12.979 -29.757 1.00 91.12 314 LYS A O 1
ATOM 2528 N N . GLU A 1 315 ? 12.693 -13.981 -28.491 1.00 90.06 315 GLU A N 1
ATOM 2529 C CA . GLU A 1 315 ? 12.477 -15.131 -29.374 1.00 90.06 315 GLU A CA 1
ATOM 2530 C C . GLU A 1 315 ? 12.000 -14.697 -30.763 1.00 90.06 315 GLU A C 1
ATOM 2532 O O . GLU A 1 315 ? 12.548 -15.143 -31.768 1.00 90.06 315 GLU A O 1
ATOM 2537 N N . LEU A 1 316 ? 11.031 -13.778 -30.832 1.00 89.44 316 LEU A N 1
ATOM 2538 C CA . LEU A 1 316 ? 10.468 -13.312 -32.103 1.00 89.44 316 LEU A CA 1
ATOM 2539 C C . LEU A 1 316 ? 11.475 -12.548 -32.970 1.00 89.44 316 LEU A C 1
ATOM 2541 O O . LEU A 1 316 ? 11.390 -12.610 -34.195 1.00 89.44 316 LEU A O 1
ATOM 2545 N N . LYS A 1 317 ? 12.390 -11.795 -32.352 1.00 87.81 317 LYS A N 1
ATOM 2546 C CA . LYS A 1 317 ? 13.276 -10.864 -33.066 1.00 87.81 317 LYS A CA 1
ATOM 2547 C C . LYS A 1 317 ? 14.676 -11.411 -33.303 1.00 87.81 317 LYS A C 1
ATOM 2549 O O . LYS A 1 317 ? 15.278 -11.123 -34.333 1.00 87.81 317 LYS A O 1
ATOM 2554 N N . TYR A 1 318 ? 15.192 -12.173 -32.348 1.00 85.19 318 TYR A N 1
ATOM 2555 C CA . TYR A 1 318 ? 16.574 -12.645 -32.348 1.00 85.19 318 TYR A CA 1
ATOM 2556 C C . TYR A 1 318 ? 16.677 -14.173 -32.370 1.00 85.19 318 TYR A C 1
ATOM 2558 O O . TYR A 1 318 ? 17.777 -14.690 -32.537 1.00 85.19 318 TYR A O 1
ATOM 2566 N N . GLY A 1 319 ? 15.564 -14.905 -32.218 1.00 78.56 319 GLY A N 1
ATOM 2567 C CA . GLY A 1 319 ? 15.557 -16.367 -32.181 1.00 78.56 319 GLY A CA 1
ATOM 2568 C C . GLY A 1 319 ? 16.530 -16.950 -31.148 1.00 78.56 319 GLY A C 1
ATOM 2569 O O . GLY A 1 319 ? 16.832 -16.332 -30.125 1.00 78.56 319 GLY A O 1
ATOM 2570 N N . ASN A 1 320 ? 17.056 -18.137 -31.455 1.00 69.44 320 ASN A N 1
ATOM 2571 C CA . ASN A 1 320 ? 18.110 -18.810 -30.687 1.00 69.44 320 ASN A CA 1
ATOM 2572 C C . ASN A 1 320 ? 19.512 -18.522 -31.250 1.00 69.44 320 ASN A C 1
ATOM 2574 O O . ASN A 1 320 ? 20.367 -19.401 -31.232 1.00 69.44 320 ASN A O 1
ATOM 2578 N N . VAL A 1 321 ? 19.744 -17.335 -31.821 1.00 64.50 321 VAL A N 1
ATOM 2579 C CA . VAL A 1 321 ? 21.041 -17.010 -32.432 1.00 64.50 321 VAL A CA 1
ATOM 2580 C C . VAL A 1 321 ? 22.146 -17.099 -31.376 1.00 64.50 321 VAL A C 1
ATOM 2582 O O . VAL A 1 321 ? 22.105 -16.402 -30.362 1.00 64.50 321 VAL A O 1
ATOM 2585 N N . GLU A 1 322 ? 23.140 -17.958 -31.617 1.00 60.00 322 GLU A N 1
ATOM 2586 C CA . GLU A 1 322 ? 24.376 -17.971 -30.840 1.00 60.00 322 GLU A CA 1
ATOM 2587 C C . GLU A 1 322 ? 25.152 -16.686 -31.140 1.00 60.00 322 GLU A C 1
ATOM 2589 O O . GLU A 1 322 ? 25.648 -16.456 -32.244 1.00 60.00 322 GLU A O 1
ATOM 2594 N N . PHE A 1 323 ? 25.189 -15.811 -30.139 1.00 61.56 323 PHE A N 1
ATOM 2595 C CA . PHE A 1 323 ? 25.759 -14.472 -30.197 1.00 61.56 323 PHE A CA 1
ATOM 2596 C C . PHE A 1 323 ? 27.283 -14.534 -30.348 1.00 61.56 323 PHE A C 1
ATOM 2598 O O . PHE A 1 323 ? 28.008 -14.471 -29.359 1.00 61.56 323 PHE A O 1
ATOM 2605 N N . THR A 1 324 ? 27.789 -14.657 -31.574 1.00 58.47 324 THR A N 1
ATOM 2606 C CA . THR A 1 324 ? 29.230 -14.571 -31.837 1.00 58.47 324 THR A CA 1
ATOM 2607 C C . THR A 1 324 ? 29.531 -13.455 -32.841 1.00 58.47 324 THR A C 1
ATOM 2609 O O . THR A 1 324 ? 29.002 -13.426 -33.948 1.00 58.47 324 THR A O 1
ATOM 2612 N N . ASN A 1 325 ? 30.396 -12.522 -32.424 1.00 63.09 325 ASN A N 1
ATOM 2613 C CA . ASN A 1 325 ? 31.056 -11.479 -33.229 1.00 63.09 325 ASN A CA 1
ATOM 2614 C C . ASN A 1 325 ? 30.247 -10.238 -33.683 1.00 63.09 325 ASN A C 1
ATOM 2616 O O . ASN A 1 325 ? 30.768 -9.463 -34.484 1.00 63.09 325 ASN A O 1
ATOM 2620 N N . ASP A 1 326 ? 29.046 -9.973 -33.152 1.00 81.19 326 ASP A N 1
ATOM 2621 C CA . ASP A 1 326 ? 28.338 -8.693 -33.372 1.00 81.19 326 ASP A CA 1
ATOM 2622 C C . ASP A 1 326 ? 28.452 -7.764 -32.147 1.00 81.19 326 ASP A C 1
ATOM 2624 O O . ASP A 1 326 ? 27.759 -7.925 -31.140 1.00 81.19 326 ASP A O 1
ATOM 2628 N N . ILE A 1 327 ? 29.317 -6.751 -32.262 1.00 84.00 327 ILE A N 1
ATOM 2629 C CA . ILE A 1 327 ? 29.595 -5.751 -31.216 1.00 84.00 327 ILE A CA 1
ATOM 2630 C C . ILE A 1 327 ? 28.336 -4.954 -30.833 1.00 84.00 327 ILE A C 1
ATOM 2632 O O . ILE A 1 327 ? 28.157 -4.586 -29.667 1.00 84.00 327 ILE A O 1
ATOM 2636 N N . LEU A 1 328 ? 27.453 -4.657 -31.794 1.00 83.75 328 LEU A N 1
ATOM 2637 C CA . LEU A 1 328 ? 26.224 -3.906 -31.523 1.00 83.75 328 LEU A CA 1
ATOM 2638 C C . LEU A 1 328 ? 25.254 -4.754 -30.703 1.00 83.75 328 LEU A C 1
ATOM 2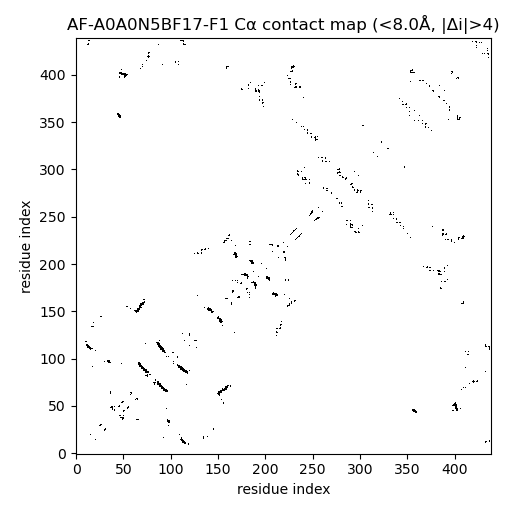640 O O . LEU A 1 328 ? 24.644 -4.251 -29.754 1.00 83.75 328 LEU A O 1
ATOM 2644 N N . LEU A 1 329 ? 25.151 -6.038 -31.041 1.00 82.88 329 LEU A N 1
ATOM 2645 C CA . LEU A 1 329 ? 24.306 -6.996 -30.341 1.00 82.88 329 LEU A CA 1
ATOM 2646 C C . LEU A 1 329 ? 24.830 -7.281 -28.927 1.00 82.88 329 LEU A C 1
ATOM 2648 O O . LEU A 1 329 ? 24.051 -7.275 -27.976 1.00 82.88 329 LEU A O 1
ATOM 2652 N N . GLU A 1 330 ? 26.145 -7.425 -28.759 1.00 86.50 330 GLU A N 1
ATOM 2653 C CA . GLU A 1 330 ? 26.787 -7.553 -27.446 1.00 86.50 330 GLU A CA 1
ATOM 2654 C C . GLU A 1 330 ? 26.530 -6.315 -26.571 1.00 86.50 330 GLU A C 1
ATOM 2656 O O . GLU A 1 330 ? 26.086 -6.431 -25.425 1.00 86.50 330 GLU A O 1
ATOM 2661 N N . THR A 1 331 ? 26.704 -5.115 -27.135 1.00 90.25 331 THR A N 1
ATOM 2662 C CA . THR A 1 331 ? 26.441 -3.847 -26.434 1.00 90.25 331 THR A CA 1
ATOM 2663 C C . THR A 1 331 ? 24.972 -3.723 -26.016 1.00 90.25 331 THR A C 1
ATOM 2665 O O . THR A 1 331 ? 24.672 -3.268 -24.909 1.00 90.25 331 THR A O 1
ATOM 2668 N N . MET A 1 332 ? 24.038 -4.120 -26.886 1.00 92.25 332 MET A N 1
ATOM 2669 C CA . MET A 1 332 ? 22.609 -4.169 -26.566 1.00 92.25 332 MET A CA 1
ATOM 2670 C C . MET A 1 332 ? 22.343 -5.131 -25.404 1.00 92.25 332 MET A C 1
ATOM 2672 O O . MET A 1 332 ? 21.645 -4.764 -24.458 1.00 92.25 332 MET A O 1
ATOM 2676 N N . MET A 1 333 ? 22.904 -6.341 -25.452 1.00 89.81 333 MET A N 1
ATOM 2677 C CA . MET A 1 333 ? 22.706 -7.363 -24.423 1.00 89.81 333 MET A CA 1
ATOM 2678 C C . MET A 1 333 ? 23.281 -6.944 -23.068 1.00 89.81 333 MET A C 1
ATOM 2680 O O . MET A 1 333 ? 22.639 -7.180 -22.044 1.00 89.81 333 MET A O 1
ATOM 2684 N N . LEU A 1 334 ? 24.428 -6.259 -23.047 1.00 92.38 334 LEU A N 1
ATOM 2685 C CA . LEU A 1 334 ? 25.000 -5.701 -21.822 1.00 92.38 334 LEU A CA 1
ATOM 2686 C C . LEU A 1 334 ? 24.068 -4.652 -21.195 1.00 92.38 334 LEU A C 1
ATOM 2688 O O . LEU A 1 334 ? 23.714 -4.757 -20.024 1.00 92.38 334 LEU A O 1
ATOM 2692 N N . LYS A 1 335 ? 23.565 -3.701 -21.990 1.00 95.31 335 LYS A N 1
ATOM 2693 C CA . LYS A 1 335 ? 22.599 -2.696 -21.508 1.00 95.31 335 LYS A CA 1
ATOM 2694 C C . LYS A 1 335 ? 21.277 -3.313 -21.055 1.00 95.31 335 LYS A C 1
ATOM 2696 O O . LYS A 1 335 ? 20.650 -2.820 -20.114 1.00 95.31 335 LYS A O 1
ATOM 2701 N N . MET A 1 336 ? 20.835 -4.378 -21.724 1.00 95.12 336 MET A N 1
ATOM 2702 C CA . MET A 1 336 ? 19.672 -5.152 -21.295 1.00 95.12 336 MET A CA 1
ATOM 2703 C C . MET A 1 336 ? 19.924 -5.815 -19.948 1.00 95.12 336 MET A C 1
ATOM 2705 O O . MET A 1 336 ? 19.059 -5.727 -19.085 1.00 95.12 336 MET A O 1
ATOM 2709 N N . LYS A 1 337 ? 21.097 -6.417 -19.734 1.00 94.88 337 LYS A N 1
ATOM 2710 C CA . LYS A 1 337 ? 21.474 -7.015 -18.449 1.00 94.88 337 LYS A CA 1
ATOM 2711 C C . LYS A 1 337 ? 21.406 -5.987 -17.318 1.00 94.88 337 LYS A C 1
ATOM 2713 O O . LYS A 1 337 ? 20.712 -6.237 -16.336 1.00 94.88 337 LYS A O 1
ATOM 2718 N N . ASP A 1 338 ? 22.021 -4.819 -17.498 1.00 94.88 338 ASP A N 1
ATOM 2719 C CA . ASP A 1 338 ? 21.992 -3.734 -16.505 1.00 94.88 338 ASP A CA 1
ATOM 2720 C C . ASP A 1 338 ? 20.553 -3.271 -16.217 1.00 94.88 338 ASP A C 1
ATOM 2722 O O . ASP A 1 338 ? 20.153 -3.049 -15.072 1.00 94.88 338 ASP A O 1
ATOM 2726 N N . THR A 1 339 ? 19.732 -3.162 -17.266 1.00 96.69 339 THR A N 1
ATOM 2727 C CA . THR A 1 339 ? 18.327 -2.754 -17.140 1.00 96.69 339 THR A CA 1
ATOM 2728 C C . THR A 1 339 ? 17.475 -3.815 -16.439 1.00 96.69 339 THR A C 1
ATOM 2730 O O . THR A 1 339 ? 16.606 -3.477 -15.633 1.00 96.69 339 THR A O 1
ATOM 2733 N N . MET A 1 340 ? 17.729 -5.096 -16.708 1.00 97.50 340 MET A N 1
ATOM 2734 C CA . MET A 1 340 ? 17.029 -6.205 -16.065 1.00 97.50 340 MET A CA 1
ATOM 2735 C C . MET A 1 340 ? 17.441 -6.369 -14.601 1.00 97.50 340 MET A C 1
ATOM 2737 O O . MET A 1 340 ? 16.595 -6.724 -13.793 1.00 97.50 340 MET A O 1
ATOM 2741 N N . GLU A 1 341 ? 18.673 -6.029 -14.212 1.00 97.56 341 GLU A N 1
ATOM 2742 C CA . GLU A 1 341 ? 19.075 -6.010 -12.798 1.00 97.56 341 GLU A CA 1
ATOM 2743 C C . GLU A 1 341 ? 18.265 -4.985 -11.982 1.00 97.56 341 GLU A C 1
ATOM 2745 O O . GLU A 1 341 ? 17.848 -5.255 -10.853 1.00 97.56 341 GLU A O 1
ATOM 2750 N N . ILE A 1 342 ? 17.990 -3.815 -12.569 1.00 97.38 342 ILE A N 1
ATOM 2751 C CA . ILE A 1 342 ? 17.116 -2.796 -11.968 1.00 97.38 342 ILE A CA 1
ATOM 2752 C C . ILE A 1 342 ? 15.683 -3.329 -11.842 1.00 97.38 342 ILE A C 1
ATOM 2754 O O . ILE A 1 342 ? 15.029 -3.132 -10.816 1.00 97.38 342 ILE A O 1
ATOM 2758 N N . PHE A 1 343 ? 15.189 -4.003 -12.883 1.00 98.44 343 PHE A N 1
ATOM 2759 C CA . PHE A 1 343 ? 13.868 -4.621 -12.860 1.00 98.44 343 PHE A CA 1
ATOM 2760 C C . PHE A 1 343 ? 13.761 -5.713 -11.784 1.00 98.44 343 PHE A C 1
ATOM 2762 O O . PHE A 1 343 ? 12.802 -5.696 -11.017 1.00 98.44 343 PHE A O 1
ATOM 2769 N N . GLU A 1 344 ? 14.739 -6.616 -11.680 1.00 98.25 344 GLU A N 1
ATOM 2770 C CA . GLU A 1 344 ? 14.735 -7.683 -10.672 1.00 98.25 344 GLU A CA 1
ATOM 2771 C C . GLU A 1 344 ? 14.776 -7.115 -9.251 1.00 98.25 344 GLU A C 1
ATOM 2773 O O . GLU A 1 344 ? 14.070 -7.603 -8.373 1.00 98.25 344 GLU A O 1
ATOM 2778 N N . ASN A 1 345 ? 15.517 -6.025 -9.021 1.00 98.56 345 ASN A N 1
ATOM 2779 C CA . ASN A 1 345 ? 15.481 -5.323 -7.740 1.00 98.56 345 ASN A CA 1
ATOM 2780 C C . ASN A 1 345 ? 14.065 -4.811 -7.402 1.00 98.56 345 ASN A C 1
ATOM 2782 O O . ASN A 1 345 ? 13.584 -5.051 -6.296 1.00 98.56 345 ASN A O 1
ATOM 2786 N N . LEU A 1 346 ? 13.372 -4.168 -8.352 1.00 98.31 346 LEU A N 1
ATOM 2787 C CA . LEU A 1 346 ? 11.985 -3.719 -8.172 1.00 98.31 346 LEU A CA 1
ATOM 2788 C C . LEU A 1 346 ? 11.019 -4.895 -7.948 1.00 98.31 346 LEU A C 1
ATOM 2790 O O . LEU A 1 346 ? 10.127 -4.801 -7.105 1.00 98.31 346 LEU A O 1
ATOM 2794 N N . ARG A 1 347 ? 11.182 -5.983 -8.708 1.00 98.19 347 ARG A N 1
ATOM 2795 C CA . ARG A 1 347 ? 10.363 -7.196 -8.606 1.00 98.19 347 ARG A CA 1
ATOM 2796 C C . ARG A 1 347 ? 10.529 -7.856 -7.240 1.00 98.19 347 ARG A C 1
ATOM 2798 O O . ARG A 1 347 ? 9.529 -8.203 -6.625 1.00 98.19 347 ARG A O 1
ATOM 2805 N N . TYR A 1 348 ? 11.753 -7.957 -6.729 1.00 98.38 348 TYR A N 1
ATOM 2806 C CA . TYR A 1 348 ? 11.984 -8.568 -5.424 1.00 98.38 348 TYR A CA 1
ATOM 2807 C C . TYR A 1 348 ? 11.430 -7.705 -4.275 1.00 98.38 348 TYR A C 1
ATOM 2809 O O . TYR A 1 348 ? 10.889 -8.232 -3.308 1.00 98.38 348 TYR A O 1
ATOM 2817 N N . ILE A 1 349 ? 11.448 -6.370 -4.410 1.00 98.62 349 ILE A N 1
ATOM 2818 C CA . ILE A 1 349 ? 10.712 -5.492 -3.483 1.00 98.62 349 ILE A CA 1
ATOM 2819 C C . ILE A 1 349 ? 9.209 -5.811 -3.511 1.00 98.62 349 ILE A C 1
ATOM 2821 O O . ILE A 1 349 ? 8.609 -5.916 -2.445 1.00 98.62 349 ILE A O 1
ATOM 2825 N N . GLU A 1 350 ? 8.596 -5.957 -4.696 1.00 97.62 350 GLU A N 1
ATOM 2826 C CA . GLU A 1 350 ? 7.165 -6.302 -4.824 1.00 97.62 350 GLU A CA 1
ATOM 2827 C C . GLU A 1 350 ? 6.826 -7.630 -4.148 1.00 97.62 350 GLU A C 1
ATOM 2829 O O . GLU A 1 350 ? 5.806 -7.709 -3.460 1.00 97.62 350 GLU A O 1
ATOM 2834 N N . GLU A 1 351 ? 7.682 -8.634 -4.332 1.00 96.94 351 GLU A N 1
ATOM 2835 C CA . GLU A 1 351 ? 7.529 -9.971 -3.766 1.00 96.94 351 GLU A CA 1
ATOM 2836 C C . GLU A 1 351 ? 7.527 -9.926 -2.235 1.00 96.94 351 GLU A C 1
ATOM 2838 O O . GLU A 1 351 ? 6.571 -10.391 -1.617 1.00 96.94 351 GLU A O 1
ATOM 2843 N N . LEU A 1 352 ? 8.518 -9.263 -1.627 1.00 98.06 352 LEU A N 1
ATOM 2844 C CA . LEU A 1 352 ? 8.623 -9.146 -0.170 1.00 98.06 352 LEU A CA 1
ATOM 2845 C C . LEU A 1 352 ? 7.446 -8.377 0.441 1.00 98.06 352 LEU A C 1
ATOM 2847 O O . LEU A 1 352 ? 6.837 -8.836 1.404 1.00 98.06 352 LEU A O 1
ATOM 2851 N N . ILE A 1 353 ? 7.077 -7.216 -0.114 1.00 96.94 353 ILE A N 1
ATOM 2852 C CA . ILE A 1 353 ? 5.999 -6.397 0.474 1.00 96.94 353 ILE A CA 1
ATOM 2853 C C . ILE A 1 353 ? 4.611 -7.009 0.267 1.00 96.94 353 ILE A C 1
ATOM 2855 O O . ILE A 1 353 ? 3.697 -6.716 1.037 1.00 96.94 353 ILE A O 1
ATOM 2859 N N . SER A 1 354 ? 4.438 -7.820 -0.779 1.00 94.56 354 SER A N 1
ATOM 2860 C CA . SER A 1 354 ? 3.170 -8.490 -1.084 1.00 94.56 354 SER A CA 1
ATOM 2861 C C . SER A 1 354 ? 3.066 -9.880 -0.460 1.00 94.56 354 SER A C 1
ATOM 2863 O O . SER A 1 354 ? 2.011 -10.506 -0.593 1.00 94.56 354 SER A O 1
ATOM 2865 N N . SER A 1 355 ? 4.132 -10.366 0.179 1.00 94.75 355 SER A N 1
ATOM 2866 C CA . SER A 1 355 ? 4.146 -11.675 0.813 1.00 94.75 355 SER A CA 1
ATOM 2867 C C . SER A 1 355 ? 3.232 -11.688 2.044 1.00 94.75 355 SER A C 1
ATOM 2869 O O . SER A 1 355 ? 3.315 -10.776 2.869 1.00 94.75 355 SER A O 1
ATOM 2871 N N . PRO A 1 356 ? 2.377 -12.715 2.214 1.00 92.50 356 PRO A N 1
ATOM 2872 C CA . PRO A 1 356 ? 1.606 -12.907 3.440 1.00 92.50 356 PRO A CA 1
ATOM 2873 C C . PRO A 1 356 ? 2.473 -13.399 4.605 1.00 92.50 356 PRO A C 1
ATOM 2875 O O . PRO A 1 356 ? 1.989 -13.461 5.727 1.00 92.50 356 PRO A O 1
ATOM 2878 N N . TYR A 1 357 ? 3.730 -13.761 4.348 1.00 94.69 357 TYR A N 1
ATOM 2879 C CA . TYR A 1 357 ? 4.688 -14.215 5.346 1.00 94.69 357 TYR A CA 1
ATOM 2880 C C . TYR A 1 357 ? 6.038 -13.547 5.108 1.00 94.69 357 TYR A C 1
ATOM 2882 O O . TYR A 1 357 ? 6.541 -13.567 3.987 1.00 94.69 357 TYR A O 1
ATOM 2890 N N . ILE A 1 358 ? 6.620 -12.959 6.144 1.00 96.62 358 ILE A N 1
ATOM 2891 C CA . ILE A 1 358 ? 7.943 -12.343 6.053 1.00 96.62 358 ILE A CA 1
ATOM 2892 C C . ILE A 1 358 ? 8.682 -12.458 7.382 1.00 96.62 358 ILE A C 1
ATOM 2894 O O . ILE A 1 358 ? 8.059 -12.357 8.440 1.00 96.62 358 ILE A O 1
ATOM 2898 N N . ASP A 1 359 ? 9.997 -12.653 7.342 1.00 97.06 359 ASP A N 1
ATOM 2899 C CA . ASP A 1 359 ? 10.852 -12.694 8.533 1.00 97.06 359 ASP A CA 1
ATOM 2900 C C . ASP A 1 359 ? 11.799 -11.484 8.664 1.00 97.06 359 ASP A C 1
ATOM 2902 O O . ASP A 1 359 ? 11.956 -10.663 7.758 1.00 97.06 359 ASP A O 1
ATOM 2906 N N . ASP A 1 360 ? 12.434 -11.332 9.829 1.00 97.19 360 ASP A N 1
ATOM 2907 C CA . ASP A 1 360 ? 13.338 -10.210 10.100 1.00 97.19 360 ASP A CA 1
ATOM 2908 C C . ASP A 1 360 ? 14.576 -10.165 9.180 1.00 97.19 360 ASP A C 1
ATOM 2910 O O . ASP A 1 360 ? 15.069 -9.065 8.913 1.00 97.19 360 ASP A O 1
ATOM 2914 N N . ASN A 1 361 ? 15.072 -11.297 8.663 1.00 97.81 361 ASN A N 1
ATOM 2915 C CA . ASN A 1 361 ? 16.175 -11.307 7.694 1.00 97.81 361 ASN A CA 1
ATOM 2916 C C . ASN A 1 361 ? 15.701 -10.781 6.337 1.00 97.81 361 ASN A C 1
ATOM 2918 O O . ASN A 1 361 ? 16.377 -9.958 5.717 1.00 97.81 361 ASN A O 1
ATOM 2922 N N . GLU A 1 362 ? 14.518 -11.200 5.900 1.00 98.19 362 GLU A N 1
ATOM 2923 C CA . GLU A 1 362 ? 13.871 -10.685 4.695 1.00 98.19 362 GLU A CA 1
ATOM 2924 C C . GLU A 1 362 ? 13.574 -9.184 4.805 1.00 98.19 362 GLU A C 1
ATOM 2926 O O . GLU A 1 362 ? 13.729 -8.455 3.825 1.00 98.19 362 GLU A O 1
ATOM 2931 N N . LEU A 1 363 ? 13.257 -8.672 5.999 1.00 98.12 363 LEU A N 1
ATOM 2932 C CA . LEU A 1 363 ? 13.142 -7.229 6.237 1.00 98.12 363 LEU A CA 1
ATOM 2933 C C . LEU A 1 363 ? 14.476 -6.481 6.068 1.00 98.12 363 LEU A C 1
ATOM 2935 O O . LEU A 1 363 ? 14.490 -5.362 5.554 1.00 98.12 363 LEU A O 1
ATOM 2939 N N . LEU A 1 364 ? 15.610 -7.080 6.449 1.00 98.19 364 LEU A N 1
ATOM 2940 C CA . LEU A 1 364 ? 16.934 -6.492 6.184 1.00 98.19 364 LEU A CA 1
ATOM 2941 C C . LEU A 1 364 ? 17.249 -6.473 4.681 1.00 98.19 364 LEU A C 1
ATOM 2943 O O . LEU A 1 364 ? 17.831 -5.508 4.174 1.00 98.19 364 LEU A O 1
ATOM 2947 N N . ILE A 1 365 ? 16.843 -7.524 3.962 1.00 98.56 365 ILE A N 1
ATOM 2948 C CA . ILE A 1 365 ? 16.943 -7.585 2.501 1.00 98.56 365 ILE A CA 1
ATOM 2949 C C . ILE A 1 365 ? 16.067 -6.492 1.881 1.00 98.56 365 ILE A C 1
ATOM 2951 O O . ILE A 1 365 ? 16.559 -5.737 1.042 1.00 98.56 365 ILE A O 1
ATOM 2955 N N . 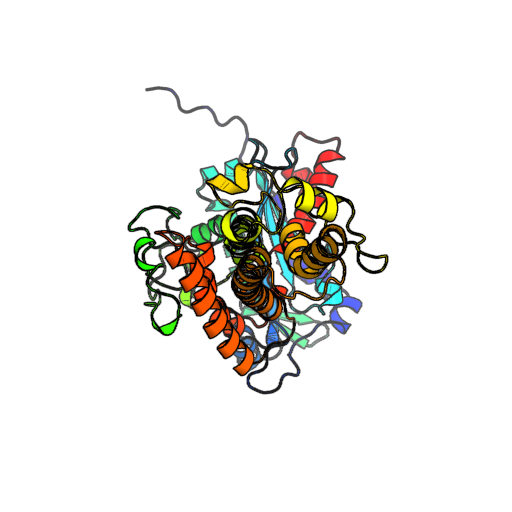LEU A 1 366 ? 14.818 -6.342 2.333 1.00 98.69 366 LEU A N 1
ATOM 2956 C CA . LEU A 1 366 ? 13.898 -5.299 1.878 1.00 98.69 366 LEU A CA 1
ATOM 2957 C C . LEU A 1 366 ? 14.514 -3.902 2.029 1.00 98.69 366 LEU A C 1
ATOM 2959 O O . LEU A 1 366 ? 14.529 -3.144 1.060 1.00 98.69 366 LEU A O 1
ATOM 2963 N N . ASP A 1 367 ? 15.087 -3.580 3.191 1.00 98.62 367 ASP A N 1
ATOM 2964 C CA . ASP A 1 367 ? 15.747 -2.289 3.433 1.00 98.62 367 ASP A CA 1
ATOM 2965 C C . ASP A 1 367 ? 16.902 -2.037 2.443 1.00 98.62 367 ASP A C 1
ATOM 2967 O O . ASP A 1 367 ? 17.036 -0.943 1.882 1.00 98.62 367 ASP A O 1
ATOM 2971 N N . SER A 1 368 ? 17.718 -3.063 2.175 1.00 98.62 368 SER A N 1
ATOM 2972 C CA . SER A 1 368 ? 18.822 -2.995 1.208 1.00 98.62 368 SER A CA 1
ATOM 2973 C C . SER A 1 368 ? 18.326 -2.797 -0.230 1.00 98.62 368 SER A C 1
ATOM 2975 O O . SER A 1 368 ? 18.844 -1.948 -0.967 1.00 98.62 368 SER A O 1
ATOM 2977 N N . LEU A 1 369 ? 17.284 -3.534 -0.628 1.00 98.75 369 LEU A N 1
ATOM 2978 C CA . LEU A 1 369 ? 16.684 -3.426 -1.954 1.00 98.75 369 LEU A CA 1
ATOM 2979 C C . LEU A 1 369 ? 16.056 -2.045 -2.163 1.00 98.75 369 LEU A C 1
ATOM 2981 O O . LEU A 1 369 ? 16.332 -1.413 -3.182 1.00 98.75 369 LEU A O 1
ATOM 2985 N N . VAL A 1 370 ? 15.283 -1.547 -1.190 1.00 98.69 370 VAL A N 1
ATOM 2986 C CA . VAL A 1 370 ? 14.690 -0.201 -1.214 1.00 98.69 370 VAL A CA 1
ATOM 2987 C C . VAL A 1 370 ? 15.780 0.854 -1.363 1.00 98.69 370 VAL A C 1
ATOM 2989 O O . VAL A 1 370 ? 15.674 1.718 -2.234 1.00 98.69 370 VAL A O 1
ATOM 2992 N N . LYS A 1 371 ? 16.864 0.767 -0.583 1.00 98.56 371 LYS A N 1
ATOM 2993 C CA . LYS A 1 371 ? 17.998 1.690 -0.701 1.00 98.56 371 LYS A CA 1
ATOM 2994 C C . LYS A 1 371 ? 18.573 1.700 -2.118 1.00 98.56 371 LYS A C 1
ATOM 2996 O O . LYS A 1 371 ? 18.708 2.775 -2.708 1.00 98.56 371 LYS A O 1
ATOM 3001 N N . LYS A 1 372 ? 18.888 0.522 -2.672 1.00 98.31 372 LYS A N 1
ATOM 3002 C CA . LYS A 1 372 ? 19.429 0.380 -4.036 1.00 98.31 372 LYS A CA 1
ATOM 3003 C C . LYS A 1 372 ? 18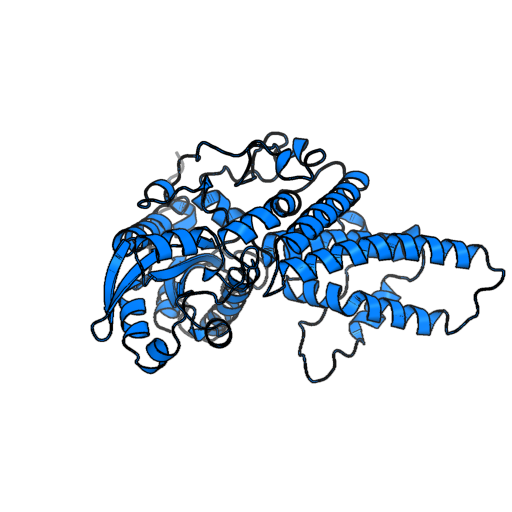.481 0.991 -5.073 1.00 98.31 372 LYS A C 1
ATOM 3005 O O . LYS A 1 372 ? 18.923 1.754 -5.934 1.00 98.31 372 LYS A O 1
ATOM 3010 N N . HIS A 1 373 ? 17.181 0.731 -4.947 1.00 98.06 373 HIS A N 1
ATOM 3011 C CA . HIS A 1 373 ? 16.162 1.250 -5.858 1.00 98.06 373 HIS A CA 1
ATOM 3012 C C . HIS A 1 373 ? 16.033 2.775 -5.810 1.00 98.06 373 HIS A C 1
ATOM 3014 O O . HIS A 1 373 ? 15.995 3.447 -6.842 1.00 98.06 373 HIS A O 1
ATOM 3020 N N . LEU A 1 374 ? 15.993 3.354 -4.608 1.00 97.75 374 LEU A N 1
ATOM 3021 C CA . LEU A 1 374 ? 15.879 4.802 -4.431 1.00 97.75 374 LEU A CA 1
ATOM 3022 C C . LEU A 1 374 ? 17.136 5.538 -4.907 1.00 97.75 374 LEU A C 1
ATOM 3024 O O . LEU A 1 374 ? 17.017 6.608 -5.511 1.00 97.75 374 LEU A O 1
ATOM 3028 N N . MET A 1 375 ? 18.321 4.948 -4.710 1.00 96.81 375 MET A N 1
ATOM 3029 C CA . MET A 1 375 ? 19.568 5.448 -5.294 1.00 96.81 375 MET A CA 1
ATOM 3030 C C . MET A 1 375 ? 19.474 5.494 -6.821 1.00 96.81 375 MET A C 1
ATOM 3032 O O . MET A 1 375 ? 19.732 6.548 -7.404 1.00 96.81 375 MET A O 1
ATOM 3036 N N . PHE A 1 376 ? 19.014 4.412 -7.455 1.00 95.75 376 PHE A N 1
ATOM 3037 C CA . PHE A 1 376 ? 18.783 4.373 -8.900 1.00 95.75 376 PHE A CA 1
ATOM 3038 C C . PHE A 1 376 ? 17.828 5.489 -9.364 1.00 95.75 376 PHE A C 1
ATOM 3040 O O . PHE A 1 376 ? 18.154 6.232 -10.293 1.00 95.75 376 PHE A O 1
ATOM 3047 N N . ILE A 1 377 ? 16.682 5.681 -8.698 1.00 94.88 377 ILE A N 1
ATOM 3048 C CA . ILE A 1 377 ? 15.746 6.765 -9.051 1.00 94.88 377 ILE A CA 1
ATOM 3049 C C . ILE A 1 377 ? 16.426 8.136 -8.912 1.00 94.88 377 ILE A C 1
ATOM 3051 O O . ILE A 1 377 ? 16.292 8.979 -9.798 1.00 94.88 377 ILE A O 1
ATOM 3055 N N . SER A 1 378 ? 17.175 8.362 -7.829 1.00 93.81 378 SER A N 1
ATOM 3056 C CA . SER A 1 378 ? 17.836 9.648 -7.557 1.00 93.81 378 SER A CA 1
ATOM 3057 C C . SER A 1 378 ? 18.941 10.002 -8.559 1.00 93.81 378 SER A C 1
ATOM 3059 O O . SER A 1 378 ? 19.164 11.177 -8.837 1.00 93.81 378 SER A O 1
ATOM 3061 N N . GLN A 1 379 ? 19.600 9.001 -9.149 1.00 92.81 379 GLN A N 1
ATOM 3062 C CA . GLN A 1 379 ? 20.590 9.201 -10.211 1.00 92.81 379 GLN A CA 1
ATOM 3063 C C . GLN A 1 379 ? 19.939 9.631 -11.531 1.00 92.81 379 GLN A C 1
ATOM 3065 O O . GLN A 1 379 ? 20.561 10.325 -12.329 1.00 92.81 379 GLN A O 1
ATOM 3070 N N . ASN A 1 380 ? 18.679 9.244 -11.751 1.00 89.25 380 ASN A N 1
ATOM 3071 C CA . ASN A 1 380 ? 17.939 9.530 -12.980 1.00 89.25 380 ASN A CA 1
ATOM 3072 C C . ASN A 1 380 ? 16.968 10.718 -12.829 1.00 89.25 380 ASN A C 1
ATOM 3074 O O . ASN A 1 380 ? 16.412 11.185 -13.824 1.00 89.25 380 ASN A O 1
ATOM 3078 N N . ARG A 1 381 ? 16.749 11.235 -11.608 1.00 87.75 381 ARG A N 1
ATOM 3079 C CA . ARG A 1 381 ? 15.877 12.392 -11.352 1.00 87.75 381 ARG A CA 1
ATOM 3080 C C . ARG A 1 381 ? 16.352 13.234 -10.157 1.00 87.75 381 ARG A C 1
ATOM 3082 O O . ARG A 1 381 ? 16.619 12.682 -9.095 1.00 87.75 381 ARG A O 1
ATOM 3089 N N . PRO A 1 382 ? 16.317 14.580 -10.248 1.00 86.50 382 PRO A N 1
ATOM 3090 C CA . PRO A 1 382 ? 16.818 15.470 -9.191 1.00 86.50 382 PRO A CA 1
ATOM 3091 C C . PRO A 1 382 ? 16.019 15.462 -7.876 1.00 86.50 382 PRO A C 1
ATOM 3093 O O . PRO A 1 382 ? 16.439 16.091 -6.906 1.00 86.50 382 PRO A O 1
ATOM 3096 N N . THR A 1 383 ? 14.852 14.818 -7.824 1.00 89.38 383 THR A N 1
ATOM 3097 C CA . THR A 1 383 ? 13.977 14.787 -6.641 1.00 89.38 383 THR A CA 1
ATOM 3098 C C . THR A 1 383 ? 13.381 13.400 -6.430 1.00 89.38 383 THR A C 1
ATOM 3100 O O . THR A 1 383 ? 13.225 12.641 -7.385 1.00 89.38 383 THR A O 1
ATOM 3103 N N . LEU A 1 384 ? 12.990 13.081 -5.192 1.00 92.81 384 LEU A N 1
ATOM 3104 C CA . LEU A 1 384 ? 12.116 11.949 -4.871 1.00 92.81 384 LEU A CA 1
ATOM 3105 C C . LEU A 1 384 ? 10.733 12.454 -4.437 1.00 92.81 384 LEU A C 1
ATOM 3107 O O . LEU A 1 384 ? 10.601 13.521 -3.836 1.00 92.81 384 LEU A O 1
ATOM 3111 N N . ARG A 1 385 ? 9.691 11.696 -4.770 1.00 92.44 385 ARG A N 1
ATOM 3112 C CA . ARG A 1 385 ? 8.298 11.928 -4.370 1.00 92.44 385 ARG A CA 1
ATOM 3113 C C . ARG A 1 385 ? 8.049 11.282 -3.008 1.00 92.44 385 ARG A C 1
ATOM 3115 O O . ARG A 1 385 ? 8.741 10.343 -2.628 1.00 92.44 385 ARG A O 1
ATOM 3122 N N . LEU A 1 386 ? 6.996 11.719 -2.309 1.00 93.38 386 LEU A N 1
ATOM 3123 C CA . LEU A 1 386 ? 6.594 11.111 -1.032 1.00 93.38 386 LEU A CA 1
ATOM 3124 C C . LEU A 1 386 ? 6.438 9.584 -1.136 1.00 93.38 386 LEU A C 1
ATOM 3126 O O . LEU A 1 386 ? 6.958 8.874 -0.292 1.00 93.38 386 LEU A O 1
ATOM 3130 N N . ARG A 1 387 ? 5.764 9.095 -2.183 1.00 93.50 387 ARG A N 1
ATOM 3131 C CA . ARG A 1 387 ? 5.500 7.660 -2.403 1.00 93.50 387 ARG A CA 1
ATOM 3132 C C . ARG A 1 387 ? 6.781 6.817 -2.451 1.00 93.50 387 ARG A C 1
ATOM 3134 O O . ARG A 1 387 ? 6.806 5.710 -1.937 1.00 93.50 387 ARG A O 1
ATOM 3141 N N . GLU A 1 388 ? 7.853 7.377 -3.008 1.00 95.31 388 GLU A N 1
ATOM 3142 C CA . GLU A 1 388 ? 9.166 6.724 -3.069 1.00 95.31 388 GLU A CA 1
ATOM 3143 C C . GLU A 1 388 ? 9.851 6.764 -1.700 1.00 95.31 388 GLU A C 1
ATOM 3145 O O . GLU A 1 388 ? 10.335 5.747 -1.222 1.00 95.31 388 GLU A O 1
ATOM 3150 N N . HIS A 1 389 ? 9.824 7.912 -1.016 1.00 96.12 389 HIS A N 1
ATOM 3151 C CA . HIS A 1 389 ? 10.386 8.023 0.331 1.00 96.12 389 HIS A CA 1
ATOM 3152 C C . HIS A 1 389 ? 9.660 7.139 1.360 1.00 96.12 389 HIS A C 1
ATOM 3154 O O . HIS A 1 389 ? 10.299 6.590 2.250 1.00 96.12 389 HIS A O 1
ATOM 3160 N N . ASN A 1 390 ? 8.346 6.950 1.223 1.00 96.00 390 ASN A N 1
ATOM 3161 C CA . ASN A 1 390 ? 7.552 6.086 2.097 1.00 96.00 390 ASN A CA 1
ATOM 3162 C C . ASN A 1 390 ? 8.076 4.639 2.141 1.00 96.00 390 ASN A C 1
ATOM 3164 O O . ASN A 1 390 ? 7.961 3.997 3.181 1.00 96.00 390 ASN A O 1
ATOM 3168 N N . MET A 1 391 ? 8.714 4.155 1.067 1.00 97.56 391 MET A N 1
ATOM 3169 C CA . MET A 1 391 ? 9.299 2.808 1.017 1.00 97.56 391 MET A CA 1
ATOM 3170 C C . MET A 1 391 ? 10.388 2.588 2.068 1.00 97.56 391 MET A C 1
ATOM 3172 O O . MET A 1 391 ? 10.557 1.473 2.548 1.00 97.56 391 MET A O 1
ATOM 3176 N N . VAL A 1 392 ? 11.085 3.656 2.472 1.00 97.69 392 VAL A N 1
ATOM 3177 C CA . VAL A 1 392 ? 12.101 3.614 3.534 1.00 97.69 392 VAL A CA 1
ATOM 3178 C C . VAL A 1 392 ? 11.505 3.142 4.867 1.00 97.69 392 VAL A C 1
ATOM 3180 O O . VAL A 1 392 ? 12.228 2.645 5.718 1.00 97.69 392 VAL A O 1
ATOM 3183 N N . HIS A 1 393 ? 10.191 3.280 5.053 1.00 96.69 393 HIS A N 1
ATOM 3184 C CA . HIS A 1 393 ? 9.479 2.926 6.280 1.00 96.69 393 HIS A CA 1
ATOM 3185 C C . HIS A 1 393 ? 8.716 1.595 6.188 1.00 96.69 393 HIS A C 1
ATOM 3187 O O . HIS A 1 393 ? 7.984 1.248 7.113 1.00 96.69 393 HIS A O 1
ATOM 3193 N N . PHE A 1 394 ? 8.840 0.840 5.091 1.00 97.25 394 PHE A N 1
ATOM 3194 C CA . PHE A 1 394 ? 8.073 -0.398 4.920 1.00 97.25 394 PHE A CA 1
ATOM 3195 C C . PHE A 1 394 ? 8.427 -1.447 5.971 1.00 97.25 394 PHE A C 1
ATOM 3197 O O . PHE A 1 394 ? 7.522 -2.010 6.583 1.00 97.25 394 PHE A O 1
ATOM 3204 N N . SER A 1 395 ? 9.711 -1.649 6.263 1.00 96.94 395 SER A N 1
ATOM 3205 C CA . SER A 1 395 ? 10.126 -2.652 7.244 1.00 96.94 395 SER A CA 1
ATOM 3206 C C . SER A 1 395 ? 9.633 -2.334 8.656 1.00 96.94 395 SER A C 1
ATOM 3208 O O . SER A 1 395 ? 9.157 -3.222 9.359 1.00 96.94 395 SER A O 1
ATOM 3210 N N . SER A 1 396 ? 9.672 -1.073 9.096 1.00 95.12 396 SER A N 1
ATOM 3211 C CA . SER A 1 396 ? 9.127 -0.689 10.408 1.00 95.12 396 SER A CA 1
ATOM 3212 C C . SER A 1 396 ? 7.603 -0.763 10.470 1.00 95.12 396 SER A C 1
ATOM 3214 O O . SER A 1 396 ? 7.046 -1.114 11.517 1.00 95.12 396 SER A O 1
ATOM 3216 N N . ALA A 1 397 ? 6.924 -0.486 9.356 1.00 95.25 397 ALA A N 1
ATOM 3217 C CA . ALA A 1 397 ? 5.487 -0.677 9.239 1.00 95.25 397 ALA A CA 1
ATOM 3218 C C . ALA A 1 397 ? 5.112 -2.165 9.340 1.00 95.25 397 ALA A C 1
ATOM 3220 O O . ALA A 1 397 ? 4.201 -2.496 10.099 1.00 95.25 397 ALA A O 1
ATOM 3221 N N . ILE A 1 398 ? 5.871 -3.058 8.690 1.00 96.38 398 ILE A N 1
ATOM 3222 C CA . ILE A 1 398 ? 5.688 -4.513 8.805 1.00 96.38 398 ILE A CA 1
ATOM 3223 C C . ILE A 1 398 ? 5.906 -4.981 10.244 1.00 96.38 398 ILE A C 1
ATOM 3225 O O . ILE A 1 398 ? 5.080 -5.701 10.788 1.00 96.38 398 ILE A O 1
ATOM 3229 N N . ARG A 1 399 ? 6.948 -4.506 10.932 1.00 95.38 399 ARG A N 1
ATOM 3230 C CA . ARG A 1 399 ? 7.146 -4.851 12.354 1.00 95.38 399 ARG A CA 1
ATOM 3231 C C . ARG A 1 399 ? 5.991 -4.388 13.248 1.00 95.38 399 ARG A C 1
ATOM 3233 O O . ARG A 1 399 ? 5.682 -5.019 14.257 1.00 95.38 399 ARG A O 1
ATOM 3240 N N . SER A 1 400 ? 5.343 -3.279 12.892 1.00 93.88 400 SER A N 1
ATOM 3241 C CA . SER A 1 400 ? 4.250 -2.702 13.683 1.00 93.88 400 SER A CA 1
ATOM 3242 C C . SER A 1 400 ? 2.915 -3.412 13.459 1.00 93.88 400 SER A C 1
ATOM 3244 O O . SER A 1 400 ? 2.185 -3.636 14.426 1.00 93.88 400 SER A O 1
ATOM 3246 N N . TYR A 1 401 ? 2.617 -3.782 12.212 1.00 94.06 401 TYR A N 1
ATOM 3247 C CA . TYR A 1 401 ? 1.312 -4.301 11.797 1.00 94.06 401 TYR A CA 1
ATOM 3248 C C . TYR A 1 401 ? 1.323 -5.742 11.287 1.00 94.06 401 TYR A C 1
ATOM 3250 O O . TYR A 1 401 ? 0.258 -6.274 11.026 1.00 94.06 401 TYR A O 1
ATOM 3258 N N . GLY A 1 402 ? 2.476 -6.374 11.112 1.00 94.75 402 GLY A N 1
ATOM 3259 C CA . GLY A 1 402 ? 2.605 -7.573 10.287 1.00 94.75 402 GLY A CA 1
ATOM 3260 C C . GLY A 1 402 ? 2.595 -7.252 8.783 1.00 94.75 402 GLY A C 1
ATOM 3261 O O . GLY A 1 402 ? 2.788 -6.096 8.395 1.00 94.75 402 GLY A O 1
ATOM 3262 N N . PRO A 1 403 ? 2.380 -8.251 7.910 1.00 94.94 403 PRO A N 1
ATOM 3263 C CA . PRO A 1 403 ? 2.474 -8.079 6.460 1.00 94.94 403 PRO A CA 1
ATOM 3264 C C . PRO A 1 403 ? 1.563 -6.968 5.917 1.00 94.94 403 PRO A C 1
ATOM 3266 O O . PRO A 1 403 ? 0.351 -6.964 6.156 1.00 94.94 403 PRO A O 1
ATOM 3269 N N . LEU A 1 404 ? 2.124 -6.035 5.137 1.00 93.62 404 LEU A N 1
ATOM 3270 C CA . LEU A 1 404 ? 1.388 -4.864 4.631 1.00 93.62 404 LEU A CA 1
ATOM 3271 C C . LEU A 1 404 ? 0.235 -5.241 3.691 1.00 93.62 404 LEU A C 1
ATOM 3273 O O . LEU A 1 404 ? -0.750 -4.507 3.603 1.00 93.62 404 LEU A O 1
ATOM 3277 N N . CYS A 1 405 ? 0.315 -6.391 3.016 1.00 92.00 405 CYS A N 1
ATOM 3278 C CA . CYS A 1 405 ? -0.750 -6.888 2.144 1.00 92.00 405 CYS A CA 1
ATOM 3279 C C . CYS A 1 405 ? -2.078 -7.092 2.889 1.00 92.00 405 CYS A C 1
ATOM 3281 O O . CYS A 1 405 ? -3.143 -6.927 2.293 1.00 92.00 405 CYS A O 1
ATOM 3283 N N . ASN A 1 406 ? -2.026 -7.365 4.197 1.00 90.12 406 ASN A N 1
ATOM 3284 C CA . ASN A 1 406 ? -3.202 -7.612 5.032 1.00 90.12 406 ASN A CA 1
ATOM 3285 C C . ASN A 1 406 ? -3.972 -6.333 5.390 1.00 90.12 406 ASN A C 1
ATOM 3287 O O . ASN A 1 406 ? -5.138 -6.407 5.778 1.00 90.12 406 ASN A O 1
ATOM 3291 N N . ILE A 1 407 ? -3.342 -5.165 5.233 1.00 90.56 407 ILE A N 1
ATOM 3292 C CA . ILE A 1 407 ? -3.932 -3.842 5.493 1.00 90.56 407 ILE A CA 1
ATOM 3293 C C . ILE A 1 407 ? -3.905 -2.928 4.258 1.00 90.56 407 ILE A C 1
ATOM 3295 O O . ILE A 1 407 ? -4.201 -1.739 4.355 1.00 90.56 407 ILE A O 1
ATOM 3299 N N . ALA A 1 408 ? -3.562 -3.465 3.085 1.00 91.69 408 ALA A N 1
ATOM 3300 C CA . ALA A 1 408 ? -3.491 -2.704 1.843 1.00 91.69 408 ALA A CA 1
ATOM 3301 C C . ALA A 1 408 ? -4.877 -2.227 1.375 1.00 91.69 408 ALA A C 1
ATOM 3303 O O . ALA A 1 408 ? -5.892 -2.917 1.522 1.00 91.69 408 ALA A O 1
ATOM 3304 N N . SER A 1 409 ? -4.920 -1.068 0.713 1.00 91.44 409 SER A N 1
ATOM 3305 C CA . SER A 1 409 ? -6.185 -0.446 0.296 1.00 91.44 409 SER A CA 1
ATOM 3306 C C . SER A 1 409 ? -6.892 -1.132 -0.889 1.00 91.44 409 SER A C 1
ATOM 3308 O O . SER A 1 409 ? -8.053 -0.832 -1.176 1.00 91.44 409 SER A O 1
ATOM 3310 N N . LEU A 1 410 ? -6.228 -2.084 -1.563 1.00 87.00 410 LEU A N 1
ATOM 3311 C CA . LEU A 1 410 ? -6.674 -2.742 -2.811 1.00 87.00 410 LEU A CA 1
ATOM 3312 C C . LEU A 1 410 ? -8.121 -3.261 -2.763 1.00 87.00 410 LEU A C 1
ATOM 3314 O O . LEU A 1 410 ? -8.853 -3.270 -3.757 1.00 87.00 410 LEU A O 1
ATOM 3318 N N . ARG A 1 411 ? -8.543 -3.716 -1.588 1.00 85.88 411 ARG A N 1
ATOM 3319 C CA . ARG A 1 411 ? -9.846 -4.345 -1.379 1.00 85.88 411 ARG A CA 1
ATOM 3320 C C . ARG A 1 411 ? -10.964 -3.322 -1.256 1.00 85.88 411 ARG A C 1
ATOM 3322 O O . ARG A 1 411 ? -12.047 -3.534 -1.795 1.00 85.88 411 ARG A O 1
ATOM 3329 N N . TYR A 1 412 ? -10.688 -2.202 -0.598 1.00 88.56 412 TYR A N 1
ATOM 3330 C CA . TYR A 1 412 ? -11.639 -1.106 -0.495 1.00 88.56 412 TYR A CA 1
ATOM 3331 C C . TYR A 1 412 ? -11.847 -0.436 -1.859 1.00 88.56 412 TYR A C 1
ATOM 3333 O O . TYR A 1 412 ? -12.977 -0.122 -2.223 1.00 88.56 412 TYR A O 1
ATOM 3341 N N . GLU A 1 413 ? -10.803 -0.372 -2.691 1.00 85.00 413 GLU A N 1
ATOM 3342 C CA . GLU A 1 413 ? -10.933 0.032 -4.098 1.00 85.00 413 GLU A CA 1
ATOM 3343 C C . GLU A 1 413 ? -11.834 -0.913 -4.906 1.00 85.00 413 GLU A C 1
ATOM 3345 O O . GLU A 1 413 ? -12.626 -0.483 -5.750 1.00 85.00 413 GLU A O 1
ATOM 3350 N N . SER A 1 414 ? -11.760 -2.218 -4.632 1.00 85.44 414 SER A N 1
ATOM 3351 C CA . SER A 1 414 ? -12.655 -3.209 -5.243 1.00 85.44 414 SER A CA 1
ATOM 3352 C C . SER A 1 414 ? -14.099 -3.023 -4.764 1.00 85.44 414 SER A C 1
ATOM 3354 O O . SER A 1 414 ? -15.031 -3.038 -5.574 1.00 85.44 414 SER A O 1
ATOM 3356 N N . PHE A 1 415 ? -14.294 -2.747 -3.473 1.00 88.19 415 PHE A N 1
ATOM 3357 C CA . PHE A 1 415 ? -15.593 -2.391 -2.909 1.00 88.19 415 PHE A CA 1
ATOM 3358 C C . PHE A 1 415 ? -16.166 -1.108 -3.542 1.00 88.19 415 PHE A C 1
ATOM 3360 O O . PHE A 1 415 ? -17.343 -1.075 -3.909 1.00 88.19 415 PHE A O 1
ATOM 3367 N N . HIS A 1 416 ? -15.346 -0.084 -3.809 1.00 87.75 416 HIS A N 1
ATOM 3368 C CA . HIS A 1 416 ? -15.786 1.106 -4.547 1.00 87.75 416 HIS A CA 1
ATOM 3369 C C . HIS A 1 416 ? -16.330 0.771 -5.933 1.00 87.75 416 HIS A C 1
ATOM 3371 O O . HIS A 1 416 ? -17.273 1.414 -6.392 1.00 87.75 416 HIS A O 1
ATOM 3377 N N . GLN A 1 417 ? -15.778 -0.227 -6.629 1.00 85.44 417 GLN A N 1
ATOM 3378 C CA . GLN A 1 417 ? -16.327 -0.650 -7.920 1.00 85.44 417 GLN A CA 1
ATOM 3379 C C . GLN A 1 417 ? -17.731 -1.244 -7.773 1.00 85.44 417 GLN A C 1
ATOM 3381 O O . GLN A 1 417 ? -18.584 -0.998 -8.629 1.00 85.44 417 GLN A O 1
ATOM 3386 N N . VAL A 1 418 ? -17.996 -1.978 -6.689 1.00 87.31 418 VAL A N 1
ATOM 3387 C CA . VAL A 1 418 ? -19.338 -2.483 -6.363 1.00 87.31 418 VAL A CA 1
ATOM 3388 C C . VAL A 1 418 ? -20.285 -1.322 -6.056 1.00 87.31 418 VAL A C 1
ATOM 3390 O O . VAL A 1 418 ? -21.362 -1.251 -6.649 1.00 87.31 418 VAL A O 1
ATOM 3393 N N . ALA A 1 419 ? -19.865 -0.366 -5.223 1.00 85.81 419 ALA A N 1
ATOM 3394 C CA . ALA A 1 419 ? -20.650 0.828 -4.906 1.00 85.81 419 ALA A CA 1
ATOM 3395 C C . ALA A 1 419 ? -20.945 1.684 -6.154 1.00 85.81 419 ALA A C 1
ATOM 3397 O O . ALA A 1 419 ? -22.071 2.146 -6.333 1.00 85.81 419 ALA A O 1
ATOM 3398 N N . LYS A 1 420 ? -19.976 1.839 -7.070 1.00 85.94 420 LYS A N 1
ATOM 3399 C CA . LYS A 1 420 ? -20.158 2.513 -8.371 1.00 85.94 420 LYS A CA 1
ATOM 3400 C C . LYS A 1 420 ? -21.184 1.792 -9.239 1.00 85.94 420 LYS A C 1
ATOM 3402 O O . LYS A 1 420 ? -22.088 2.436 -9.762 1.00 85.94 420 LYS A O 1
ATOM 3407 N N . LYS A 1 421 ? -21.079 0.466 -9.380 1.00 86.19 421 LYS A N 1
ATOM 3408 C CA . LYS A 1 421 ? -22.039 -0.334 -10.161 1.00 86.19 421 LYS A CA 1
ATOM 3409 C C . LYS A 1 421 ? -23.454 -0.207 -9.603 1.00 86.19 421 LYS A C 1
ATOM 3411 O O . LYS A 1 421 ? -24.370 0.059 -10.374 1.00 86.19 421 LYS A O 1
ATOM 3416 N N . PHE A 1 422 ? -23.608 -0.307 -8.284 1.00 85.62 422 PHE A N 1
ATOM 3417 C CA . PHE A 1 422 ? -24.894 -0.127 -7.611 1.00 85.62 422 PHE A CA 1
ATOM 3418 C C . PHE A 1 422 ? -25.457 1.287 -7.811 1.00 85.62 422 PHE A C 1
ATOM 3420 O O . PHE A 1 422 ? -26.618 1.458 -8.181 1.00 85.62 422 PHE A O 1
ATOM 3427 N N . CYS A 1 423 ? -24.612 2.313 -7.660 1.00 83.56 423 CYS A N 1
ATOM 3428 C CA . CYS A 1 423 ? -24.983 3.687 -7.979 1.00 83.56 423 CYS A CA 1
ATOM 3429 C C . CYS A 1 423 ? -25.463 3.823 -9.415 1.00 83.56 423 CYS A C 1
ATOM 3431 O O . CYS A 1 423 ? -26.435 4.529 -9.641 1.00 83.56 423 CYS A O 1
ATOM 3433 N N . MET A 1 424 ? -24.785 3.202 -10.384 1.00 82.56 424 MET A N 1
ATOM 3434 C CA . MET A 1 424 ? -25.140 3.275 -11.800 1.00 82.56 424 MET A CA 1
ATOM 3435 C C . MET A 1 424 ? -26.472 2.579 -12.090 1.00 82.56 424 MET A C 1
ATOM 3437 O O . MET A 1 424 ? -27.291 3.173 -12.790 1.00 82.56 424 MET A O 1
ATOM 3441 N N . SER A 1 425 ? -26.704 1.392 -11.521 1.00 84.44 425 SER A N 1
ATOM 3442 C CA . SER A 1 425 ? -27.928 0.606 -11.722 1.00 84.44 425 SER A CA 1
ATOM 3443 C C . SER A 1 425 ? -29.140 1.137 -10.958 1.00 84.44 425 SER A C 1
ATOM 3445 O O . SER A 1 425 ? -30.267 0.869 -11.357 1.00 84.44 425 SER A O 1
ATOM 3447 N N . SER A 1 426 ? -28.940 1.880 -9.865 1.00 81.62 426 SER A N 1
ATOM 3448 C CA . SER A 1 426 ? -30.049 2.463 -9.110 1.00 81.62 426 SER A CA 1
ATOM 3449 C C . SER A 1 426 ? -30.756 3.565 -9.902 1.00 81.62 426 SER A C 1
ATOM 3451 O O . SER A 1 426 ? -30.115 4.485 -10.417 1.00 81.62 426 SER A O 1
ATOM 3453 N N . ASN A 1 427 ? -32.087 3.528 -9.930 1.00 79.00 427 ASN A N 1
ATOM 3454 C CA . ASN A 1 427 ? -32.908 4.580 -10.535 1.00 79.00 427 ASN A CA 1
ATOM 3455 C C . ASN A 1 427 ? -32.998 5.843 -9.655 1.00 79.00 427 ASN A C 1
ATOM 3457 O O . ASN A 1 427 ? -33.372 6.909 -10.143 1.00 79.00 427 ASN A O 1
ATOM 3461 N N . ASN A 1 428 ? -32.616 5.767 -8.372 1.00 76.44 428 ASN A N 1
ATOM 3462 C CA . ASN A 1 428 ? -32.650 6.906 -7.458 1.00 76.44 428 ASN A CA 1
ATOM 3463 C C . ASN A 1 428 ? -31.306 7.651 -7.444 1.00 76.44 428 ASN A C 1
ATOM 3465 O O . ASN A 1 428 ? -30.353 7.252 -6.776 1.00 76.44 428 ASN A O 1
ATOM 3469 N N . LYS A 1 429 ? -31.232 8.767 -8.181 1.00 75.62 429 LYS A N 1
ATOM 3470 C CA . LYS A 1 429 ? -30.054 9.656 -8.207 1.00 75.62 429 LYS A CA 1
ATOM 3471 C C . LYS A 1 429 ? -30.194 10.895 -7.316 1.00 75.62 429 LYS A C 1
ATOM 3473 O O . LYS A 1 429 ? -29.259 11.694 -7.263 1.00 75.62 429 LYS A O 1
ATOM 3478 N N . LEU A 1 430 ? -31.341 11.079 -6.650 1.00 76.44 430 LEU A N 1
ATOM 3479 C CA . LEU A 1 430 ? -31.614 12.263 -5.826 1.00 76.44 430 LEU A CA 1
ATOM 3480 C C . LEU A 1 430 ? -30.729 12.280 -4.581 1.00 76.44 430 LEU A C 1
ATOM 3482 O O . LEU A 1 430 ? -30.205 13.323 -4.197 1.00 76.44 430 LEU A O 1
ATOM 3486 N N . ASN A 1 431 ? -30.545 11.111 -3.966 1.00 81.50 431 ASN A N 1
ATOM 3487 C CA . ASN A 1 431 ? -29.782 10.970 -2.738 1.00 81.50 431 ASN A CA 1
ATOM 3488 C C . ASN A 1 431 ? -28.899 9.722 -2.778 1.00 81.50 431 ASN A C 1
ATOM 3490 O O . ASN A 1 431 ? -29.213 8.691 -2.181 1.00 81.50 431 ASN A O 1
ATOM 3494 N N . LEU A 1 432 ? -27.798 9.821 -3.527 1.00 84.62 432 LEU A N 1
ATOM 3495 C CA . LEU A 1 432 ? -26.848 8.720 -3.690 1.00 84.62 432 LEU A CA 1
ATOM 3496 C C . LEU A 1 432 ? -26.265 8.224 -2.354 1.00 84.62 432 LEU A C 1
ATOM 3498 O O . LEU A 1 432 ? -26.276 7.012 -2.170 1.00 84.62 432 LEU A O 1
ATOM 3502 N N . PRO A 1 433 ? -25.844 9.089 -1.403 1.00 87.50 433 PRO A N 1
ATOM 3503 C CA . PRO A 1 433 ? -25.382 8.623 -0.096 1.00 87.50 433 PRO A CA 1
ATOM 3504 C C . PRO A 1 433 ? -26.391 7.725 0.631 1.00 87.50 433 PRO A C 1
ATOM 3506 O O . PRO A 1 433 ? -26.045 6.624 1.042 1.00 87.50 433 PRO A O 1
ATOM 3509 N N . PHE A 1 434 ? -27.659 8.148 0.717 1.00 86.94 434 PHE A N 1
ATOM 3510 C CA . PHE A 1 434 ? -28.721 7.337 1.324 1.00 86.94 434 PHE A CA 1
ATOM 3511 C C . PHE A 1 434 ? -28.959 6.034 0.563 1.00 86.94 434 PHE A C 1
ATOM 3513 O O . PHE A 1 434 ? -29.164 4.985 1.158 1.00 86.94 434 PHE A O 1
ATOM 3520 N N . THR A 1 435 ? -28.938 6.104 -0.766 1.00 85.81 435 THR A N 1
ATOM 3521 C CA . THR A 1 435 ? -29.180 4.944 -1.627 1.00 85.81 435 THR A CA 1
ATOM 3522 C C . THR A 1 435 ? -28.129 3.864 -1.386 1.00 85.81 435 THR A C 1
ATOM 3524 O O . THR A 1 435 ? -28.490 2.707 -1.234 1.00 85.81 435 THR A O 1
ATOM 3527 N N . ILE A 1 436 ? -26.848 4.238 -1.309 1.00 85.56 436 ILE A N 1
ATOM 3528 C CA . ILE A 1 436 ? -25.749 3.295 -1.056 1.00 85.56 436 ILE A CA 1
ATOM 3529 C C . ILE A 1 436 ? -25.830 2.704 0.352 1.00 85.56 436 ILE A C 1
ATOM 3531 O O . ILE A 1 436 ? -25.612 1.510 0.497 1.00 85.56 436 ILE A O 1
ATOM 3535 N N . MET A 1 437 ? -26.149 3.515 1.365 1.00 86.31 437 MET A N 1
ATOM 3536 C CA . MET A 1 437 ? -26.210 3.053 2.760 1.00 86.31 437 MET A CA 1
ATOM 3537 C C . MET A 1 437 ? -27.362 2.081 3.052 1.00 86.31 437 MET A C 1
ATOM 3539 O O . MET A 1 437 ? -27.320 1.415 4.075 1.00 86.31 437 MET A O 1
ATOM 3543 N N . ASN A 1 438 ? -28.388 2.011 2.194 1.00 80.38 438 ASN A N 1
ATOM 3544 C CA . ASN A 1 438 ? -29.496 1.049 2.320 1.00 80.38 438 ASN A CA 1
ATOM 3545 C C . ASN A 1 438 ? -29.323 -0.200 1.440 1.00 80.38 438 ASN A C 1
ATOM 3547 O O . ASN A 1 438 ? -30.281 -0.951 1.255 1.00 80.38 438 ASN A O 1
ATOM 3551 N N . LYS A 1 439 ? -28.154 -0.374 0.822 1.00 69.25 439 LYS A N 1
ATOM 3552 C CA . LYS A 1 439 ? -27.794 -1.621 0.152 1.00 69.25 439 LYS A CA 1
ATOM 3553 C C . LYS A 1 439 ? -27.335 -2.623 1.202 1.00 69.25 439 LYS A C 1
ATOM 3555 O O . LYS A 1 439 ? -27.734 -3.798 1.066 1.00 69.25 439 LYS A O 1
#

Radius of gyration: 23.62 Å; Cα contacts (8 Å, |Δi|>4): 694; chains: 1; bounding box: 64×63×62 Å

Organism: Strongyloides papillosus (NCBI:txid174720)

Sequence (439 aa):
MNPLPSIESPLRIYYVPFKVMLMDMIENVRIQEELVFKADDSPGTYSSIFSGRIAKEYIERFGKCLFFAVYVDDFSPNSRSSLSSKALTICNIHLLNLPDHFRSKIDSILMTLCCQSNVSKKTNFNYSYDIICSEINTLHGKTITIESEAYTIFFIVFIGDNKEVNAAMGIKNSFHGKSSRPCRSCTATTTQFTRIFEEKSCVKRRTNPPSKFLEMYDYKLSDRLFFDISHDFYLGTATFSMGMIICKIIKEAKFCSLEELNSCISKFYFGTSDKPNRIKVIDSKISGNHMLGQHSEQCRSLIRYFPLIIHSIKELKYGNVEFTNDILLETMMLKMKDTMEIFENLRYIEELISSPYIDDNELLILDSLVKKHLMFISQNRPTLRLREHNMVHFSSAIRSYGPLCNIASLRYESFHQVAKKFCMSSNNKLNLPFTIMNK

pLDDT: mean 86.11, std 12.4, range [23.27, 98.75]

Nearest PDB structures (foldseek):
  4wwx-assembly1_B  TM=5.867E-01  e=1.138E-07  Mus musculus
  6pqn-assembly1_B  TM=4.216E-01  e=1.750E-05  Heli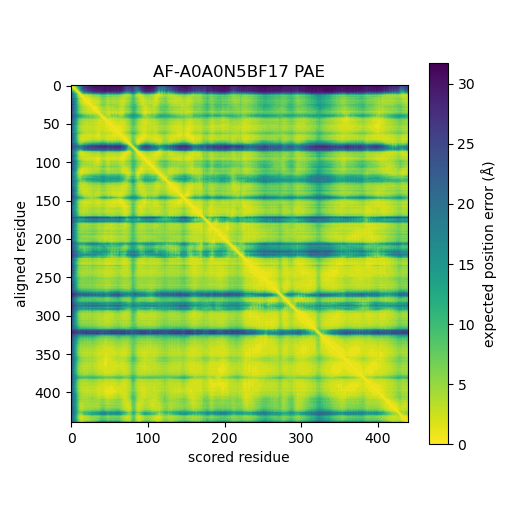coverpa zea